Protein 9F7E (pdb70)

Nearest PDB structures (foldseek):
  4p72-assembly1_A  TM=6.730E-01  e=7.951E-08  Pseudomonas aeruginosa PAO1
  6p8t-assembly1_B  TM=6.399E-01  e=1.074E-07  Acinetobacter baumannii ATCC 19606 = CIP 70.34 = JCM 6841
  7k9m-assembly1_B  TM=6.327E-01  e=1.844E-07  Mycobacterium tuberculosis H37Rv
  6p8t-assembly2_E  TM=6.299E-01  e=8.802E-07  Acinetobacter baumannii ATCC 19606 = CIP 70.34 = JCM 6841
  3hj7-assembly1_A  TM=6.965E-01  e=2.230E-01  Geobacillus kaustophilus

Structure (mmCIF, N/CA/C/O backbone):
data_9F7E
#
_entry.id   9F7E
#
_cell.length_a   41.154
_cell.length_b   77.902
_cell.length_c   69.100
_cell.angle_alpha   90.000
_cell.angle_beta   92.510
_cell.angle_gamma   90.000
#
_symmetry.space_group_name_H-M   'P 1 21 1'
#
loop_
_entity.id
_entity.type
_entity.pdbx_description
1 polymer 'CtdA Canavanyl tRNA Deacylase'
2 non-polymer 'SULFATE ION'
3 water water
#
loop_
_atom_site.group_PDB
_atom_site.id
_atom_site.type_symbol
_atom_site.label_atom_id
_atom_site.label_alt_id
_atom_site.label_comp_id
_atom_site.label_asym_id
_atom_site.label_entity_id
_atom_site.label_seq_id
_atom_site.pdbx_PDB_ins_code
_atom_site.Cartn_x
_atom_site.Cartn_y
_atom_site.Cartn_z
_atom_site.occupancy
_atom_site.B_iso_or_equiv
_atom_site.auth_seq_id
_atom_site.auth_comp_id
_atom_site.auth_asym_id
_atom_site.auth_atom_id
_atom_site.pdbx_PDB_model_num
ATOM 1 N N . MET A 1 1 ? 12.51888 -19.65345 12.74949 1.000 106.91303 1 MET A N 1
ATOM 2 C CA . MET A 1 1 ? 13.65407 -20.59883 12.53071 1.000 107.08338 1 MET A CA 1
ATOM 3 C C . MET A 1 1 ? 14.44682 -20.18137 11.30806 1.000 105.91106 1 MET A C 1
ATOM 4 O O . MET A 1 1 ? 15.67747 -20.14581 11.33035 1.000 106.14558 1 MET A O 1
ATOM 20 N N . LEU A 1 2 ? 13.73318 -19.86624 10.22953 1.000 104.01121 2 LEU A N 1
ATOM 21 C CA . LEU A 1 2 ? 14.40301 -19.25732 9.09304 1.000 101.00939 2 LEU A CA 1
ATOM 22 C C . LEU A 1 2 ? 14.91048 -17.86520 9.42929 1.000 99.55904 2 LEU A C 1
ATOM 23 O O . LEU A 1 2 ? 15.76359 -17.34244 8.70038 1.000 99.69752 2 LEU A O 1
ATOM 39 N N . SER A 1 3 ? 14.44040 -17.28365 10.53609 1.000 96.09639 3 SER A N 1
ATOM 40 C CA . SER A 1 3 ? 14.95033 -16.00354 10.99925 1.000 91.44246 3 SER A CA 1
ATOM 41 C C . SER A 1 3 ? 14.26076 -15.49647 12.25633 1.000 87.05204 3 SER A C 1
ATOM 42 O O . SER A 1 3 ? 13.58344 -14.46316 12.21369 1.000 87.70581 3 SER A O 1
ATOM 50 N N . VAL A 1 4 ? 14.43513 -16.18363 13.38265 1.000 81.96379 4 VAL A N 1
ATOM 51 C CA . VAL A 1 4 ? 13.90930 -15.65024 14.63287 1.000 77.02326 4 VAL A CA 1
ATOM 52 C C . VAL A 1 4 ? 14.78279 -14.47171 15.04564 1.000 74.16479 4 VAL A C 1
ATOM 53 O O . VAL A 1 4 ? 16.00227 -14.60759 15.19495 1.000 73.95005 4 VAL A O 1
ATOM 66 N N . LEU A 1 5 ? 14.16627 -13.30170 15.20120 1.000 71.73192 5 LEU A N 1
ATOM 67 C CA . LEU A 1 5 ? 14.85469 -12.08975 15.64707 1.000 68.03644 5 LEU A CA 1
ATOM 68 C C . LEU A 1 5 ? 14.02026 -11.45081 16.75384 1.000 57.66124 5 LEU A C 1
ATOM 69 O O . LEU A 1 5 ? 12.98312 -10.82917 16.46833 1.000 58.09241 5 LEU A O 1
ATOM 85 N N . PRO A 1 6 ? 14.40507 -11.59291 18.01491 1.000 47.73296 6 PRO A N 1
ATOM 86 C CA . PRO A 1 6 ? 13.58706 -11.01945 19.09009 1.000 41.94631 6 PRO A CA 1
ATOM 87 C C . PRO A 1 6 ? 13.54792 -9.50077 19.03114 1.000 38.93938 6 PRO A C 1
ATOM 88 O O . PRO A 1 6 ? 14.46294 -8.86080 18.51449 1.000 39.83576 6 PRO A O 1
ATOM 99 N N . LEU A 1 7 ? 12.45339 -8.94070 19.54442 1.000 38.88198 7 LEU A N 1
ATOM 100 C CA . LEU A 1 7 ? 12.24699 -7.49912 19.62220 1.000 38.12848 7 LEU A CA 1
ATOM 101 C C . LEU A 1 7 ? 12.32755 -7.05429 21.07182 1.000 34.23001 7 LEU A C 1
ATOM 102 O O . LEU A 1 7 ? 11.59265 -7.56009 21.92183 1.000 36.50137 7 LEU A O 1
ATOM 118 N N . ILE A 1 8 ? 13.17818 -6.07634 21.33789 1.000 30.24842 8 ILE A N 1
ATOM 119 C CA . ILE A 1 8 ? 13.33214 -5.51029 22.66734 1.000 27.67540 8 ILE A CA 1
ATOM 120 C C . ILE A 1 8 ? 12.66408 -4.15828 22.65512 1.000 29.25746 8 ILE A C 1
ATOM 121 O O . ILE A 1 8 ? 13.11216 -3.24261 21.95072 1.000 31.30446 8 ILE A O 1
ATOM 137 N N . ASP A 1 9 ? 11.56320 -4.04247 23.39708 1.000 27.55091 9 ASP A N 1
ATOM 138 C CA . ASP A 1 9 ? 10.86096 -2.76919 23.48308 1.000 29.62097 9 ASP A CA 1
ATOM 139 C C . ASP A 1 9 ? 11.76416 -1.67360 24.04346 1.000 28.44646 9 ASP A C 1
ATOM 140 O O . ASP A 1 9 ? 12.59643 -1.90058 24.91835 1.000 27.35477 9 ASP A O 1
ATOM 149 N N . GLN A 1 10 ? 11.53740 -0.45129 23.57142 1.000 28.84996 10 GLN A N 1
ATOM 150 C CA . GLN A 1 10 ? 12.37138 0.66431 24.01274 1.000 28.70875 10 GLN A CA 1
ATOM 151 C C . GLN A 1 10 ? 12.31113 0.85875 25.52287 1.000 25.58429 10 GLN A C 1
ATOM 152 O O . GLN A 1 10 ? 13.31550 1.18459 26.14782 1.000 27.69803 10 GLN A O 1
ATOM 166 N N . ALA A 1 11 ? 11.15518 0.62190 26.14490 1.000 26.46023 11 ALA A N 1
ATOM 167 C CA . ALA A 1 11 ? 11.09029 0.81837 27.58764 1.000 25.80161 11 ALA A CA 1
ATOM 168 C C . ALA A 1 11 ? 11.96622 -0.15442 28.37294 1.000 25.91793 11 ALA A C 1
ATOM 169 O O . ALA A 1 11 ? 12.44792 0.18994 29.46310 1.000 26.01153 11 ALA A O 1
ATOM 176 N N . VAL A 1 12 ? 12.12887 -1.38191 27.89286 1.000 24.94296 12 VAL A N 1
ATOM 177 C CA . VAL A 1 12 ? 13.05023 -2.29255 28.56293 1.000 23.56121 12 VAL A CA 1
ATOM 178 C C . VAL A 1 12 ? 14.48922 -1.86686 28.32123 1.000 25.66647 12 VAL A C 1
ATOM 179 O O . VAL A 1 12 ? 15.30234 -1.87722 29.23969 1.000 23.91384 12 VAL A O 1
ATOM 192 N N . ALA A 1 13 ? 14.82155 -1.45806 27.09894 1.000 22.16125 13 ALA A N 1
ATOM 193 C CA . ALA A 1 13 ? 16.15759 -0.94635 26.82788 1.000 23.88103 13 ALA A CA 1
ATOM 194 C C . ALA A 1 13 ? 16.49135 0.26126 27.70731 1.000 24.52700 13 ALA A C 1
ATOM 195 O O . ALA A 1 13 ? 17.65664 0.46948 28.07201 1.000 25.76912 13 ALA A O 1
ATOM 202 N N . GLU A 1 14 ? 15.50626 1.11287 27.98320 1.000 26.73507 14 GLU A N 1
ATOM 203 C CA . GLU A 1 14 ? 15.76128 2.25372 28.86092 1.000 31.13258 14 GLU A CA 1
ATOM 204 C C . GLU A 1 14 ? 15.94738 1.81416 30.31393 1.000 29.71797 14 GLU A C 1
ATOM 205 O O . GLU A 1 14 ? 16.77003 2.37799 31.05004 1.000 27.79508 14 GLU A O 1
ATOM 217 N N . LEU A 1 15 ? 15.20180 0.79621 30.75023 1.000 24.66349 15 LEU A N 1
ATOM 218 C CA . LEU A 1 15 ? 15.34987 0.32093 32.12560 1.000 23.00516 15 LEU A CA 1
ATOM 219 C C . LEU A 1 15 ? 16.73389 -0.28710 32.33570 1.000 24.06328 15 LEU A C 1
ATOM 220 O O . LEU A 1 15 ? 17.33138 -0.14350 33.40243 1.000 25.78230 15 LEU A O 1
ATOM 236 N N . ALA A 1 16 ? 17.21935 -1.03391 31.35676 1.000 23.56944 16 ALA A N 1
ATOM 237 C CA . ALA A 1 16 ? 18.49332 -1.75731 31.43928 1.000 22.18205 16 ALA A CA 1
ATOM 238 C C . ALA A 1 16 ? 19.31763 -1.44750 30.20818 1.000 22.62247 16 ALA A C 1
ATOM 239 O O . ALA A 1 16 ? 19.46885 -2.27542 29.30962 1.000 23.04703 16 ALA A O 1
ATOM 246 N N . PRO A 1 17 ? 19.92455 -0.26512 30.15634 1.000 24.65847 17 PRO A N 1
ATOM 247 C CA . PRO A 1 17 ? 20.64337 0.13827 28.92913 1.000 25.31241 17 PRO A CA 1
ATOM 248 C C . PRO A 1 17 ? 21.91972 -0.65791 28.63495 1.000 23.79822 17 PRO A C 1
ATOM 249 O O . PRO A 1 17 ? 22.45801 -0.53511 27.52572 1.000 25.26267 17 PRO A O 1
ATOM 260 N N . GLY A 1 18 ? 22.41947 -1.44442 29.58616 1.000 23.86529 18 GLY A N 1
ATOM 261 C CA . GLY A 1 18 ? 23.55668 -2.30353 29.35613 1.000 23.76361 18 GLY A CA 1
ATOM 262 C C . GLY A 1 18 ? 23.21329 -3.73147 29.00802 1.000 24.21940 18 GLY A C 1
ATOM 263 O O . GLY A 1 18 ? 24.11281 -4.57265 28.90354 1.000 26.17772 18 GLY A O 1
ATOM 267 N N . PHE A 1 19 ? 21.93955 -4.03672 28.85423 1.000 24.39334 19 PHE A N 1
ATOM 268 C CA . PHE A 1 19 ? 21.52366 -5.38765 28.49604 1.000 22.10390 19 PHE A CA 1
ATOM 269 C C . PHE A 1 19 ? 22.01152 -5.78590 27.11347 1.000 21.16260 19 PHE A C 1
ATOM 270 O O . PHE A 1 19 ? 21.81277 -5.07205 26.12997 1.000 22.66826 19 PHE A O 1
ATOM 287 N N . ARG A 1 20 ? 22.60699 -6.98858 27.03585 1.000 21.82559 20 ARG A N 1
ATOM 288 C CA A ARG A 1 20 ? 23.15994 -7.54630 25.81202 0.500 25.51128 20 ARG A CA 1
ATOM 289 C CA B ARG A 1 20 ? 23.09891 -7.53631 25.79130 0.500 25.77205 20 ARG A CA 1
ATOM 290 C C . ARG A 1 20 ? 22.86110 -9.03346 25.86434 1.000 24.23560 20 ARG A C 1
ATOM 291 O O . ARG A 1 20 ? 23.09260 -9.65098 26.89136 1.000 21.64221 20 ARG A O 1
ATOM 332 N N . ALA A 1 21 ? 22.34510 -9.60866 24.79349 1.000 23.58679 21 ALA A N 1
ATOM 333 C CA . ALA A 1 21 ? 21.98478 -11.01425 24.84819 1.000 20.89718 21 ALA A CA 1
ATOM 334 C C . ALA A 1 21 ? 22.36225 -11.69705 23.55853 1.000 20.36417 21 ALA A C 1
ATOM 335 O O . ALA A 1 21 ? 22.27198 -11.11113 22.48928 1.000 25.36508 21 ALA A O 1
ATOM 342 N N . LEU A 1 22 ? 22.78275 -12.96225 23.66049 1.000 20.13794 22 LEU A N 1
ATOM 343 C CA A LEU A 1 22 ? 22.98991 -13.79722 22.48654 0.500 18.49081 22 LEU A CA 1
ATOM 344 C CA B LEU A 1 22 ? 22.98450 -13.79141 22.48500 0.500 22.12921 22 LEU A CA 1
ATOM 345 C C . LEU A 1 22 ? 21.70399 -14.58096 22.25004 1.000 20.40025 22 LEU A C 1
ATOM 346 O O . LEU A 1 22 ? 21.23531 -15.28072 23.15088 1.000 23.17152 22 LEU A O 1
ATOM 377 N N . SER A 1 23 ? 21.16413 -14.47633 21.03385 1.000 23.11916 23 SER A N 1
ATOM 378 C CA . SER A 1 23 ? 19.96669 -15.15483 20.58550 1.000 21.85212 23 SER A CA 1
ATOM 379 C C . SER A 1 23 ? 20.40932 -16.25421 19.63495 1.000 25.29427 23 SER A C 1
ATOM 380 O O . SER A 1 23 ? 21.03086 -15.97390 18.61063 1.000 26.76453 23 SER A O 1
ATOM 388 N N . ILE A 1 24 ? 20.19682 -17.49937 20.03675 1.000 23.17657 24 ILE A N 1
ATOM 389 C CA . ILE A 1 24 ? 20.68326 -18.66060 19.29563 1.000 21.44608 24 ILE A CA 1
ATOM 390 C C . ILE A 1 24 ? 19.47065 -19.49805 18.92199 1.000 23.79247 24 ILE A C 1
ATOM 391 O O . ILE A 1 24 ? 18.73957 -19.96410 19.79508 1.000 23.90932 24 ILE A O 1
ATOM 407 N N . VAL A 1 25 ? 19.27436 -19.70337 17.61919 1.000 24.36793 25 VAL A N 1
ATOM 408 C CA . VAL A 1 25 ? 18.16860 -20.46311 17.05857 1.000 24.62474 25 VAL A CA 1
ATOM 409 C C . VAL A 1 25 ? 18.74316 -21.73745 16.45026 1.000 26.45558 25 VAL A C 1
ATOM 410 O O . VAL A 1 25 ? 19.72129 -21.68040 15.69702 1.000 26.47748 25 VAL A O 1
ATOM 423 N N . VAL A 1 26 ? 18.14248 -22.87541 16.78283 1.000 27.10729 26 VAL A N 1
ATOM 424 C CA . VAL A 1 26 ? 18.69788 -24.19151 16.48113 1.000 26.36139 26 VAL A CA 1
ATOM 425 C C . VAL A 1 26 ? 17.64928 -25.05280 15.80140 1.000 27.09209 26 VAL A C 1
ATOM 426 O O . VAL A 1 26 ? 16.50047 -25.13685 16.26348 1.000 28.43772 26 VAL A O 1
ATOM 439 N N . GLN A 1 27 ? 18.03228 -25.66969 14.68580 1.000 26.38581 27 GLN A N 1
ATOM 440 C CA . GLN A 1 27 ? 17.23613 -26.71793 14.06496 1.000 29.55966 27 GLN A CA 1
ATOM 441 C C . GLN A 1 27 ? 17.87927 -28.02703 14.50743 1.000 31.41479 27 GLN A C 1
ATOM 442 O O . GLN A 1 27 ? 19.03427 -28.30164 14.16709 1.000 31.97697 27 GLN A O 1
ATOM 456 N N . ALA A 1 28 ? 17.17190 -28.77676 15.33746 1.000 30.76262 28 ALA A N 1
ATOM 457 C CA . ALA A 1 28 ? 17.77507 -29.94327 15.96516 1.000 32.64629 28 ALA A CA 1
ATOM 458 C C . ALA A 1 28 ? 18.07182 -31.04919 14.95449 1.000 32.76517 28 ALA A C 1
ATOM 459 O O . ALA A 1 28 ? 17.49099 -31.12682 13.86772 1.000 32.99964 28 ALA A O 1
ATOM 466 N N . ALA A 1 29 ? 18.96683 -31.93367 15.36113 1.000 32.57061 29 ALA A N 1
ATOM 467 C CA . ALA A 1 29 ? 19.29379 -33.16993 14.65528 1.000 33.43529 29 ALA A CA 1
ATOM 468 C C . ALA A 1 29 ? 19.21507 -34.27883 15.68507 1.000 32.75890 29 ALA A C 1
ATOM 469 O O . ALA A 1 29 ? 19.13191 -34.02979 16.89274 1.000 33.01547 29 ALA A O 1
ATOM 476 N N . PRO A 1 30 ? 19.27062 -35.51973 15.24968 1.000 34.57078 30 PRO A N 1
ATOM 477 C CA . PRO A 1 30 ? 19.15062 -36.62435 16.20488 1.000 32.13742 30 PRO A CA 1
ATOM 478 C C . PRO A 1 30 ? 20.20263 -36.53667 17.30366 1.000 33.33015 30 PRO A C 1
ATOM 479 O O . PRO A 1 30 ? 21.37998 -36.28575 17.04964 1.000 32.11096 30 PRO A O 1
ATOM 490 N N . LEU A 1 31 ? 19.75846 -36.76500 18.53809 1.000 34.15542 31 LEU A N 1
ATOM 491 C CA . LEU A 1 31 ? 20.57498 -36.55549 19.73313 1.000 33.37736 31 LEU A CA 1
ATOM 492 C C . LEU A 1 31 ? 21.28904 -37.84407 20.08943 1.000 36.62568 31 LEU A C 1
ATOM 493 O O . LEU A 1 31 ? 20.73483 -38.70833 20.76777 1.000 40.85399 31 LEU A O 1
ATOM 509 N N . THR A 1 32 ? 22.52043 -37.98048 19.61137 1.000 35.00517 32 THR A N 1
ATOM 510 C CA . THR A 1 32 ? 23.22393 -39.25511 19.68140 1.000 37.48429 32 THR A CA 1
ATOM 511 C C . THR A 1 32 ? 24.22831 -39.34735 20.81941 1.000 35.12344 32 THR A C 1
ATOM 512 O O . THR A 1 32 ? 24.67501 -40.45280 21.12816 1.000 34.32530 32 THR A O 1
ATOM 523 N N . GLN A 1 33 ? 24.60565 -38.22620 21.45329 1.000 31.53858 33 GLN A N 1
ATOM 524 C CA . GLN A 1 33 ? 25.58265 -38.25725 22.54298 1.000 31.80366 33 GLN A CA 1
ATOM 525 C C . GLN A 1 33 ? 25.10090 -37.44718 23.73973 1.000 28.66585 33 GLN A C 1
ATOM 526 O O . GLN A 1 33 ? 25.65199 -36.38162 24.06256 1.000 28.76237 33 GLN A O 1
ATOM 540 N N . PRO A 1 34 ? 24.07679 -37.93964 24.44587 1.000 27.41903 34 PRO A N 1
ATOM 541 C CA . PRO A 1 34 ? 23.58608 -37.21366 25.63147 1.000 28.26595 34 PRO A CA 1
ATOM 542 C C . PRO A 1 34 ? 24.60731 -37.12803 26.75923 1.000 27.91825 34 PRO A C 1
ATOM 543 O O . PRO A 1 34 ? 24.47155 -36.25977 27.63771 1.000 27.22107 34 PRO A O 1
ATOM 554 N N . GLU A 1 35 ? 25.63236 -37.99364 26.79291 1.000 28.11828 35 GLU A N 1
ATOM 555 C CA . GLU A 1 35 ? 26.60673 -37.88153 27.88053 1.000 28.40111 35 GLU A CA 1
ATOM 556 C C . GLU A 1 35 ? 27.34500 -36.54083 27.84720 1.000 27.56836 35 GLU A C 1
ATOM 557 O O . GLU A 1 35 ? 27.88375 -36.11314 28.87070 1.000 25.47737 35 GLU A O 1
ATOM 569 N N . VAL A 1 36 ? 27.37354 -35.87606 26.69048 1.000 26.57068 36 VAL A N 1
ATOM 570 C CA . VAL A 1 36 ? 27.98496 -34.54674 26.60097 1.000 25.93662 36 VAL A CA 1
ATOM 571 C C . VAL A 1 36 ? 27.39720 -33.60906 27.64157 1.000 25.23917 36 VAL A C 1
ATOM 572 O O . VAL A 1 36 ? 28.09846 -32.76990 28.22786 1.000 25.46944 36 VAL A O 1
ATOM 585 N N . ALA A 1 37 ? 26.08617 -33.69306 27.84490 1.000 23.26180 37 ALA A N 1
ATOM 586 C CA . ALA A 1 37 ? 25.42928 -32.75302 28.75157 1.000 24.38092 37 ALA A CA 1
ATOM 587 C C . ALA A 1 37 ? 25.75190 -33.05763 30.20798 1.000 23.28310 37 ALA A C 1
ATOM 588 O O . ALA A 1 37 ? 25.95277 -32.14930 31.01145 1.000 23.98479 37 ALA A O 1
ATOM 595 N N . ARG A 1 38 ? 25.80327 -34.33694 30.57284 1.000 24.24912 38 ARG A N 1
ATOM 596 C CA . ARG A 1 38 ? 26.13568 -34.69156 31.94096 1.000 22.29241 38 ARG A CA 1
ATOM 597 C C . ARG A 1 38 ? 27.56499 -34.27462 32.25958 1.000 23.75334 38 ARG A C 1
ATOM 598 O O . ARG A 1 38 ? 27.84098 -33.75681 33.34510 1.000 26.12906 38 ARG A O 1
ATOM 619 N N . THR A 1 39 ? 28.49273 -34.52599 31.33091 1.000 24.39844 39 THR A N 1
ATOM 620 C CA . THR A 1 39 ? 29.87617 -34.12331 31.50876 1.000 27.77787 39 THR A CA 1
ATOM 621 C C . THR A 1 39 ? 29.99195 -32.60882 31.65299 1.000 26.30763 39 THR A C 1
ATOM 622 O O . THR A 1 39 ? 30.69938 -32.10744 32.53797 1.000 27.72073 39 THR A O 1
ATOM 633 N N . ALA A 1 40 ? 29.26605 -31.86781 30.81840 1.000 25.39959 40 ALA A N 1
ATOM 634 C CA . ALA A 1 40 ? 29.28094 -30.40874 30.91742 1.000 25.59572 40 ALA A CA 1
ATOM 635 C C . ALA A 1 40 ? 28.73237 -29.94356 32.25753 1.000 22.56779 40 ALA A C 1
ATOM 636 O O . ALA A 1 40 ? 29.25459 -28.99174 32.85906 1.000 23.90841 40 ALA A O 1
ATOM 643 N N . LEU A 1 41 ? 27.65171 -30.57814 32.73040 1.000 22.45375 41 LEU A N 1
ATOM 644 C CA . LEU A 1 41 ? 27.07830 -30.17307 33.99499 1.000 23.73610 41 LEU A CA 1
ATOM 645 C C . LEU A 1 41 ? 28.01539 -30.49626 35.15011 1.000 22.90684 41 LEU A C 1
ATOM 646 O O . LEU A 1 41 ? 28.14368 -29.69726 36.09153 1.000 22.95145 41 LEU A O 1
ATOM 662 N N . ASP A 1 42 ? 28.70024 -31.64829 35.09980 1.000 24.84953 42 ASP A N 1
ATOM 663 C CA . ASP A 1 42 ? 29.65829 -31.97541 36.15143 1.000 26.73623 42 ASP A CA 1
ATOM 664 C C . ASP A 1 42 ? 30.75317 -30.90503 36.23414 1.000 26.90557 42 ASP A C 1
ATOM 665 O O . ASP A 1 42 ? 31.10625 -30.42456 37.32437 1.000 28.64151 42 ASP A O 1
ATOM 674 N N . ARG A 1 43 ? 31.31313 -30.54418 35.07348 1.000 26.08682 43 ARG A N 1
ATOM 675 C CA . ARG A 1 43 ? 32.38259 -29.55865 34.98949 1.000 27.83435 43 ARG A CA 1
ATOM 676 C C . ARG A 1 43 ? 31.92440 -28.21099 35.50085 1.000 26.46989 43 ARG A C 1
ATOM 677 O O . ARG A 1 43 ? 32.64807 -27.54095 36.24155 1.000 28.04389 43 ARG A O 1
ATOM 698 N N . ALA A 1 44 ? 30.72538 -27.79910 35.10965 1.000 24.03922 44 ALA A N 1
ATOM 699 C CA . ALA A 1 44 ? 30.20422 -26.50522 35.52145 1.000 20.70544 44 ALA A CA 1
ATOM 700 C C . ALA A 1 44 ? 30.06258 -26.41572 37.02287 1.000 23.45834 44 ALA A C 1
ATOM 701 O O . ALA A 1 44 ? 30.44894 -25.40466 37.63230 1.000 21.83918 44 ALA A O 1
ATOM 708 N N . CYS A 1 45 ? 29.48369 -27.45172 37.63726 1.000 21.89638 45 CYS A N 1
ATOM 709 C CA . CYS A 1 45 ? 29.28235 -27.41359 39.07705 1.000 22.16770 45 CYS A CA 1
ATOM 710 C C . CYS A 1 45 ? 30.60577 -27.39587 39.83291 1.000 25.49235 45 CYS A C 1
ATOM 711 O O . CYS A 1 45 ? 30.75634 -26.64336 40.79841 1.000 25.11993 45 CYS A O 1
ATOM 719 N N . GLN A 1 46 ? 31.58481 -28.19213 39.39578 1.000 31.30983 46 GLN A N 1
ATOM 720 C CA A GLN A 1 46 ? 32.87986 -28.17672 40.06451 0.500 35.30240 46 GLN A CA 1
ATOM 721 C CA B GLN A 1 46 ? 32.89025 -28.17921 40.04670 0.500 36.74557 46 GLN A CA 1
ATOM 722 C C . GLN A 1 46 ? 33.51789 -26.79334 39.97860 1.000 32.53297 46 GLN A C 1
ATOM 723 O O . GLN A 1 46 ? 34.12386 -26.32258 40.95116 1.000 30.97638 46 GLN A O 1
ATOM 750 N N . SER A 1 47 ? 33.37579 -26.12312 38.83248 1.000 27.39133 47 SER A N 1
ATOM 751 C CA . SER A 1 47 ? 33.96191 -24.78787 38.67177 1.000 25.74151 47 SER A CA 1
ATOM 752 C C . SER A 1 47 ? 33.34749 -23.74281 39.60448 1.000 25.32508 47 SER A C 1
ATOM 753 O O . SER A 1 47 ? 34.03435 -22.79519 40.00090 1.000 29.75132 47 SER A O 1
ATOM 761 N N . VAL A 1 48 ? 32.06720 -23.86043 39.92455 1.000 23.50787 48 VAL A N 1
ATOM 762 C CA . VAL A 1 48 ? 31.40839 -22.91099 40.80664 1.000 24.58105 48 VAL A CA 1
ATOM 763 C C . VAL A 1 48 ? 31.66387 -23.24592 42.26832 1.000 25.06665 48 VAL A C 1
ATOM 764 O O . VAL A 1 48 ? 31.79146 -22.34638 43.10925 1.000 26.74487 48 VAL A O 1
ATOM 777 N N . LEU A 1 49 ? 31.78691 -24.53115 42.60364 1.000 29.08927 49 LEU A N 1
ATOM 778 C CA . LEU A 1 49 ? 32.08998 -24.88483 43.98570 1.000 30.85664 49 LEU A CA 1
ATOM 779 C C . LEU A 1 49 ? 33.45780 -24.36110 44.36111 1.000 32.02600 49 LEU A C 1
ATOM 780 O O . LEU A 1 49 ? 33.72261 -24.08720 45.53952 1.000 32.75604 49 LEU A O 1
ATOM 796 N N . ALA A 1 50 ? 34.29892 -24.14761 43.36009 1.000 33.25991 50 ALA A N 1
ATOM 797 C CA . ALA A 1 50 ? 35.63153 -23.60396 43.54486 1.000 33.29566 50 ALA A CA 1
ATOM 798 C C . ALA A 1 50 ? 35.64121 -22.08840 43.65047 1.000 32.61556 50 ALA A C 1
ATOM 799 O O . ALA A 1 50 ? 36.71749 -21.52839 43.86488 1.000 35.91614 50 ALA A O 1
ATOM 806 N N . GLY A 1 51 ? 34.49554 -21.42816 43.46424 1.000 32.57616 51 GLY A N 1
ATOM 807 C CA . GLY A 1 51 ? 34.34003 -19.99595 43.67696 1.000 33.46043 51 GLY A CA 1
ATOM 808 C C . GLY A 1 51 ? 34.09980 -19.15939 42.43293 1.000 31.21682 51 GLY A C 1
ATOM 809 O O . GLY A 1 51 ? 33.80623 -17.96324 42.55487 1.000 36.59885 51 GLY A O 1
ATOM 813 N N . GLY A 1 52 ? 34.19884 -19.73514 41.24609 1.000 27.35121 52 GLY A N 1
ATOM 814 C CA . GLY A 1 52 ? 34.12682 -18.96780 40.01925 1.000 25.87644 52 GLY A CA 1
ATOM 815 C C . GLY A 1 52 ? 32.73143 -18.84586 39.46619 1.000 25.43429 52 GLY A C 1
ATOM 816 O O . GLY A 1 52 ? 31.74871 -19.31463 40.06355 1.000 25.60673 52 GLY A O 1
ATOM 820 N N . PRO A 1 53 ? 32.61094 -18.18296 38.30415 1.000 24.00593 53 PRO A N 1
ATOM 821 C CA . PRO A 1 53 ? 33.64506 -17.46762 37.56296 1.000 23.82367 53 PRO A CA 1
ATOM 822 C C . PRO A 1 53 ? 33.88952 -16.05994 38.15026 1.000 25.02892 53 PRO A C 1
ATOM 823 O O . PRO A 1 53 ? 33.14271 -15.59767 38.99665 1.000 24.40101 53 PRO A O 1
ATOM 834 N N . ALA A 1 54 ? 34.94216 -15.35497 37.70226 1.000 26.21807 54 ALA A N 1
ATOM 835 C CA . ALA A 1 54 ? 35.34566 -14.13617 38.38607 1.000 25.69305 54 ALA A CA 1
ATOM 836 C C . ALA A 1 54 ? 34.28163 -13.04944 38.33015 1.000 24.82954 54 ALA A C 1
ATOM 837 O O . ALA A 1 54 ? 34.23199 -12.20723 39.22478 1.000 26.25629 54 ALA A O 1
ATOM 844 N N . TRP A 1 55 ? 33.47073 -13.01307 37.27546 1.000 23.46319 55 TRP A N 1
ATOM 845 C CA . TRP A 1 55 ? 32.42744 -11.99735 37.11079 1.000 20.93242 55 TRP A CA 1
ATOM 846 C C . TRP A 1 55 ? 31.11726 -12.42331 37.74074 1.000 22.44359 55 TRP A C 1
ATOM 847 O O . TRP A 1 55 ? 30.16668 -11.63620 37.71854 1.000 24.12197 55 TRP A O 1
ATOM 868 N N . GLY A 1 56 ? 31.03959 -13.63254 38.31191 1.000 22.41919 56 GLY A N 1
ATOM 869 C CA . GLY A 1 56 ? 29.73658 -14.16812 38.68397 1.000 23.78799 56 GLY A CA 1
ATOM 870 C C . GLY A 1 56 ? 29.01458 -13.35440 39.74135 1.000 22.82831 56 GLY A C 1
ATOM 871 O O . GLY A 1 56 ? 27.80210 -13.07109 39.61453 1.000 22.65247 56 GLY A O 1
ATOM 875 N N . GLU A 1 57 ? 29.69838 -13.05828 40.84517 1.000 25.29293 57 GLU A N 1
ATOM 876 C CA A GLU A 1 57 ? 29.05614 -12.33348 41.94168 0.500 29.69123 57 GLU A CA 1
ATOM 877 C CA B GLU A 1 57 ? 29.02674 -12.35097 41.92907 0.500 28.37488 57 GLU A CA 1
ATOM 878 C C . GLU A 1 57 ? 28.53639 -10.98794 41.46080 1.000 27.00926 57 GLU A C 1
ATOM 879 O O . GLU A 1 57 ? 27.40068 -10.58880 41.76750 1.000 25.32712 57 GLU A O 1
ATOM 902 N N . ALA A 1 58 ? 29.37349 -10.25827 40.71185 1.000 24.20324 58 ALA A N 1
ATOM 903 C CA . ALA A 1 58 ? 28.97156 -8.92582 40.26223 1.000 23.86624 58 ALA A CA 1
ATOM 904 C C . ALA A 1 58 ? 27.83959 -9.01100 39.24351 1.000 23.21749 58 ALA A C 1
ATOM 905 O O . ALA A 1 58 ? 26.93968 -8.16421 39.21987 1.000 22.80920 58 ALA A O 1
ATOM 912 N N . HIS A 1 59 ? 27.86728 -10.02356 38.38431 1.000 23.07195 59 HIS A N 1
ATOM 913 C CA . HIS A 1 59 ? 26.84391 -10.15350 37.36144 1.000 21.76859 59 HIS A CA 1
ATOM 914 C C . HIS A 1 59 ? 25.49680 -10.50789 37.97115 1.000 21.24195 59 HIS A C 1
ATOM 915 O O . HIS A 1 59 ? 24.47587 -9.85396 37.67433 1.000 22.33928 59 HIS A O 1
ATOM 929 N N . LEU A 1 60 ? 25.47423 -11.49079 38.89929 1.000 20.82117 60 LEU A N 1
ATOM 930 C CA . LEU A 1 60 ? 24.22100 -11.81001 39.55146 1.000 21.53168 60 LEU A CA 1
ATOM 931 C C . LEU A 1 60 ? 23.72401 -10.66166 40.42348 1.000 20.93445 60 LEU A C 1
ATOM 932 O O . LEU A 1 60 ? 22.51461 -10.48169 40.56647 1.000 22.26390 60 LEU A O 1
ATOM 948 N N . GLN A 1 61 ? 24.63049 -9.86080 40.99682 1.000 21.93506 61 GLN A N 1
ATOM 949 C CA . GLN A 1 61 ? 24.20121 -8.65988 41.72287 1.000 25.49405 61 GLN A CA 1
ATOM 950 C C . GLN A 1 61 ? 23.50128 -7.67990 40.77744 1.000 23.50099 61 GLN A C 1
ATOM 951 O O . GLN A 1 61 ? 22.47463 -7.08756 41.13376 1.000 23.20528 61 GLN A O 1
ATOM 965 N N . GLN A 1 62 ? 24.01529 -7.52889 39.54835 1.000 20.92461 62 GLN A N 1
ATOM 966 C CA . GLN A 1 62 ? 23.34603 -6.63987 38.60706 1.000 21.45380 62 GLN A CA 1
ATOM 967 C C . GLN A 1 62 ? 21.95698 -7.14876 38.26595 1.000 19.21562 62 GLN A C 1
ATOM 968 O O . GLN A 1 62 ? 21.03790 -6.34204 38.06076 1.000 19.90600 62 GLN A O 1
ATOM 982 N N . TRP A 1 63 ? 21.80887 -8.48376 38.10395 1.000 19.55009 63 TRP A N 1
ATOM 983 C CA . TRP A 1 63 ? 20.49406 -9.04400 37.80412 1.000 19.29560 63 TRP A CA 1
ATOM 984 C C . TRP A 1 63 ? 19.55019 -8.83217 38.97457 1.000 20.77106 63 TRP A C 1
ATOM 985 O O . TRP A 1 63 ? 18.37179 -8.52235 38.77096 1.000 22.19296 63 TRP A O 1
ATOM 1006 N N . ALA A 1 64 ? 20.06052 -8.91079 40.20534 1.000 22.56106 64 ALA A N 1
ATOM 1007 C CA . ALA A 1 64 ? 19.21916 -8.64732 41.34817 1.000 22.90788 64 ALA A CA 1
ATOM 1008 C C . ALA A 1 64 ? 18.79815 -7.18294 41.38519 1.000 22.96116 64 ALA A C 1
ATOM 1009 O O . ALA A 1 64 ? 17.63002 -6.87395 41.65552 1.000 23.40596 64 ALA A O 1
ATOM 1016 N N . ASP A 1 65 ? 19.72734 -6.27081 41.07930 1.000 22.56711 65 ASP A N 1
ATOM 1017 C CA . ASP A 1 65 ? 19.39299 -4.84686 41.00685 1.000 24.61875 65 ASP A CA 1
ATOM 1018 C C . ASP A 1 65 ? 18.33604 -4.58222 39.95663 1.000 23.48872 65 ASP A C 1
ATOM 1019 O O . ASP A 1 65 ? 17.43720 -3.75713 40.16453 1.000 23.86079 65 ASP A O 1
ATOM 1028 N N . THR A 1 66 ? 18.46071 -5.23908 38.79965 1.000 21.72898 66 THR A N 1
ATOM 1029 C CA . THR A 1 66 ? 17.54216 -5.01241 37.69189 1.000 22.18324 66 THR A CA 1
ATOM 1030 C C . THR A 1 66 ? 16.15651 -5.51534 38.03991 1.000 23.01273 66 THR A C 1
ATOM 1031 O O . THR A 1 66 ? 15.15970 -4.86447 37.73623 1.000 22.21935 66 THR A O 1
ATOM 1042 N N . PHE A 1 67 ? 16.08606 -6.65399 38.71457 1.000 22.24899 67 PHE A N 1
ATOM 1043 C CA . PHE A 1 67 ? 14.80447 -7.16820 39.17925 1.000 21.84051 67 PHE A CA 1
ATOM 1044 C C . PHE A 1 67 ? 14.13232 -6.16918 40.12107 1.000 23.31519 67 PHE A C 1
ATOM 1045 O O . PHE A 1 67 ? 12.93271 -5.88827 40.00668 1.000 24.02599 67 PHE A O 1
ATOM 1062 N N . ARG A 1 68 ? 14.89040 -5.61945 41.06412 1.000 24.56115 68 ARG A N 1
ATOM 1063 C CA . ARG A 1 68 ? 14.31275 -4.62204 41.95537 1.000 27.53769 68 ARG A CA 1
ATOM 1064 C C . ARG A 1 68 ? 13.84289 -3.39458 41.18059 1.000 26.38420 68 ARG A C 1
ATOM 1065 O O . ARG A 1 68 ? 12.85324 -2.75108 41.56578 1.000 26.34963 68 ARG A O 1
ATOM 1086 N N . GLN A 1 69 ? 14.53894 -3.02473 40.10261 1.000 26.94477 69 GLN A N 1
ATOM 1087 C CA . GLN A 1 69 ? 14.13028 -1.84214 39.34013 1.000 26.64902 69 GLN A CA 1
ATOM 1088 C C . GLN A 1 69 ? 12.73706 -2.01358 38.74430 1.000 26.66477 69 GLN A C 1
ATOM 1089 O O . GLN A 1 69 ? 12.00573 -1.02400 38.56138 1.000 28.30698 69 GLN A O 1
ATOM 1103 N N . PHE A 1 70 ? 12.37982 -3.24822 38.31747 1.000 26.29500 70 PHE A N 1
ATOM 1104 C CA . PHE A 1 70 ? 11.04238 -3.46467 37.76979 1.000 28.61101 70 PHE A CA 1
ATOM 1105 C C . PHE A 1 70 ? 10.05202 -3.97365 38.82193 1.000 29.48592 70 PHE A C 1
ATOM 1106 O O . PHE A 1 70 ? 8.93751 -4.37717 38.47276 1.000 30.57920 70 PHE A O 1
ATOM 1123 N N . GLY A 1 71 ? 10.41531 -3.88639 40.09980 1.000 29.24274 71 GLY A N 1
ATOM 1124 C CA . GLY A 1 71 ? 9.50148 -4.11275 41.18906 1.000 30.86628 71 GLY A CA 1
ATOM 1125 C C . GLY A 1 71 ? 9.53157 -5.48935 41.79719 1.000 32.26394 71 GLY A C 1
ATOM 1126 O O . GLY A 1 71 ? 8.67347 -5.79315 42.63215 1.000 35.62752 71 GLY A O 1
ATOM 1130 N N . ALA A 1 72 ? 10.46490 -6.33842 41.39758 1.000 30.83890 72 ALA A N 1
ATOM 1131 C CA . ALA A 1 72 ? 10.48178 -7.69977 41.91053 1.000 30.15091 72 ALA A CA 1
ATOM 1132 C C . ALA A 1 72 ? 11.35093 -7.77594 43.15563 1.000 31.19824 72 ALA A C 1
ATOM 1133 O O . ALA A 1 72 ? 12.13552 -6.86372 43.43995 1.000 32.58574 72 ALA A O 1
ATOM 1140 N N . LYS A 1 73 ? 11.19430 -8.87622 43.90292 1.000 32.85414 73 LYS A N 1
ATOM 1141 C CA . LYS A 1 73 ? 12.03779 -9.14503 45.05756 1.000 35.55460 73 LYS A CA 1
ATOM 1142 C C . LYS A 1 73 ? 12.91462 -10.33310 44.70764 1.000 33.29633 73 LYS A C 1
ATOM 1143 O O . LYS A 1 73 ? 12.47163 -11.47497 44.84863 1.000 32.69878 73 LYS A O 1
ATOM 1162 N N . PRO A 1 74 ? 14.16447 -10.13313 44.29913 1.000 32.59851 74 PRO A N 1
ATOM 1163 C CA A PRO A 1 74 ? 14.96217 -11.27528 43.82485 0.500 30.70791 74 PRO A CA 1
ATOM 1164 C CA B PRO A 1 74 ? 14.96580 -11.27424 43.82669 0.500 30.67935 74 PRO A CA 1
ATOM 1165 C C . PRO A 1 74 ? 15.27149 -12.27973 44.91333 1.000 32.65767 74 PRO A C 1
ATOM 1166 O O . PRO A 1 74 ? 15.61775 -13.42933 44.59498 1.000 33.54280 74 PRO A O 1
ATOM 1187 N N . GLN A 1 75 ? 15.18117 -11.88591 46.18007 1.000 35.20135 75 GLN A N 1
ATOM 1188 C CA . GLN A 1 75 ? 15.37341 -12.84389 47.26369 1.000 39.53155 75 GLN A CA 1
ATOM 1189 C C . GLN A 1 75 ? 14.29670 -13.92665 47.25456 1.000 40.31705 75 GLN A C 1
ATOM 1190 O O . GLN A 1 75 ? 14.53819 -15.04884 47.72952 1.000 42.19653 75 GLN A O 1
ATOM 1204 N N . ARG A 1 76 ? 13.10753 -13.61784 46.73760 1.000 40.86203 76 ARG A N 1
ATOM 1205 C CA . ARG A 1 76 ? 12.02844 -14.59560 46.60719 1.000 42.24459 76 ARG A CA 1
ATOM 1206 C C . ARG A 1 76 ? 11.91543 -15.17903 45.20708 1.000 36.32125 76 ARG A C 1
ATOM 1207 O O . ARG A 1 76 ? 11.62537 -16.37169 45.05509 1.000 38.31217 76 ARG A O 1
ATOM 1228 N N . THR A 1 77 ? 12.09327 -14.35226 44.17775 1.000 32.57450 77 THR A N 1
ATOM 1229 C CA . THR A 1 77 ? 11.92563 -14.75254 42.78573 1.000 30.77121 77 THR A CA 1
ATOM 1230 C C . THR A 1 77 ? 13.16868 -14.31301 42.03576 1.000 26.88553 77 THR A C 1
ATOM 1231 O O . THR A 1 77 ? 13.17821 -13.24537 41.41547 1.000 27.74042 77 THR A O 1
ATOM 1242 N N . PRO A 1 78 ? 14.23506 -15.12061 42.06007 1.000 27.33962 78 PRO A N 1
ATOM 1243 C CA . PRO A 1 78 ? 15.51461 -14.72309 41.46301 1.000 27.36603 78 PRO A CA 1
ATOM 1244 C C . PRO A 1 78 ? 15.58912 -15.04300 39.97256 1.000 24.24676 78 PRO A C 1
ATOM 1245 O O . PRO A 1 78 ? 14.80071 -15.83126 39.44039 1.000 25.89043 78 PRO A O 1
ATOM 1256 N N . CYS A 1 79 ? 16.59220 -14.43997 39.32012 1.000 22.33140 79 CYS A N 1
ATOM 1257 C CA . CYS A 1 79 ? 16.88699 -14.79654 37.94959 1.000 21.84639 79 CYS A CA 1
ATOM 1258 C C . CYS A 1 79 ? 17.28391 -16.28469 37.90290 1.000 20.65738 79 CYS A C 1
ATOM 1259 O O . CYS A 1 79 ? 17.67590 -16.88479 38.90487 1.000 22.33868 79 CYS A O 1
ATOM 1267 N N . SER A 1 80 ? 17.16099 -16.88261 36.72369 1.000 20.21959 80 SER A N 1
ATOM 1268 C CA . SER A 1 80 ? 17.35865 -18.32958 36.59965 1.000 19.88770 80 SER A CA 1
ATOM 1269 C C . SER A 1 80 ? 18.78093 -18.73968 36.94587 1.000 20.43369 80 SER A C 1
ATOM 1270 O O . SER A 1 80 ? 19.00040 -19.83757 37.47520 1.000 22.28642 80 SER A O 1
ATOM 1278 N N . ALA A 1 81 ? 19.75675 -17.87248 36.66956 1.000 21.43518 81 ALA A N 1
ATOM 1279 C CA . ALA A 1 81 ? 21.14758 -18.19795 36.95918 1.000 19.10429 81 ALA A CA 1
ATOM 1280 C C . ALA A 1 81 ? 21.38546 -18.26795 38.45827 1.000 18.85950 81 ALA A C 1
ATOM 1281 O O . ALA A 1 81 ? 22.15684 -19.11305 38.93500 1.000 20.38208 81 ALA A O 1
ATOM 1288 N N . GLU A 1 82 ? 20.76985 -17.35234 39.20789 1.000 20.73740 82 GLU A N 1
ATOM 1289 C CA . GLU A 1 82 ? 20.91312 -17.34925 40.65382 1.000 21.25668 82 GLU A CA 1
ATOM 1290 C C . GLU A 1 82 ? 20.23554 -18.55135 41.27081 1.000 20.83650 82 GLU A C 1
ATOM 1291 O O . GLU A 1 82 ? 20.79320 -19.17303 42.16620 1.000 22.10360 82 GLU A O 1
ATOM 1303 N N . ALA A 1 83 ? 19.06342 -18.90782 40.77481 1.000 22.28079 83 ALA A N 1
ATOM 1304 C CA . ALA A 1 83 ? 18.37631 -20.07861 41.28825 1.000 22.42039 83 ALA A CA 1
ATOM 1305 C C . ALA A 1 83 ? 19.23330 -21.33644 41.10915 1.000 22.11598 83 ALA A C 1
ATOM 1306 O O . ALA A 1 83 ? 19.30160 -22.18162 42.00648 1.000 24.78805 83 ALA A O 1
ATOM 1313 N N . LEU A 1 84 ? 19.87069 -21.48362 39.96592 1.000 21.06100 84 LEU A N 1
ATOM 1314 C CA . LEU A 1 84 ? 20.73804 -22.63911 39.75906 1.000 21.79973 84 LEU A CA 1
ATOM 1315 C C . LEU A 1 84 ? 21.96614 -22.58192 40.65571 1.000 22.09051 84 LEU A C 1
ATOM 1316 O O . LEU A 1 84 ? 22.35224 -23.60054 41.25317 1.000 23.63031 84 LEU A O 1
ATOM 1332 N N . ARG A 1 85 ? 22.62604 -21.42526 40.73720 1.000 24.37591 85 ARG A N 1
ATOM 1333 C CA A ARG A 1 85 ? 23.84015 -21.33417 41.53894 0.500 25.83464 85 ARG A CA 1
ATOM 1334 C CA B ARG A 1 85 ? 23.84107 -21.33702 41.53793 0.500 24.85855 85 ARG A CA 1
ATOM 1335 C C . ARG A 1 85 ? 23.54985 -21.64238 43.00091 1.000 25.01904 85 ARG A C 1
ATOM 1336 O O . ARG A 1 85 ? 24.33997 -22.32491 43.66636 1.000 25.61322 85 ARG A O 1
ATOM 1377 N N . LYS A 1 86 ? 22.41880 -21.15220 43.52001 1.000 24.23219 86 LYS A N 1
ATOM 1378 C CA . LYS A 1 86 ? 22.08050 -21.44211 44.91417 1.000 28.83654 86 LYS A CA 1
ATOM 1379 C C . LYS A 1 86 ? 21.97250 -22.94256 45.13867 1.000 26.55021 86 LYS A C 1
ATOM 1380 O O . LYS A 1 86 ? 22.44042 -23.45818 46.15760 1.000 28.55349 86 LYS A O 1
ATOM 1399 N N . ARG A 1 87 ? 21.29785 -23.64423 44.21990 1.000 28.15774 87 ARG A N 1
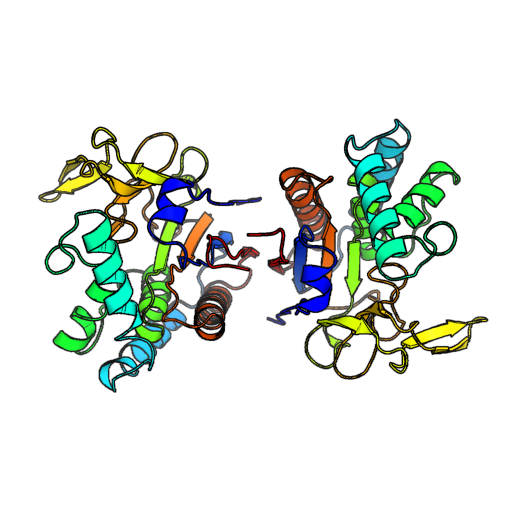ATOM 1400 C CA . ARG A 1 87 ? 21.13166 -25.08825 44.36563 1.000 29.07262 87 ARG A CA 1
ATOM 1401 C C . ARG A 1 87 ? 22.47322 -25.80107 44.31649 1.000 27.17319 87 ARG A C 1
ATOM 1402 O O . ARG A 1 87 ? 22.71759 -26.74673 45.08767 1.000 29.40253 87 ARG A O 1
ATOM 1423 N N . VAL A 1 88 ? 23.33408 -25.41301 43.37137 1.000 24.51111 88 VAL A N 1
ATOM 1424 C CA . VAL A 1 88 ? 24.62714 -26.07989 43.24604 1.000 24.43146 88 VAL A CA 1
ATOM 1425 C C . VAL A 1 88 ? 25.43531 -25.91331 44.52102 1.000 26.46590 88 VAL A C 1
ATOM 1426 O O . VAL A 1 88 ? 26.03822 -26.87153 45.02066 1.000 26.25443 88 VAL A O 1
ATOM 1439 N N . LEU A 1 89 ? 25.48601 -24.68812 45.05530 1.000 26.87385 89 LEU A N 1
ATOM 1440 C CA . LEU A 1 89 ? 26.30061 -24.42389 46.23991 1.000 29.70850 89 LEU A CA 1
ATOM 1441 C C . LEU A 1 89 ? 25.74106 -25.14208 47.45866 1.000 31.57324 89 LEU A C 1
ATOM 1442 O O . LEU A 1 89 ? 26.50880 -25.62728 48.30638 1.000 34.79168 89 LEU A O 1
ATOM 1458 N N . ARG A 1 90 ? 24.41593 -25.27099 47.53009 1.000 31.30890 90 ARG A N 1
ATOM 1459 C CA . ARG A 1 90 ? 23.79047 -25.92963 48.67371 1.000 32.70029 90 ARG A CA 1
ATOM 1460 C C . ARG A 1 90 ? 24.02629 -27.42607 48.63374 1.000 32.82943 90 ARG A C 1
ATOM 1461 O O . ARG A 1 90 ? 24.38215 -28.03122 49.65401 1.000 35.28928 90 ARG A O 1
ATOM 1482 N N . ASP A 1 91 ? 23.78314 -28.03486 47.47780 1.000 31.14690 91 ASP A N 1
ATOM 1483 C CA . ASP A 1 91 ? 23.79153 -29.48368 47.34589 1.000 30.53218 91 ASP A CA 1
ATOM 1484 C C . ASP A 1 91 ? 25.10622 -30.07969 46.87926 1.000 31.42365 91 ASP A C 1
ATOM 1485 O O . ASP A 1 91 ? 25.34036 -31.28029 47.11572 1.000 33.49384 91 ASP A O 1
ATOM 1494 N N . GLY A 1 92 ? 25.93365 -29.32047 46.17148 1.000 29.65086 92 GLY A N 1
ATOM 1495 C CA . GLY A 1 92 ? 27.17823 -29.84835 45.66957 1.000 29.46750 92 GLY A CA 1
ATOM 1496 C C . GLY A 1 92 ? 27.09782 -30.39401 44.26131 1.000 30.43125 92 GLY A C 1
ATOM 1497 O O . GLY A 1 92 ? 28.04927 -31.04815 43.79818 1.000 31.69420 92 GLY A O 1
ATOM 1501 N N . GLY A 1 93 ? 25.99465 -30.14291 43.57243 1.000 28.51929 93 GLY A N 1
ATOM 1502 C CA . GLY A 1 93 ? 25.80848 -30.59725 42.21044 1.000 26.77724 93 GLY A CA 1
ATOM 1503 C C . GLY A 1 93 ? 24.38570 -30.30633 41.77940 1.000 26.29945 93 GLY A C 1
ATOM 1504 O O . GLY A 1 93 ? 23.62613 -29.65415 42.49991 1.000 28.32303 93 GLY A O 1
ATOM 1508 N N . LEU A 1 94 ? 24.05689 -30.77050 40.57305 1.000 24.37714 94 LEU A N 1
ATOM 1509 C CA . LEU A 1 94 ? 22.74403 -30.56215 39.99071 1.000 22.42695 94 LEU A CA 1
ATOM 1510 C C . LEU A 1 94 ? 22.25549 -31.85668 39.37506 1.000 22.05712 94 LEU A C 1
ATOM 1511 O O . LEU A 1 94 ? 22.99466 -32.48328 38.59608 1.000 24.31365 94 LEU A O 1
ATOM 1527 N N . PRO A 1 95 ? 21.02984 -32.26967 39.65836 1.000 21.51954 95 PRO A N 1
ATOM 1528 C CA . PRO A 1 95 ? 20.47648 -33.43650 38.97385 1.000 23.03035 95 PRO A CA 1
ATOM 1529 C C . PRO A 1 95 ? 20.19927 -33.21282 37.48769 1.000 24.30915 95 PRO A C 1
ATOM 1530 O O . PRO A 1 95 ? 19.95317 -32.10274 37.00544 1.000 25.75307 95 PRO A O 1
ATOM 1541 N N . SER A 1 96 ? 20.20932 -34.33751 36.76696 1.000 25.31405 96 SER A N 1
ATOM 1542 C CA . SER A 1 96 ? 19.85159 -34.35905 35.35319 1.000 24.90943 96 SER A CA 1
ATOM 1543 C C . SER A 1 96 ? 18.34488 -34.27552 35.21082 1.000 28.20893 96 SER A C 1
ATOM 1544 O O . SER A 1 96 ? 17.60031 -34.83179 36.02363 1.000 31.18472 96 SER A O 1
ATOM 1552 N N . LEU A 1 97 ? 17.89074 -33.56249 34.18639 1.000 32.27678 97 LEU A N 1
ATOM 1553 C CA A LEU A 1 97 ? 16.47016 -33.47857 33.85979 0.500 35.67509 97 LEU A CA 1
ATOM 1554 C CA B LEU A 1 97 ? 16.47030 -33.47734 33.85890 0.500 38.45903 97 LEU A CA 1
ATOM 1555 C C . LEU A 1 97 ? 16.16421 -33.96548 32.45646 1.000 34.33021 97 LEU A C 1
ATOM 1556 O O . LEU A 1 97 ? 15.31160 -34.86576 32.27078 1.000 37.13462 97 LEU A O 1
ATOM 1587 N N . ASP A 1 98 ? 16.86918 -33.44642 31.45754 1.000 27.62219 98 ASP A N 1
ATOM 1588 C CA . ASP A 1 98 ? 16.77125 -33.75485 30.04305 1.000 28.75306 98 ASP A CA 1
ATOM 1589 C C . ASP A 1 98 ? 18.08499 -33.29298 29.41180 1.000 25.93092 98 ASP A C 1
ATOM 1590 O O . ASP A 1 98 ? 18.67492 -32.31861 29.88673 1.000 28.12714 98 ASP A O 1
ATOM 1599 N N . PRO A 1 99 ? 18.55959 -33.92839 28.34646 1.000 25.29995 99 PRO A N 1
ATOM 1600 C CA . PRO A 1 99 ? 19.91435 -33.58705 27.89764 1.000 24.48864 99 PRO A CA 1
ATOM 1601 C C . PRO A 1 99 ? 20.07309 -32.15653 27.42954 1.000 23.45314 99 PRO A C 1
ATOM 1602 O O . PRO A 1 99 ? 21.10722 -31.54306 27.72436 1.000 24.80707 99 PRO A O 1
ATOM 1613 N N . VAL A 1 100 ? 19.10370 -31.60590 26.70424 1.000 24.16529 100 VAL A N 1
ATOM 1614 C CA . VAL A 1 100 ? 19.28294 -30.23185 26.23312 1.000 25.25429 100 VAL A CA 1
ATOM 1615 C C . VAL A 1 100 ? 19.23321 -29.25839 27.39699 1.000 25.59950 100 VAL A C 1
ATOM 1616 O O . VAL A 1 100 ? 20.04646 -28.34816 27.46977 1.000 25.71625 100 VAL A O 1
ATOM 1629 N N . VAL A 1 101 ? 18.31016 -29.45919 28.33752 1.000 25.16480 101 VAL A N 1
ATOM 1630 C CA . VAL A 1 101 ? 18.20589 -28.58015 29.50035 1.000 26.37295 101 VAL A CA 1
ATOM 1631 C C . VAL A 1 101 ? 19.44897 -28.69275 30.36162 1.000 23.60609 101 VAL A C 1
ATOM 1632 O O . VAL A 1 101 ? 19.94764 -27.69759 30.88761 1.000 23.91885 101 VAL A O 1
ATOM 1645 N N . ASP A 1 102 ? 19.94452 -29.91209 30.56612 1.000 23.50488 102 ASP A N 1
ATOM 1646 C CA . ASP A 1 102 ? 21.14142 -30.07746 31.36203 1.000 24.25743 102 ASP A CA 1
ATOM 1647 C C . ASP A 1 102 ? 22.29840 -29.29974 30.75910 1.000 22.24424 102 ASP A C 1
ATOM 1648 O O . ASP A 1 102 ? 23.10177 -28.70787 31.48821 1.000 22.47874 102 ASP A O 1
ATOM 1657 N N . LEU A 1 103 ? 22.40050 -29.29600 29.42407 1.000 21.19820 103 LEU A N 1
ATOM 1658 C CA . LEU A 1 103 ? 23.48738 -28.57842 28.76241 1.000 21.23212 103 LEU A CA 1
ATOM 1659 C C . LEU A 1 103 ? 23.36027 -27.07007 28.94490 1.000 20.34449 103 LEU A C 1
ATOM 1660 O O . LEU A 1 103 ? 24.33571 -26.40686 29.29551 1.000 21.65182 103 LEU A O 1
ATOM 1676 N N . TYR A 1 104 ? 22.17565 -26.49971 28.71103 1.000 21.74059 104 TYR A N 1
ATOM 1677 C CA . TYR A 1 104 ? 22.12394 -25.05045 28.84491 1.000 22.41408 104 TYR A CA 1
ATOM 1678 C C . TYR A 1 104 ? 22.12967 -24.62417 30.30303 1.000 19.10301 104 TYR A C 1
ATOM 1679 O O . TYR A 1 104 ? 22.62357 -23.52000 30.59577 1.000 20.35809 104 TYR A O 1
ATOM 1697 N N . ASN A 1 105 ? 21.64611 -25.46702 31.22937 1.000 20.68580 105 ASN A N 1
ATOM 1698 C CA . ASN A 1 105 ? 21.87917 -25.19471 32.64337 1.000 20.50147 105 ASN A CA 1
ATOM 1699 C C . ASN A 1 105 ? 23.36846 -25.19310 32.98060 1.000 20.61958 105 ASN A C 1
ATOM 1700 O O . ASN A 1 105 ? 23.82778 -24.38647 33.80629 1.000 19.28600 105 ASN A O 1
ATOM 1711 N N . ALA A 1 106 ? 24.12382 -26.12890 32.41020 1.000 21.42133 106 ALA A N 1
ATOM 1712 C CA . ALA A 1 106 ? 25.56223 -26.17077 32.64552 1.000 21.35121 106 ALA A CA 1
ATOM 1713 C C . ALA A 1 106 ? 26.20277 -24.86070 32.24384 1.000 19.95846 106 ALA A C 1
ATOM 1714 O O . ALA A 1 106 ? 27.05324 -24.32943 32.95829 1.000 20.69572 106 ALA A O 1
ATOM 1721 N N . ILE A 1 107 ? 25.83160 -24.35519 31.06746 1.000 19.79145 107 ILE A N 1
ATOM 1722 C CA . ILE A 1 107 ? 26.37756 -23.07631 30.61508 1.000 19.98270 107 ILE A CA 1
ATOM 1723 C C . ILE A 1 107 ? 25.98885 -21.97422 31.59281 1.000 18.50783 107 ILE A C 1
ATOM 1724 O O . ILE A 1 107 ? 26.80455 -21.10225 31.93085 1.000 19.52612 107 ILE A O 1
ATOM 1740 N N . SER A 1 108 ? 24.71565 -21.94283 32.01539 1.000 19.13575 108 SER A N 1
ATOM 1741 C CA . SER A 1 108 ? 24.29000 -20.90089 32.95538 1.000 18.38006 108 SER A CA 1
ATOM 1742 C C . SER A 1 108 ? 25.10017 -20.94780 34.24857 1.000 18.62816 108 SER A C 1
ATOM 1743 O O . SER A 1 108 ? 25.43492 -19.90261 34.82726 1.000 20.96909 108 SER A O 1
ATOM 1751 N N . ILE A 1 109 ? 25.42157 -22.16893 34.71629 1.000 18.59123 109 ILE A N 1
ATOM 1752 C CA . ILE A 1 109 ? 26.16212 -22.30583 35.95398 1.000 18.69365 109 ILE A CA 1
ATOM 1753 C C . ILE A 1 109 ? 27.61374 -21.89542 35.73907 1.000 18.89537 109 ILE A C 1
ATOM 1754 O O . ILE A 1 109 ? 28.16500 -21.09201 36.48283 1.000 20.41838 109 ILE A O 1
ATOM 1770 N N . GLU A 1 110 ? 28.26615 -22.48611 34.74406 1.000 19.63622 110 GLU A N 1
ATOM 1771 C CA . GLU A 1 110 ? 29.68647 -22.23232 34.58047 1.000 20.16958 110 GLU A CA 1
ATOM 1772 C C . GLU A 1 110 ? 29.93983 -20.76395 34.28275 1.000 20.35537 110 GLU A C 1
ATOM 1773 O O . GLU A 1 110 ? 30.95371 -20.21098 34.71968 1.000 21.42358 110 GLU A O 1
ATOM 1785 N N . TYR A 1 111 ? 29.08092 -20.13747 33.48970 1.000 20.08709 111 TYR A N 1
ATOM 1786 C CA . TYR A 1 111 ? 29.33801 -18.76141 33.04302 1.000 18.50034 111 TYR A CA 1
ATOM 1787 C C . TYR A 1 111 ? 28.46088 -17.73520 33.78604 1.000 19.44016 111 TYR A C 1
ATOM 1788 O O . TYR A 1 111 ? 28.48765 -16.54333 33.45021 1.000 19.77335 111 TYR A O 1
ATOM 1806 N N . ALA A 1 112 ? 27.79908 -18.14618 34.86164 1.000 20.09732 112 ALA A N 1
ATOM 1807 C CA . ALA A 1 112 ? 27.04433 -17.25233 35.75081 1.000 20.23107 112 ALA A CA 1
ATOM 1808 C C . ALA A 1 112 ? 26.19018 -16.28383 34.94673 1.000 22.37403 112 ALA A C 1
ATOM 1809 O O . ALA A 1 112 ? 26.28231 -15.06333 35.08338 1.000 21.11997 112 ALA A O 1
ATOM 1816 N N . ILE A 1 113 ? 25.34611 -16.86393 34.11077 1.000 18.57652 113 ILE A N 1
ATOM 1817 C CA . ILE A 1 113 ? 24.54416 -16.09796 33.15998 1.000 18.88055 113 ILE A CA 1
ATOM 1818 C C . ILE A 1 113 ? 23.16699 -16.71990 33.00758 1.000 18.05085 113 ILE A C 1
ATOM 1819 O O . ILE A 1 113 ? 23.06156 -17.95272 32.79895 1.000 18.02264 113 ILE A O 1
ATOM 1835 N N . PRO A 1 114 ? 22.09069 -15.92964 33.01639 1.000 18.40593 114 PRO A N 1
ATOM 1836 C CA . PRO A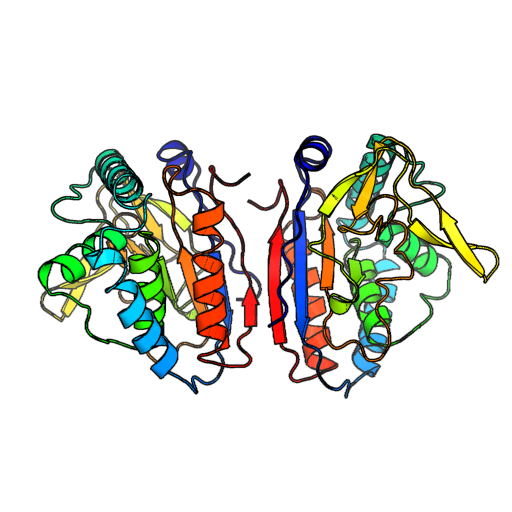 1 114 ? 20.77015 -16.50716 32.70856 1.000 18.03827 114 PRO A CA 1
ATOM 1837 C C . PRO A 1 114 ? 20.73122 -17.07393 31.29603 1.000 17.75925 114 PRO A C 1
ATOM 1838 O O . PRO A 1 114 ? 21.09580 -16.38219 30.34472 1.000 19.66655 114 PRO A O 1
ATOM 1849 N N . VAL A 1 115 ? 20.26574 -18.32692 31.16036 1.000 19.10051 115 VAL A N 1
ATOM 1850 C CA . VAL A 1 115 ? 20.09724 -18.97953 29.85851 1.000 17.95579 115 VAL A CA 1
ATOM 1851 C C . VAL A 1 115 ? 18.71296 -19.60611 29.79733 1.000 21.00093 115 VAL A C 1
ATOM 1852 O O . VAL A 1 115 ? 18.36776 -20.45317 30.63624 1.000 21.89775 115 VAL A O 1
ATOM 1865 N N . GLY A 1 116 ? 17.91601 -19.15966 28.83734 1.000 21.84242 116 GLY A N 1
ATOM 1866 C CA . GLY A 1 116 ? 16.56739 -19.66001 28.64641 1.000 23.44575 116 GLY A CA 1
ATOM 1867 C C . GLY A 1 116 ? 16.49383 -20.50253 27.38705 1.000 23.70697 116 GLY A C 1
ATOM 1868 O O . GLY A 1 116 ? 17.13286 -20.17874 26.38444 1.000 27.14683 116 GLY A O 1
ATOM 1872 N N . GLY A 1 117 ? 15.71170 -21.58643 27.45738 1.000 23.57373 117 GLY A N 1
ATOM 1873 C CA . GLY A 1 117 ? 15.51365 -22.45290 26.29361 1.000 23.75978 117 GLY A CA 1
ATOM 1874 C C . GLY A 1 117 ? 14.03675 -22.58774 26.02089 1.000 25.55211 117 GLY A C 1
ATOM 1875 O O . GLY A 1 117 ? 13.28876 -22.91516 26.95178 1.000 27.90751 117 GLY A O 1
ATOM 1879 N N . GLU A 1 118 ? 13.59441 -22.37870 24.76613 1.000 24.94903 118 GLU A N 1
ATOM 1880 C CA . GLU A 1 118 ? 12.17439 -22.39616 24.45008 1.000 28.37316 118 GLU A CA 1
ATOM 1881 C C . GLU A 1 118 ? 11.95042 -23.09266 23.11971 1.000 27.69448 118 GLU A C 1
ATOM 1882 O O . GLU A 1 118 ? 12.82366 -23.11156 22.25535 1.000 27.10198 118 GLU A O 1
ATOM 1894 N N . ASN A 1 119 ? 10.75187 -23.65280 22.96814 1.000 27.47401 119 ASN A N 1
ATOM 1895 C CA . ASN A 1 119 ? 10.30859 -24.25704 21.71886 1.000 30.13287 119 ASN A CA 1
ATOM 1896 C C . ASN A 1 119 ? 9.75342 -23.17333 20.80304 1.000 32.62897 119 ASN A C 1
ATOM 1897 O O . ASN A 1 119 ? 8.67955 -22.63431 21.05430 1.000 33.20471 119 ASN A O 1
ATOM 1908 N N . ILE A 1 120 ? 10.47527 -22.87267 19.72832 1.000 34.66226 120 ILE A N 1
ATOM 1909 C CA . ILE A 1 120 ? 10.06690 -21.80338 18.82050 1.000 39.36256 120 ILE A CA 1
ATOM 1910 C C . ILE A 1 120 ? 8.70331 -22.09218 18.21479 1.000 43.70338 120 ILE A C 1
ATOM 1911 O O . ILE A 1 120 ? 7.92575 -21.17045 17.92776 1.000 44.02902 120 ILE A O 1
ATOM 1927 N N . GLU A 1 121 ? 8.43629 -23.36274 17.90474 1.000 47.53643 121 GLU A N 1
ATOM 1928 C CA . GLU A 1 121 ? 7.17708 -23.71313 17.25662 1.000 51.75883 121 GLU A CA 1
ATOM 1929 C C . GLU A 1 121 ? 5.97727 -23.34843 18.11939 1.000 50.38516 121 GLU A C 1
ATOM 1930 O O . GLU A 1 121 ? 4.88154 -23.12242 17.58889 1.000 51.74858 121 GLU A O 1
ATOM 1942 N N . ALA A 1 122 ? 6.13975 -23.30723 19.44380 1.000 47.64324 122 ALA A N 1
ATOM 1943 C CA . ALA A 1 122 ? 5.00653 -22.96328 20.29816 1.000 46.90118 122 ALA A CA 1
ATOM 1944 C C . ALA A 1 122 ? 4.71492 -21.46900 20.30770 1.000 46.72061 122 ALA A C 1
ATOM 1945 O O . ALA A 1 122 ? 3.60152 -21.06836 20.66683 1.000 46.59701 122 ALA A O 1
ATOM 1952 N N . TYR A 1 123 ? 5.67252 -20.64209 19.89725 1.000 44.59351 123 TYR A N 1
ATOM 1953 C CA . TYR A 1 123 ? 5.45273 -19.20408 19.86529 1.000 46.37662 123 TYR A CA 1
ATOM 1954 C 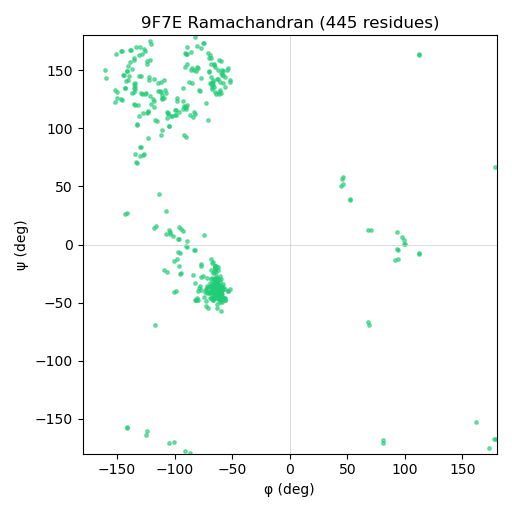C . TYR A 1 123 ? 4.40095 -18.86528 18.81477 1.000 50.59945 123 TYR A C 1
ATOM 1955 O O . TYR A 1 123 ? 4.31671 -19.50561 17.76070 1.000 50.67156 123 TYR A O 1
ATOM 1973 N N . VAL A 1 124 ? 3.54868 -17.90415 19.14443 1.000 52.89514 124 VAL A N 1
ATOM 1974 C CA . VAL A 1 124 ? 2.61173 -17.30038 18.20387 1.000 55.74031 124 VAL A CA 1
ATOM 1975 C C . VAL A 1 124 ? 3.17209 -15.92377 17.87371 1.000 55.35491 124 VAL A C 1
ATOM 1976 O O . VAL A 1 124 ? 3.02834 -14.98257 18.66070 1.000 56.59337 124 VAL A O 1
ATOM 1989 N N . GLY A 1 125 ? 3.80077 -15.79041 16.71516 1.000 54.78528 125 GLY A N 1
ATOM 1990 C CA . GLY A 1 125 ? 4.48245 -14.56224 16.37407 1.000 55.37452 125 GLY A CA 1
ATOM 1991 C C . GLY A 1 125 ? 5.85488 -14.50194 17.01769 1.000 54.86038 125 GLY A C 1
ATOM 1992 O O . GLY A 1 125 ? 6.34061 -15.46696 17.61358 1.000 54.90988 125 GLY A O 1
ATOM 1996 N N . SER A 1 126 ? 6.48004 -13.31325 16.92085 1.000 52.41164 126 SER A N 1
ATOM 1997 C CA . SER A 1 126 ? 7.87006 -13.19903 17.35052 1.000 50.59154 126 SER A CA 1
ATOM 1998 C C . SER A 1 126 ? 7.97596 -12.92185 18.84388 1.000 44.10365 126 SER A C 1
ATOM 1999 O O . SER A 1 126 ? 7.09472 -12.29036 19.42810 1.000 44.80869 126 SER A O 1
ATOM 2007 N N . PRO A 1 127 ? 9.05237 -13.37025 19.48370 1.000 37.66250 127 PRO A N 1
ATOM 2008 C CA . PRO A 1 127 ? 9.25286 -13.02609 20.89633 1.000 34.23816 127 PRO A CA 1
ATOM 2009 C C . PRO A 1 127 ? 9.51914 -11.54447 21.05889 1.000 34.19219 127 PRO A C 1
ATOM 2010 O O . PRO A 1 127 ? 10.25948 -10.95115 20.27827 1.000 34.89128 127 PRO A O 1
ATOM 2021 N N . ARG A 1 128 ? 8.92124 -10.95272 22.08981 1.000 33.50320 128 ARG A N 1
ATOM 2022 C CA . ARG A 1 128 ? 9.10345 -9.53176 22.36875 1.000 35.47194 128 ARG A CA 1
ATOM 2023 C C . ARG A 1 128 ? 9.34289 -9.36376 23.86048 1.000 31.53836 128 ARG A C 1
ATOM 2024 O O . ARG A 1 128 ? 8.66085 -9.99290 24.67514 1.000 30.04989 128 ARG A O 1
ATOM 2045 N N . LEU A 1 129 ? 10.33711 -8.54963 24.20920 1.000 28.95613 129 LEU A N 1
ATOM 2046 C CA . LEU A 1 129 ? 10.69391 -8.25418 25.59425 1.000 26.16288 129 LEU A CA 1
ATOM 2047 C C . LEU A 1 129 ? 10.09211 -6.90023 25.96095 1.000 27.76251 129 LEU A C 1
ATOM 2048 O O . LEU A 1 129 ? 10.44942 -5.88837 25.35384 1.000 27.10615 129 LEU A O 1
ATOM 2064 N N . VAL A 1 130 ? 9.15865 -6.88943 26.91474 1.000 27.54425 130 VAL A N 1
ATOM 2065 C CA . VAL A 1 130 ? 8.33692 -5.70726 27.14465 1.000 26.85717 130 VAL A CA 1
ATOM 2066 C C . VAL A 1 130 ? 8.13365 -5.41563 28.62307 1.000 28.07458 130 VAL A C 1
ATOM 2067 O O . VAL A 1 130 ? 8.44624 -6.22630 29.49702 1.000 27.81988 130 VAL A O 1
ATOM 2080 N N . ILE A 1 131 ? 7.60871 -4.20737 28.88933 1.000 27.39835 131 ILE A N 1
ATOM 2081 C CA . ILE A 1 131 ? 7.11983 -3.85385 30.21197 1.000 28.59546 131 ILE A CA 1
ATOM 2082 C C . ILE A 1 131 ? 5.63031 -4.21487 30.28561 1.000 28.23198 131 ILE A C 1
ATOM 2083 O O . ILE A 1 131 ? 4.80285 -3.66192 29.54333 1.000 30.88636 131 ILE A O 1
ATOM 2099 N N . ALA A 1 132 ? 5.27784 -5.12843 31.20341 1.000 27.77154 132 ALA A N 1
ATOM 2100 C CA . ALA A 1 132 ? 3.89210 -5.55666 31.37171 1.000 27.95033 132 ALA A CA 1
ATOM 2101 C C . ALA A 1 132 ? 3.02214 -4.45702 31.96876 1.000 32.54585 132 ALA A C 1
ATOM 2102 O O . ALA A 1 132 ? 3.47333 -3.63891 32.77862 1.000 32.36469 132 ALA A O 1
ATOM 2109 N N . ASP A 1 133 ? 1.75662 -4.46506 31.57606 1.000 32.84195 133 ASP A N 1
ATOM 2110 C CA . ASP A 1 133 ? 0.76736 -3.60403 32.19827 1.000 35.37205 133 ASP A CA 1
ATOM 2111 C C . ASP A 1 133 ? -0.03362 -4.32202 33.26957 1.000 34.51806 133 ASP A C 1
ATOM 2112 O O . ASP A 1 133 ? -0.79640 -3.66930 33.98359 1.000 36.88958 133 ASP A O 1
ATOM 2121 N N . GLY A 1 134 ? 0.14147 -5.64358 33.42488 1.000 32.36644 134 GLY A N 1
ATOM 2122 C CA . GLY A 1 134 ? -0.50807 -6.33022 34.51231 1.000 34.66216 134 GLY A CA 1
ATOM 2123 C C . GLY A 1 134 ? -1.76188 -7.07343 34.11895 1.000 35.66662 134 GLY A C 1
ATOM 2124 O O . GLY A 1 134 ? -2.39255 -7.69749 34.98835 1.000 38.67055 13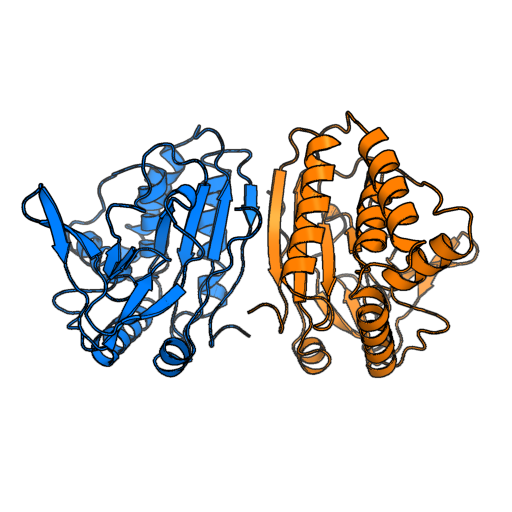4 GLY A O 1
ATOM 2128 N N . SER A 1 135 ? -2.14378 -7.03384 32.83711 1.000 34.98307 135 SER A N 1
ATOM 2129 C CA . SER A 1 135 ? -3.34818 -7.71652 32.36723 1.000 34.93548 135 SER A CA 1
ATOM 2130 C C . SER A 1 135 ? -3.03533 -8.79831 31.34733 1.000 35.59139 135 SER A C 1
ATOM 2131 O O . SER A 1 135 ? -3.95865 -9.30561 30.69934 1.000 35.64288 135 SER A O 1
ATOM 2139 N N . GLU A 1 136 ? -1.77596 -9.20353 31.21251 1.000 32.13555 136 GLU A N 1
ATOM 2140 C CA . GLU A 1 136 ? -1.40935 -10.21872 30.23585 1.000 32.11978 136 GLU A CA 1
ATOM 2141 C C . GLU A 1 136 ? -1.46770 -11.60158 30.87480 1.000 32.80200 136 GLU A C 1
ATOM 2142 O O . GLU A 1 136 ? -0.73291 -11.85552 31.83776 1.000 34.30645 136 GLU A O 1
ATOM 2154 N N . PRO A 1 137 ? -2.30158 -12.52195 30.37975 1.000 31.68057 137 PRO A N 1
ATOM 2155 C CA . PRO A 1 137 ? -2.32120 -13.87708 30.95140 1.000 33.70865 137 PRO A CA 1
ATOM 2156 C C . PRO A 1 137 ? -1.00222 -14.61449 30.79272 1.000 32.51213 137 PRO A C 1
ATOM 2157 O O . PRO A 1 137 ? -0.32142 -14.52149 29.76834 1.000 33.12602 137 PRO A O 1
ATOM 2168 N N . PHE A 1 138 ? -0.66040 -15.36794 31.82416 1.000 30.13293 138 PHE A N 1
ATOM 2169 C CA . PHE A 1 138 ? 0.55217 -16.16845 31.87138 1.000 30.72836 138 PHE A CA 1
ATOM 2170 C C . PHE A 1 138 ? 0.09288 -17.58419 32.15828 1.000 33.74297 138 PHE A C 1
ATOM 2171 O O . PHE A 1 138 ? -0.41175 -17.84970 33.24777 1.000 34.21508 138 PHE A O 1
ATOM 2188 N N . ASP A 1 139 ? 0.27558 -18.47211 31.18376 1.000 40.82423 139 ASP A N 1
ATOM 2189 C CA . ASP A 1 139 ? -0.10311 -19.87687 31.32040 1.000 45.37549 139 ASP A CA 1
ATOM 2190 C C . ASP A 1 139 ? 1.00832 -20.60013 32.06792 1.000 40.88185 139 ASP A C 1
ATOM 2191 O O . ASP A 1 139 ? 2.11637 -20.75481 31.53984 1.000 41.11521 139 ASP A O 1
ATOM 2200 N N . THR A 1 140 ? 0.72791 -21.03891 33.29088 1.000 37.83410 140 THR A N 1
ATOM 2201 C CA . THR A 1 140 ? 1.75897 -21.60980 34.15563 1.000 37.72194 140 THR A CA 1
ATOM 2202 C C . THR A 1 140 ? 1.14110 -22.78204 34.91008 1.000 39.62170 140 THR A C 1
ATOM 2203 O O . THR A 1 140 ? 0.15076 -23.36890 34.46559 1.000 41.31273 140 THR A O 1
ATOM 2214 N N . MET A 1 141 ? 1.74381 -23.14334 36.03652 1.000 42.23133 141 MET A N 1
ATOM 2215 C CA . MET A 1 141 ? 1.30165 -24.25510 36.86306 1.000 45.65049 141 MET A CA 1
ATOM 2216 C C . MET A 1 141 ? 1.21114 -23.78184 38.30092 1.000 46.43932 141 MET A C 1
ATOM 2217 O O . MET A 1 141 ? 1.99831 -22.94013 38.74455 1.000 46.99357 141 MET A O 1
ATOM 2231 N N . LYS A 1 142 ? 0.23155 -24.31846 39.02202 1.000 47.19109 142 LYS A N 1
ATOM 2232 C CA . LYS A 1 142 ? 0.16725 -24.13605 40.46340 1.000 48.93939 142 LYS A CA 1
ATOM 2233 C C . LYS A 1 142 ? -0.50558 -25.36970 41.03120 1.000 49.57263 142 LYS A C 1
ATOM 2234 O O . LYS A 1 142 ? -1.56389 -25.75785 40.53238 1.000 49.16464 142 LYS A O 1
ATOM 2253 N N . GLU A 1 143 ? 0.10224 -25.95950 42.06366 1.000 54.68052 143 GLU A N 1
ATOM 2254 C CA . GLU A 1 143 ? -0.38348 -27.18691 42.70450 1.000 61.25707 143 GLU A CA 1
ATOM 2255 C C . GLU A 1 143 ? -0.61702 -28.29385 41.67990 1.000 61.84885 143 GLU A C 1
ATOM 2256 O O . GLU A 1 143 ? -1.53257 -29.11019 41.79957 1.000 62.61529 143 GLU A O 1
ATOM 2268 N N . GLY A 1 144 ? 0.27054 -28.35657 40.69203 1.000 60.65074 144 GLY A N 1
ATOM 2269 C CA . GLY A 1 144 ? 0.23655 -29.40332 39.69365 1.000 57.36256 144 GLY A CA 1
ATOM 2270 C C . GLY A 1 144 ? -0.90998 -29.34386 38.71404 1.000 56.08223 144 GLY A C 1
ATOM 2271 O O . GLY A 1 144 ? -1.11136 -30.30613 37.96773 1.000 60.53534 144 GLY A O 1
ATOM 2275 N N . ALA A 1 145 ? -1.64594 -28.24303 38.66353 1.000 51.53865 145 ALA A N 1
ATOM 2276 C CA . ALA A 1 145 ? -2.70186 -28.04726 37.68729 1.000 50.34141 145 ALA A CA 1
ATOM 2277 C C . ALA A 1 145 ? -2.40881 -26.79697 36.87128 1.000 48.10423 145 ALA A C 1
ATOM 2278 O O . ALA A 1 145 ? -1.68313 -25.91443 37.32961 1.000 46.36151 145 ALA A O 1
ATOM 2285 N N . PRO A 1 146 ? -2.98717 -26.67171 35.67625 1.000 49.55666 146 PRO A N 1
ATOM 2286 C CA . PRO A 1 146 ? -2.83840 -25.42669 34.92049 1.000 46.97700 146 PRO A CA 1
ATOM 2287 C C . PRO A 1 146 ? -3.27841 -24.23850 35.75601 1.000 40.82552 146 PRO A C 1
ATOM 2288 O O . PRO A 1 146 ? -4.13007 -24.34466 36.63036 1.000 40.85292 146 PRO A O 1
ATOM 2299 N N . ALA A 1 147 ? -2.66220 -23.09902 35.48022 1.000 35.29874 147 ALA A N 1
ATOM 2300 C CA . ALA A 1 147 ? -2.94158 -21.85152 36.15885 1.000 35.01376 147 ALA A CA 1
ATOM 2301 C C . ALA A 1 147 ? -2.83324 -20.72203 35.14674 1.000 31.33632 147 ALA A C 1
ATOM 2302 O O . ALA A 1 147 ? -2.03573 -20.76241 34.21312 1.000 32.64860 147 ALA A O 1
ATOM 2309 N N . HIS A 1 148 ? -3.67313 -19.72223 35.33546 1.000 29.17661 148 HIS A N 1
ATOM 2310 C CA . HIS A 1 148 ? -3.68666 -18.50211 34.53732 1.000 27.64859 148 HIS A CA 1
ATOM 2311 C C . HIS A 1 148 ? -3.36358 -17.36387 35.49435 1.000 28.24323 148 HIS A C 1
ATOM 2312 O O . HIS A 1 148 ? -4.17269 -17.01245 36.35326 1.000 30.18613 148 HIS A O 1
ATOM 2326 N N . GLU A 1 149 ? -2.16224 -16.81605 35.38609 1.000 27.60218 149 GLU A N 1
ATOM 2327 C CA . GLU A 1 149 ? -1.70613 -15.80005 36.32518 1.000 29.61091 149 GLU A CA 1
ATOM 2328 C C . GLU A 1 149 ? -1.37880 -14.51969 35.56741 1.000 28.26396 149 GLU A C 1
ATOM 2329 O O . GLU A 1 149 ? -1.46273 -14.46466 34.33707 1.000 29.21556 149 GLU A O 1
ATOM 2341 N N . PHE A 1 150 ? -1.09987 -13.45137 36.33615 1.000 29.41351 150 PHE A N 1
ATOM 2342 C CA . PHE A 1 150 ? -0.74735 -12.16269 35.77774 1.000 29.75126 150 PHE A CA 1
ATOM 2343 C C . PHE A 1 150 ? 0.66062 -11.75048 36.19878 1.000 28.31913 150 PHE A C 1
ATOM 2344 O O . PHE A 1 150 ? 1.05080 -11.94375 37.36231 1.000 29.76277 150 PHE A O 1
ATOM 2361 N N . PRO A 1 151 ? 1.42273 -11.10918 35.31671 1.000 27.85971 151 PRO A N 1
ATOM 2362 C CA . PRO A 1 151 ? 2.57774 -10.33964 35.78961 1.000 28.54279 151 PRO A CA 1
ATOM 2363 C C . PRO A 1 151 ? 2.12568 -9.10592 36.54978 1.000 31.55177 151 PRO A C 1
ATOM 2364 O O . PRO A 1 151 ? 0.98212 -8.65537 36.45442 1.000 32.14825 151 PRO A O 1
ATOM 2375 N N . ASP A 1 152 ? 3.05942 -8.54080 37.30247 1.000 32.75499 152 ASP A N 1
ATOM 2376 C CA . ASP A 1 152 ? 2.75979 -7.28703 37.97170 1.000 32.23419 152 ASP A CA 1
ATOM 2377 C C . ASP A 1 152 ? 2.89216 -6.13365 36.98647 1.000 31.48551 152 ASP A C 1
ATOM 2378 O O . ASP A 1 152 ? 3.63783 -6.20763 36.01733 1.000 29.15009 152 ASP A O 1
ATOM 2387 N N . ALA A 1 153 ? 2.14278 -5.06856 37.22263 1.000 31.84899 153 ALA A N 1
ATOM 2388 C CA . ALA A 1 153 ? 2.34829 -3.88697 36.40601 1.000 32.84524 153 ALA A CA 1
ATOM 2389 C C . ALA A 1 153 ? 3.78588 -3.40044 36.56006 1.000 33.85436 153 ALA A C 1
ATOM 2390 O O . ALA A 1 153 ? 4.27349 -3.24917 37.68388 1.000 39.52521 153 ALA A O 1
ATOM 2397 N N . GLY A 1 154 ? 4.46060 -3.16085 35.43000 1.000 30.28752 154 GLY A N 1
ATOM 2398 C CA . GLY A 1 154 ? 5.83944 -2.70752 35.43820 1.000 28.62702 154 GLY A CA 1
ATOM 2399 C C . GLY A 1 154 ? 6.86320 -3.81197 35.32246 1.000 25.70267 154 GLY A C 1
ATOM 2400 O O . GLY A 1 154 ? 8.03040 -3.52715 35.10251 1.000 29.35496 154 GLY A O 1
ATOM 2404 N N . GLU A 1 155 ? 6.44700 -5.05622 35.48494 1.000 28.98815 155 GLU A N 1
ATOM 2405 C CA . GLU A 1 155 ? 7.36662 -6.19172 35.39207 1.000 26.96825 155 GLU A CA 1
ATOM 2406 C C . GLU A 1 155 ? 7.90776 -6.37071 33.97108 1.000 27.37789 155 GLU A C 1
ATOM 2407 O O . GLU A 1 155 ? 7.17098 -6.25043 32.99140 1.000 27.40025 155 GLU A O 1
ATOM 2419 N N . VAL A 1 156 ? 9.19677 -6.69153 33.84261 1.000 26.09576 156 VAL A N 1
ATOM 2420 C CA . VAL A 1 156 ? 9.74034 -7.02713 32.53206 1.000 25.53310 156 VAL A CA 1
ATOM 2421 C C . VAL A 1 156 ? 9.33665 -8.46670 32.21623 1.000 26.24221 156 VAL A C 1
ATOM 2422 O O . VAL A 1 156 ? 9.45585 -9.32917 33.08708 1.000 25.34036 156 VAL A O 1
ATOM 2435 N N . VAL A 1 157 ? 8.82444 -8.71584 31.00066 1.000 24.04364 157 VAL A N 1
ATOM 2436 C CA . VAL A 1 157 ? 8.38625 -10.03866 30.58258 1.000 24.54704 157 VAL A CA 1
ATOM 2437 C C . VAL A 1 157 ? 8.74692 -10.28290 29.12321 1.000 25.98458 157 VAL A C 1
ATOM 2438 O O . VAL A 1 157 ? 8.74176 -9.37407 28.29403 1.000 25.66637 157 VAL A O 1
ATOM 2451 N N . TRP A 1 158 ? 8.99705 -11.55265 28.79412 1.000 25.46690 158 TRP A N 1
ATOM 2452 C CA . TRP A 1 158 ? 8.93691 -11.97377 27.40390 1.000 26.35991 158 TRP A CA 1
ATOM 2453 C C . TRP A 1 158 ? 7.51450 -12.37882 27.04719 1.000 28.09420 158 TRP A C 1
ATOM 2454 O O . TRP A 1 158 ? 6.82433 -12.99277 27.85848 1.000 28.78088 158 TRP A O 1
ATOM 2475 N N . ARG A 1 159 ? 7.06900 -12.01207 25.84257 1.000 28.94296 159 ARG A N 1
ATOM 2476 C CA . ARG A 1 159 ? 5.72911 -12.36806 25.41328 1.000 31.74556 159 ARG A CA 1
ATOM 2477 C C . ARG A 1 159 ? 5.69898 -12.63165 23.91488 1.000 34.69000 159 ARG A C 1
ATOM 2478 O O . ARG A 1 159 ? 6.64966 -12.34690 23.18236 1.000 34.76445 159 ARG A O 1
ATOM 2499 N N . ASP A 1 160 ? 4.59489 -13.23566 23.48056 1.000 38.90175 160 ASP A N 1
ATOM 2500 C CA . ASP A 1 160 ? 4.28986 -13.36525 22.06628 1.000 40.75569 160 ASP A CA 1
ATOM 2501 C C . ASP A 1 160 ? 2.91697 -12.75291 21.81886 1.000 43.41659 160 ASP A C 1
ATOM 2502 O O . ASP A 1 160 ? 2.47363 -11.90785 22.60731 1.000 43.48406 160 ASP A O 1
ATOM 2511 N N . ASP A 1 161 ? 2.28118 -13.11530 20.71017 1.000 48.56536 161 ASP A N 1
ATOM 2512 C CA . ASP A 1 161 ? 0.96818 -12.55254 20.40502 1.000 53.40149 161 ASP A CA 1
ATOM 2513 C C . ASP A 1 161 ? -0.09118 -12.95182 21.43324 1.000 56.21601 161 ASP A C 1
ATOM 2514 O O . ASP A 1 161 ? -1.02129 -12.17738 21.70184 1.000 57.58620 161 ASP A O 1
ATOM 2523 N N . GLN A 1 162 ? 0.03270 -14.14637 22.02241 1.000 56.66846 162 GLN A N 1
ATOM 2524 C CA . GLN A 1 162 ? -0.99643 -14.63633 22.93283 1.000 56.39050 162 GLN A CA 1
ATOM 2525 C C . GLN A 1 162 ? -0.85590 -14.06917 24.34109 1.000 54.75576 162 GLN A C 1
ATOM 2526 O O . GLN A 1 162 ? -1.84467 -13.64919 24.94546 1.000 59.48549 162 GLN A O 1
ATOM 2540 N N . GLY A 1 163 ? 0.34963 -14.08837 24.90055 1.000 50.39804 163 GLY A N 1
ATOM 2541 C CA . GLY A 1 163 ? 0.49827 -13.69898 26.28978 1.000 45.47830 163 GLY A CA 1
ATOM 2542 C C . GLY A 1 163 ? 1.93291 -13.81301 26.74439 1.000 40.65234 163 GLY A C 1
ATOM 2543 O O . GLY A 1 163 ? 2.83956 -13.92428 25.93202 1.000 41.78859 163 GLY A O 1
ATOM 2547 N N . VAL A 1 164 ? 2.12850 -13.73946 28.06417 1.000 38.42705 164 VAL A N 1
ATOM 2548 C CA . VAL A 1 164 ? 3.46461 -13.83265 28.62611 1.000 37.38896 164 VAL A CA 1
ATOM 2549 C C . VAL A 1 164 ? 4.00809 -15.23902 28.40260 1.000 32.16009 164 VAL A C 1
ATOM 2550 O O . VAL A 1 164 ? 3.30986 -16.25460 28.64276 1.000 35.76533 164 VAL A O 1
ATOM 2563 N N . THR A 1 165 ? 5.27592 -15.30558 27.96611 1.000 31.12230 165 THR A N 1
ATOM 2564 C CA . THR A 1 165 ? 5.98939 -16.56151 27.85663 1.000 29.95081 165 THR A CA 1
ATOM 2565 C C . THR A 1 165 ? 7.04363 -16.74093 28.92857 1.000 29.42058 165 THR A C 1
ATOM 2566 O O . THR A 1 165 ? 7.40066 -17.88565 29.23774 1.000 28.21746 165 THR A O 1
ATOM 2577 N N . CYS A 1 166 ? 7.55367 -15.64836 29.50688 1.000 28.33239 166 CYS A N 1
ATOM 2578 C CA . CYS A 1 166 ? 8.48130 -15.76074 30.61413 1.000 28.24168 166 CYS A CA 1
ATOM 2579 C C . CYS A 1 166 ? 8.26545 -14.58531 31.55036 1.000 26.08237 166 CYS A C 1
ATOM 2580 O O . CYS A 1 166 ? 8.38382 -13.42189 31.13335 1.000 27.56880 166 CYS A O 1
ATOM 2588 N N . ARG A 1 167 ? 8.01519 -14.88849 32.81307 1.000 25.43773 167 ARG A N 1
ATOM 2589 C CA . ARG A 1 167 ? 7.75675 -13.85957 33.80154 1.000 25.85366 167 ARG A CA 1
ATOM 2590 C C . ARG A 1 167 ? 9.03975 -13.40033 34.49026 1.000 24.76986 167 ARG A C 1
ATOM 2591 O O . ARG A 1 167 ? 10.04477 -14.11638 34.55629 1.000 23.53239 167 ARG A O 1
ATOM 2612 N N . ARG A 1 168 ? 8.99821 -12.13605 34.94653 1.000 25.34231 168 ARG A N 1
ATOM 2613 C CA . ARG A 1 168 ? 10.12066 -11.46627 35.60606 1.000 25.00679 168 ARG A CA 1
ATOM 2614 C C . ARG A 1 168 ? 11.43215 -11.68293 34.85543 1.000 22.84234 168 ARG A C 1
ATOM 2615 O O . ARG A 1 168 ? 12.44084 -12.09249 35.42254 1.000 22.07527 168 ARG A O 1
ATOM 2636 N N . TRP A 1 169 ? 11.38055 -11.38971 33.55667 1.000 23.10115 169 TRP A N 1
ATOM 2637 C CA . TRP A 1 169 ? 12.50073 -11.42011 32.61878 1.000 21.83822 169 TRP A CA 1
ATOM 2638 C C . TRP A 1 169 ? 13.02126 -12.82953 32.35828 1.000 23.61642 169 TRP A C 1
ATOM 2639 O O . TRP A 1 169 ? 12.88120 -13.33691 31.24295 1.000 25.35268 169 TRP A O 1
ATOM 2660 N N . ASN A 1 170 ? 13.59704 -13.44543 33.37316 1.000 21.78324 170 ASN A N 1
ATOM 2661 C CA . ASN A 1 170 ? 14.13880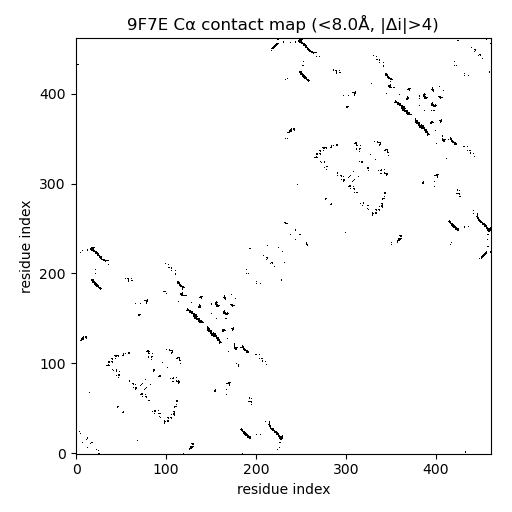 -14.80858 33.21489 1.000 19.95726 170 ASN A CA 1
ATOM 2662 C C . ASN A 1 170 ? 13.91208 -15.62998 34.48429 1.000 24.62784 170 ASN A C 1
ATOM 2663 O O . ASN A 1 170 ? 14.63015 -16.59046 34.73906 1.000 28.13453 170 ASN A O 1
ATOM 2674 N N . TRP A 1 171 ? 12.87848 -15.29116 35.26581 1.000 23.14200 171 TRP A N 1
ATOM 2675 C CA . TRP A 1 171 ? 12.61629 -16.03704 36.48539 1.000 25.37384 171 TRP A CA 1
ATOM 2676 C C . TRP A 1 171 ? 11.87363 -17.34499 36.21321 1.000 25.74935 171 TRP A C 1
ATOM 2677 O O . TRP A 1 171 ? 12.22034 -18.39031 36.78993 1.000 26.23609 171 TRP A O 1
ATOM 2698 N N . ARG A 1 172 ? 10.82566 -17.30031 35.39590 1.000 25.41877 172 ARG A N 1
ATOM 2699 C CA . ARG A 1 172 ? 10.01905 -18.50374 35.17122 1.000 27.24460 172 ARG A CA 1
ATOM 2700 C C . ARG A 1 172 ? 9.35659 -18.50879 33.80451 1.000 26.79618 172 ARG A C 1
ATOM 2701 O O . ARG A 1 172 ? 8.53893 -17.63061 33.47873 1.000 28.17875 172 ARG A O 1
ATOM 2722 N N . GLN A 1 173 ? 9.65098 -19.56627 33.04591 1.000 30.05328 173 GLN A N 1
ATOM 2723 C CA . GLN A 1 173 ? 9.09452 -19.75070 31.72239 1.000 31.63451 173 GLN A CA 1
ATOM 2724 C C . GLN A 1 173 ? 7.69831 -20.32676 31.86398 1.000 29.34559 173 GLN A C 1
ATOM 2725 O O . GLN A 1 173 ? 7.42317 -21.10161 32.78850 1.000 30.28033 173 GLN A O 1
ATOM 2739 N N . GLY A 1 174 ? 6.84667 -19.99118 30.91807 1.000 28.90643 174 GLY A N 1
ATOM 2740 C CA . GLY A 1 174 ? 5.50884 -20.53733 30.85814 1.000 29.71687 174 GLY A CA 1
ATOM 2741 C C . GLY A 1 174 ? 5.49677 -21.96103 30.38592 1.000 32.40215 174 GLY A C 1
ATOM 2742 O O . GLY A 1 174 ? 6.48632 -22.47690 29.96341 1.000 32.44547 174 GLY A O 1
ATOM 2746 N N . VAL A 1 175 ? 4.32554 -22.57777 30.43631 1.000 35.85123 175 VAL A N 1
ATOM 2747 C CA . VAL A 1 175 ? 4.20281 -23.98325 30.03991 1.000 38.36012 175 VAL A CA 1
ATOM 2748 C C . VAL A 1 175 ? 4.13891 -24.13551 28.52467 1.000 41.44511 175 VAL A C 1
ATOM 2749 O O . VAL A 1 175 ? 4.72954 -25.06720 27.95895 1.000 40.59874 175 VAL A O 1
ATOM 2762 N N . ARG A 1 176 ? 3.41907 -23.22729 27.85997 1.000 46.10929 176 ARG A N 1
ATOM 2763 C CA A ARG A 1 176 ? 3.21014 -23.31195 26.41726 0.500 50.17097 176 ARG A CA 1
ATOM 2764 C CA B ARG A 1 176 ? 3.21460 -23.29603 26.41658 0.500 50.34511 176 ARG A CA 1
ATOM 2765 C C . ARG A 1 176 ? 4.51923 -23.52122 25.65827 1.000 45.87786 176 ARG A C 1
ATOM 2766 O O . ARG A 1 176 ? 4.58910 -24.34450 24.74414 1.000 42.87887 176 ARG A O 1
ATOM 2807 N N . THR A 1 177 ? 5.55880 -22.75293 25.99407 1.000 39.65560 177 THR A N 1
ATOM 2808 C CA . THR A 1 177 ? 6.75948 -22.69822 25.16972 1.000 38.77316 177 THR A CA 1
ATOM 2809 C C . THR A 1 177 ? 7.92760 -23.52408 25.71054 1.000 35.92674 177 THR A C 1
ATOM 2810 O O . THR A 1 177 ? 9.03435 -23.44539 25.16279 1.000 35.09289 177 THR A O 1
ATOM 2821 N N . ARG A 1 178 ? 7.70968 -24.30781 26.75812 1.000 37.31856 178 ARG A N 1
ATOM 2822 C CA . ARG A 1 178 ? 8.76936 -25.12505 27.33530 1.000 39.92276 178 ARG A CA 1
ATOM 2823 C C . ARG A 1 178 ? 9.34423 -26.09719 26.30768 1.000 40.49279 178 ARG A C 1
ATOM 2824 O O . ARG A 1 178 ? 8.65639 -26.57157 25.40262 1.000 39.36604 178 ARG A O 1
ATOM 2845 N N . LEU A 1 179 ? 10.62216 -26.40414 26.48696 1.000 44.08557 179 LEU A N 1
ATOM 2846 C CA . LEU A 1 179 ? 11.37904 -27.31034 25.63156 1.000 50.70056 179 LEU A CA 1
ATOM 2847 C C . LEU A 1 179 ? 11.23460 -28.72519 26.17552 1.000 60.35230 179 LEU A C 1
ATOM 2848 O O . LEU A 1 179 ? 11.57558 -28.98280 27.33500 1.000 62.39579 179 LEU A O 1
ATOM 2864 N N . ASP A 1 180 ? 10.69445 -29.62936 25.35405 1.000 67.87296 180 ASP A N 1
ATOM 2865 C CA . ASP A 1 180 ? 10.50053 -31.01849 25.73576 1.000 75.48166 180 ASP A CA 1
ATOM 2866 C C . ASP A 1 180 ? 11.62871 -31.86011 25.13551 1.000 77.76628 180 ASP A C 1
ATOM 2867 O O . ASP A 1 180 ? 12.60755 -31.33267 24.59542 1.000 78.15805 180 ASP A O 1
ATOM 2876 N N . ALA A 1 181 ? 11.48889 -33.18500 25.21320 1.000 80.04876 181 ALA A N 1
ATOM 2877 C CA . ALA A 1 181 ? 12.60844 -34.07504 24.90667 1.000 82.01693 181 ALA A CA 1
ATOM 2878 C C . ALA A 1 181 ? 13.11735 -33.88265 23.47879 1.000 83.16910 181 ALA A C 1
ATOM 2879 O O . ALA A 1 181 ? 14.29915 -33.58619 23.26371 1.000 85.79988 181 ALA A O 1
ATOM 2886 N N . ASP A 1 182 ? 12.24537 -34.04824 22.48752 1.000 80.28633 182 ASP A N 1
ATOM 2887 C CA . ASP A 1 182 ? 12.64308 -34.00814 21.08360 1.000 80.13382 182 ASP A CA 1
ATOM 2888 C C . ASP A 1 182 ? 12.05681 -32.81308 20.33166 1.000 73.07483 182 ASP A C 1
ATOM 2889 O O . ASP A 1 182 ? 11.55247 -32.95366 19.21678 1.000 72.85269 182 ASP A O 1
ATOM 2898 N N . ALA A 1 183 ? 12.07270 -31.63067 20.94813 1.000 65.45976 183 ALA A N 1
ATOM 2899 C CA . ALA A 1 183 ? 11.67759 -30.42170 20.23476 1.000 56.10631 183 ALA A CA 1
ATOM 2900 C C . ALA A 1 183 ? 12.61249 -30.22245 19.05332 1.000 50.58765 183 ALA A C 1
ATOM 2901 O O . ALA A 1 183 ? 13.81637 -30.45664 19.15241 1.000 51.31162 183 ALA A O 1
ATOM 2908 N N . ARG A 1 184 ? 12.06176 -29.80096 17.92932 1.000 44.50068 184 ARG A N 1
ATOM 2909 C CA . ARG A 1 184 ? 12.84019 -29.69411 16.70699 1.000 44.91108 184 ARG A CA 1
ATOM 2910 C C . ARG A 1 184 ? 13.37923 -28.30531 16.46509 1.000 37.09349 184 ARG A C 1
ATOM 2911 O O . ARG A 1 184 ? 14.43983 -28.16189 15.87157 1.000 38.40270 184 ARG A O 1
ATOM 2932 N N . HIS A 1 185 ? 12.73751 -27.28136 16.99421 1.000 35.79170 185 HIS A N 1
ATOM 2933 C CA . HIS A 1 185 ? 13.10832 -25.89925 16.69867 1.000 36.16268 185 HIS A CA 1
ATOM 2934 C C . HIS A 1 185 ? 13.22226 -25.16566 18.02386 1.000 30.94185 185 HIS A C 1
ATOM 2935 O O . HIS A 1 185 ? 12.21421 -24.91945 18.69034 1.000 33.57457 185 HIS A O 1
ATOM 2949 N N . MET A 1 186 ? 14.44558 -24.80336 18.38845 1.000 26.81282 186 MET A N 1
ATOM 2950 C CA . MET A 1 186 ? 14.77497 -24.36858 19.73537 1.000 25.94829 186 MET A CA 1
ATOM 2951 C C . MET A 1 186 ? 15.38027 -22.97557 19.68139 1.000 26.27799 186 MET A C 1
ATOM 2952 O O . MET A 1 186 ? 16.18519 -22.67654 18.78921 1.000 28.83336 186 MET A O 1
ATOM 2966 N N . TRP A 1 187 ? 15.01483 -22.16352 20.66186 1.000 24.82152 187 TRP A N 1
ATOM 2967 C CA . TRP A 1 187 ? 15.54279 -20.80581 20.84233 1.000 24.50970 187 TRP A CA 1
ATOM 2968 C C . TRP A 1 187 ? 16.25150 -20.73329 22.18435 1.000 23.87337 187 TRP A C 1
ATOM 2969 O O . TRP A 1 187 ? 15.65776 -21.03756 23.21069 1.000 24.36772 187 TRP A O 1
ATOM 2990 N N . PHE A 1 188 ? 17.51311 -20.32129 22.18887 1.000 23.06829 188 PHE A N 1
ATOM 2991 C CA . PHE A 1 188 ? 18.23318 -20.11054 23.44049 1.000 21.39907 188 PHE A CA 1
ATOM 2992 C C . PHE A 1 188 ? 18.54674 -18.63688 23.55197 1.000 21.66653 188 PHE A C 1
ATOM 2993 O O . PHE A 1 188 ? 19.01118 -18.03645 22.58624 1.000 23.78967 188 PHE A O 1
ATOM 3010 N N . ILE A 1 189 ? 18.27187 -18.05756 24.71033 1.000 22.22482 189 ILE A N 1
ATOM 3011 C CA . ILE A 1 189 ? 18.54669 -16.64501 24.93740 1.000 20.56675 189 ILE A CA 1
ATOM 3012 C C . ILE A 1 189 ? 19.46413 -16.52155 26.14536 1.000 19.33115 189 ILE A C 1
ATOM 3013 O O . ILE A 1 189 ? 19.10287 -16.92168 27.25141 1.000 20.79858 189 ILE A O 1
ATOM 3029 N N . LEU A 1 190 ? 20.68924 -16.02651 25.90360 1.000 20.99472 190 LEU A N 1
ATOM 3030 C CA . LEU A 1 190 ? 21.72399 -15.89251 26.91302 1.000 19.00522 190 LEU A CA 1
ATOM 3031 C C . LEU A 1 190 ? 21.77167 -14.41624 27.29399 1.000 19.39641 190 LEU A C 1
ATOM 3032 O O . LEU A 1 190 ? 22.20087 -13.58365 26.48797 1.000 20.35644 190 LEU A O 1
ATOM 3048 N N . GLU A 1 191 ? 21.34412 -14.07696 28.50129 1.000 19.41040 191 GLU A N 1
ATOM 3049 C CA . GLU A 1 191 ? 21.02333 -12.68907 28.83479 1.000 19.51746 191 GLU A CA 1
ATOM 3050 C C . GLU A 1 191 ? 22.03521 -12.12122 29.81745 1.000 19.38400 191 GLU A C 1
ATOM 3051 O O . GLU A 1 191 ? 22.21190 -12.66070 30.91595 1.000 19.49925 191 GLU A O 1
ATOM 3063 N N . SER A 1 192 ? 22.65979 -10.98745 29.45713 1.000 20.81408 192 SER A N 1
ATOM 3064 C CA . SER A 1 192 ? 23.75528 -10.47676 30.25678 1.000 19.50405 192 SER A CA 1
ATOM 3065 C C . SER A 1 192 ? 23.63955 -8.98121 30.48959 1.000 19.20235 192 SER A C 1
ATOM 3066 O O . SER A 1 192 ? 22.90019 -8.26567 29.79965 1.000 20.90505 192 SER A O 1
ATOM 3074 N N . LEU A 1 193 ? 24.35870 -8.53830 31.52252 1.000 19.48824 193 LEU A N 1
ATOM 3075 C CA . LEU A 1 193 ? 24.49097 -7.16941 31.93599 1.000 19.28904 193 LEU A CA 1
ATOM 3076 C C . LEU A 1 193 ? 25.97781 -6.84401 32.01361 1.000 21.13852 193 LEU A C 1
ATOM 3077 O O . LEU A 1 193 ? 26.80581 -7.75764 31.93046 1.000 23.19734 193 LEU A O 1
ATOM 3093 N N . PRO A 1 194 ? 26.36494 -5.57300 32.15118 1.000 20.84748 194 PRO A N 1
ATOM 3094 C CA . PRO A 1 194 ? 27.74805 -5.17936 31.84001 1.000 22.59705 194 PRO A CA 1
ATOM 3095 C C . PRO A 1 194 ? 28.82161 -5.76367 32.72155 1.000 21.30255 194 PRO A C 1
ATOM 3096 O O . PRO A 1 194 ? 29.96968 -5.79280 32.28176 1.000 23.61452 194 PRO A O 1
ATOM 3107 N N . ALA A 1 195 ? 28.51398 -6.23226 33.92295 1.000 23.41314 195 ALA A N 1
ATOM 3108 C CA . ALA A 1 195 ? 29.52971 -6.88372 34.72720 1.000 24.61105 195 ALA A CA 1
ATOM 3109 C C . ALA A 1 195 ? 30.03491 -8.17955 34.09494 1.000 24.96255 195 ALA A C 1
ATOM 3110 O O . ALA A 1 195 ? 31.14109 -8.64447 34.43316 1.000 25.67674 195 ALA A O 1
ATOM 3117 N N . MET A 1 196 ? 29.29100 -8.75360 33.15050 1.000 23.15287 196 MET A N 1
ATOM 3118 C CA . MET A 1 196 ? 29.83245 -9.88282 32.39697 1.000 22.87853 196 MET A CA 1
ATOM 3119 C C . MET A 1 196 ? 30.42018 -9.35242 31.10380 1.000 21.09299 196 MET A C 1
ATOM 3120 O O . MET A 1 196 ? 29.66498 -8.79098 30.27961 1.000 22.97783 196 MET A O 1
ATOM 3134 N N . PRO A 1 197 ? 31.73479 -9.43510 30.89590 1.000 22.34055 197 PRO A N 1
ATOM 3135 C CA . PRO A 1 197 ? 32.31158 -8.86790 29.67717 1.000 23.24129 197 PRO A CA 1
ATOM 3136 C C . PRO A 1 197 ? 31.83541 -9.62276 28.44528 1.000 22.65259 197 PRO A C 1
ATOM 3137 O O . PRO A 1 197 ? 31.48952 -10.81908 28.49310 1.000 24.03483 197 PRO A O 1
ATOM 3148 N N . LEU A 1 198 ? 31.85390 -8.89515 27.32498 1.000 24.33210 198 LEU A N 1
ATOM 3149 C CA . LEU A 1 198 ? 31.44638 -9.45574 26.04656 1.000 25.46642 198 LEU A CA 1
ATOM 3150 C C . LEU A 1 198 ? 32.20561 -10.73177 25.72494 1.000 25.29420 198 LEU A C 1
ATOM 3151 O O . LEU A 1 198 ? 31.63077 -11.68021 25.19314 1.000 26.48546 198 LEU A O 1
ATOM 3167 N N . GLU A 1 199 ? 33.50833 -10.77342 26.01512 1.000 26.95232 199 GLU A N 1
ATOM 3168 C CA . GLU A 1 199 ? 34.24472 -11.99371 25.68895 1.000 29.41761 199 GLU A CA 1
ATOM 3169 C C . GLU A 1 199 ? 33.72425 -13.20074 26.46907 1.000 26.48701 199 GLU A C 1
ATOM 3170 O O . GLU A 1 199 ? 33.73298 -14.32220 25.94670 1.000 28.16106 199 GLU A O 1
ATOM 3182 N N . ALA A 1 200 ? 33.24571 -12.99277 27.70637 1.000 25.51143 200 ALA A N 1
ATOM 3183 C CA . ALA A 1 200 ? 32.68338 -14.09454 28.47135 1.000 23.42092 200 ALA A CA 1
ATOM 3184 C C . ALA A 1 200 ? 31.33115 -14.50822 27.90935 1.000 22.90621 200 ALA A C 1
ATOM 3185 O O . ALA A 1 200 ? 31.03118 -15.70399 27.82288 1.000 21.24382 200 ALA A O 1
ATOM 3192 N N . LEU A 1 201 ? 30.52749 -13.53950 27.46104 1.000 22.58034 201 LEU A N 1
ATOM 3193 C CA . LEU A 1 201 ? 29.26791 -13.87640 26.80683 1.000 23.46846 201 LEU A CA 1
ATOM 3194 C C . LEU A 1 201 ? 29.52946 -14.68833 25.54455 1.000 23.37908 201 LEU A C 1
ATOM 3195 O O . LEU A 1 201 ? 28.86818 -15.71064 25.28918 1.000 21.68363 201 LEU A O 1
ATOM 3211 N N . THR A 1 202 ? 30.49130 -14.23663 24.74147 1.000 23.53250 202 THR A N 1
ATOM 3212 C CA . THR A 1 202 ? 30.84420 -14.95122 23.53555 1.000 22.38461 202 THR A CA 1
ATOM 3213 C C . THR A 1 202 ? 31.29127 -16.36589 23.84851 1.000 23.38466 202 THR A C 1
ATOM 3214 O O . THR A 1 202 ? 30.88898 -17.30884 23.14901 1.000 23.83258 202 THR A O 1
ATOM 3225 N N . GLU A 1 203 ? 32.09629 -16.55418 24.90149 1.000 22.26051 203 GLU A N 1
ATOM 3226 C CA A GLU A 1 203 ? 32.55398 -17.90306 25.21363 0.500 25.92958 203 GLU A CA 1
ATOM 3227 C CA B GLU A 1 203 ? 32.55484 -17.90033 25.23112 0.500 25.60700 203 GLU A CA 1
ATOM 3228 C C . GLU A 1 203 ? 31.40259 -18.78142 25.69429 1.000 23.32362 203 GLU A C 1
ATOM 3229 O O . GLU A 1 203 ? 31.37204 -19.98076 25.39011 1.000 24.44451 203 GLU A O 1
ATOM 3252 N N . ALA A 1 204 ? 30.45967 -18.21646 26.45204 1.000 21.28643 204 ALA A N 1
ATOM 3253 C CA . ALA A 1 204 ? 29.29090 -18.98817 26.86395 1.000 21.88305 204 ALA A CA 1
ATOM 3254 C C . ALA A 1 204 ? 28.52408 -19.49598 25.64892 1.000 21.40930 204 ALA A C 1
ATOM 3255 O O . ALA A 1 204 ? 28.10491 -20.66733 25.59773 1.000 21.89909 204 ALA A O 1
ATOM 3262 N N . GLY A 1 205 ? 28.28555 -18.60750 24.68961 1.000 21.98220 205 GLY A N 1
ATOM 3263 C CA . GLY A 1 205 ? 27.57114 -18.97830 23.49234 1.000 24.78530 205 GLY A CA 1
ATOM 3264 C C . GLY A 1 205 ? 28.30932 -20.02443 22.69303 1.000 23.49454 205 GLY A C 1
ATOM 3265 O O . GLY A 1 205 ? 27.70396 -20.98597 22.22940 1.000 23.12660 205 GLY A O 1
ATOM 3269 N N . ASP A 1 206 ? 29.63452 -19.87253 22.57189 1.000 23.88269 206 ASP A N 1
ATOM 3270 C CA . ASP A 1 206 ? 30.42762 -20.83959 21.83177 1.000 25.70575 206 ASP A CA 1
ATOM 3271 C C . ASP A 1 206 ? 30.40002 -22.20396 22.50325 1.000 24.04621 206 ASP A C 1
ATOM 3272 O O . ASP A 1 206 ? 30.33091 -23.22465 21.81901 1.000 25.05096 206 ASP A O 1
ATOM 3281 N N . ARG A 1 207 ? 30.46139 -22.24052 23.83802 1.000 23.70992 207 ARG A N 1
ATOM 3282 C CA . ARG A 1 207 ? 30.43488 -23.50981 24.57456 1.000 24.60191 207 ARG A CA 1
ATOM 3283 C C . ARG A 1 207 ? 29.07303 -24.18423 24.43811 1.000 21.99010 207 ARG A C 1
ATOM 3284 O O . ARG A 1 207 ? 28.99975 -25.40227 24.26834 1.000 24.77618 207 ARG A O 1
ATOM 3305 N N . LEU A 1 208 ? 27.98981 -23.40201 24.40045 1.000 21.82423 208 LEU A N 1
ATOM 3306 C CA . LEU A 1 208 ? 26.67415 -23.98755 24.17253 1.000 23.48180 208 LEU A CA 1
ATOM 3307 C C . LEU A 1 208 ? 26.58352 -24.57151 22.76780 1.000 23.80223 208 LEU A C 1
ATOM 3308 O O . LEU A 1 208 ? 26.13368 -25.70950 22.57063 1.000 24.20578 208 LEU A O 1
ATOM 3324 N N . ILE A 1 209 ? 27.02836 -23.79775 21.77672 1.000 24.09697 209 ILE A N 1
ATOM 3325 C CA . ILE A 1 209 ? 26.98340 -24.27060 20.39890 1.000 24.84294 209 ILE A CA 1
ATOM 3326 C C . ILE A 1 209 ? 27.86110 -25.50674 20.22323 1.000 24.59866 209 ILE A C 1
ATOM 3327 O O . ILE A 1 209 ? 27.45048 -26.48714 19.58121 1.000 26.37305 209 ILE A O 1
ATOM 3343 N N . GLU A 1 210 ? 29.06940 -25.49907 20.80158 1.000 23.83199 210 GLU A N 1
ATOM 3344 C CA . GLU A 1 210 ? 29.93670 -26.66468 20.69221 1.000 29.70444 210 GLU A CA 1
ATOM 3345 C C . GLU A 1 210 ? 29.30739 -27.89604 21.33849 1.000 26.28157 210 GLU A C 1
ATOM 3346 O O . GLU A 1 210 ? 29.40411 -29.01513 20.79468 1.000 27.20362 210 GLU A O 1
ATOM 3358 N N . GLY A 1 211 ? 28.61675 -27.70227 22.46059 1.000 24.70053 211 GLY A N 1
ATOM 3359 C CA . GLY A 1 211 ? 27.93545 -28.81172 23.10807 1.000 24.41800 211 GLY A CA 1
ATOM 3360 C C . GLY A 1 211 ? 26.80832 -29.37126 22.26496 1.000 24.25637 211 GLY A C 1
ATOM 3361 O O . GLY A 1 211 ? 26.67889 -30.59828 22.10507 1.000 24.11062 211 GLY A O 1
ATOM 3365 N N . LEU A 1 212 ? 26.04349 -28.48488 21.63013 1.000 23.01052 212 LEU A N 1
ATOM 3366 C CA . LEU A 1 212 ? 24.94393 -28.94846 20.78608 1.000 24.58433 212 LEU A CA 1
ATOM 3367 C C . LEU A 1 212 ? 25.47534 -29.69972 19.57456 1.000 25.37160 212 LEU A C 1
ATOM 3368 O O . LEU A 1 212 ? 24.92017 -30.72962 19.17181 1.000 27.91649 212 LEU A O 1
ATOM 3384 N N . GLN A 1 213 ? 26.56644 -29.21679 18.98944 1.000 25.98227 213 GLN A N 1
ATOM 3385 C CA . GLN A 1 213 ? 27.12657 -29.86062 17.80836 1.000 26.83235 213 GLN A CA 1
ATOM 3386 C C . GLN A 1 213 ? 27.69647 -31.23279 18.13987 1.000 28.11237 213 GLN A C 1
ATOM 3387 O O . GLN A 1 213 ? 27.69579 -32.11648 17.28228 1.000 32.37351 213 GLN A O 1
ATOM 3401 N N . ALA A 1 214 ? 28.16075 -31.43263 19.37664 1.000 28.39704 214 ALA A N 1
ATOM 3402 C CA . ALA A 1 214 ? 28.63032 -32.74595 19.80451 1.000 29.26584 214 ALA A CA 1
ATOM 3403 C C . ALA A 1 214 ? 27.46631 -33.67709 20.14931 1.000 29.18904 214 ALA A C 1
ATOM 3404 O O . ALA A 1 214 ? 27.52668 -34.88110 19.88343 1.000 30.03563 214 ALA A O 1
ATOM 3411 N N . MET A 1 215 ? 26.40715 -33.12055 20.75176 1.000 32.35994 215 MET A N 1
ATOM 3412 C CA A MET A 1 215 ? 25.25721 -33.91641 21.17351 0.500 35.21387 215 MET A CA 1
ATOM 3413 C CA B MET A 1 215 ? 25.27734 -33.94192 21.17015 0.500 36.30098 215 MET A CA 1
ATOM 3414 C C . MET A 1 215 ? 24.43376 -34.40043 19.99328 1.000 32.73522 215 MET A C 1
ATOM 3415 O O . MET A 1 215 ? 23.90322 -35.52040 20.01367 1.000 29.26796 215 MET A O 1
ATOM 3442 N N . MET A 1 216 ? 24.23312 -33.53337 19.00807 1.000 30.66862 216 MET A N 1
ATOM 3443 C CA . MET A 1 216 ? 23.35627 -33.78925 17.86882 1.000 32.59056 216 MET A CA 1
ATOM 3444 C C . MET A 1 216 ? 24.10504 -33.35203 16.61636 1.000 31.66394 216 MET A C 1
ATOM 3445 O O . MET A 1 216 ? 23.84041 -32.28366 16.04139 1.000 33.07036 216 MET A O 1
ATOM 3459 N N . PRO A 1 217 ? 25.04008 -34.17704 16.14760 1.000 33.22986 217 PRO A N 1
ATOM 3460 C CA . PRO A 1 217 ? 25.75563 -33.84681 14.91150 1.000 37.39975 217 PRO A CA 1
ATOM 3461 C C . PRO A 1 217 ? 24.78642 -33.53460 13.77925 1.000 38.47774 217 PRO A C 1
ATOM 3462 O O . PRO A 1 217 ? 23.75711 -34.18735 13.62294 1.000 39.70123 217 PRO A O 1
ATOM 3473 N N . GLY A 1 218 ? 25.13096 -32.52377 12.98534 1.000 38.36602 218 GLY A N 1
ATOM 3474 C CA . GLY A 1 218 ? 24.29646 -32.04331 11.90061 1.000 37.59227 218 GLY A CA 1
ATOM 3475 C C . GLY A 1 218 ? 23.37571 -30.90345 12.26614 1.000 37.58447 218 GLY A C 1
ATOM 3476 O O . GLY A 1 218 ? 22.67650 -30.37757 11.39405 1.000 43.41685 218 GLY A O 1
ATOM 3480 N N . VAL A 1 219 ? 23.35319 -30.50491 13.52764 1.000 32.81100 219 VAL A N 1
ATOM 3481 C CA . VAL A 1 219 ? 22.50548 -29.39826 13.94555 1.000 32.12128 219 VAL A CA 1
ATOM 3482 C C . VAL A 1 219 ? 22.81563 -28.14424 13.13233 1.000 30.38873 219 VAL A C 1
ATOM 3483 O O . VAL A 1 219 ? 23.96642 -27.86423 12.79031 1.000 30.79260 219 VAL A O 1
ATOM 3496 N N . GLN A 1 220 ? 21.77482 -27.35618 12.84454 1.000 27.97916 220 GLN A N 1
ATOM 3497 C CA . GLN A 1 220 ? 21.90649 -26.08588 12.13445 1.000 28.56333 220 GLN A CA 1
ATOM 3498 C C . GLN A 1 220 ? 21.66866 -24.94758 13.11491 1.000 26.98469 220 GLN A C 1
ATOM 3499 O O . GLN A 1 220 ? 20.70756 -24.99305 13.88408 1.000 28.99967 220 GLN A O 1
ATOM 3513 N N . ILE A 1 221 ? 22.54348 -23.92548 13.09950 1.000 26.75826 221 ILE A N 1
ATOM 3514 C CA . ILE A 1 221 ? 22.55521 -22.89924 14.14206 1.000 28.24717 221 ILE A CA 1
ATOM 3515 C C . ILE A 1 221 ? 22.65811 -21.51386 13.52836 1.000 28.97596 221 ILE A C 1
ATOM 3516 O O . ILE A 1 221 ? 23.41411 -21.29937 12.58262 1.000 28.11947 221 ILE A O 1
ATOM 3532 N N . GLU A 1 222 ? 21.90759 -20.56991 14.07967 1.000 27.75719 222 GLU A N 1
ATOM 3533 C CA . GLU A 1 222 ? 22.03903 -19.16340 13.71543 1.000 29.08825 222 GLU A CA 1
ATOM 3534 C C . GLU A 1 222 ? 22.03462 -18.33237 14.99076 1.000 27.96689 222 GLU A C 1
ATOM 3535 O O . GLU A 1 222 ? 21.27883 -18.60718 15.92893 1.000 30.78021 222 GLU A O 1
ATOM 3547 N N . SER A 1 223 ? 22.91252 -17.33476 15.03402 1.000 26.42519 223 SER A N 1
ATOM 3548 C CA A SER A 1 223 ? 23.11048 -16.53446 16.22959 0.500 28.57633 223 SER A CA 1
ATOM 3549 C CA B SER A 1 223 ? 23.10698 -16.53587 16.23206 0.500 27.56668 223 SER A CA 1
ATOM 3550 C C . SER A 1 223 ? 23.05914 -15.05457 15.89517 1.000 26.88752 223 SER A C 1
ATOM 3551 O O . SER A 1 223 ? 23.30824 -14.65088 14.76411 1.000 29.29629 223 SER A O 1
ATOM 3566 N N . ALA A 1 224 ? 22.74540 -14.26187 16.91807 1.000 25.66739 224 ALA A N 1
ATOM 3567 C CA . ALA A 1 224 ? 22.71432 -12.81214 16.81133 1.000 24.06232 224 ALA A CA 1
ATOM 3568 C C . ALA A 1 224 ? 22.83551 -12.23912 18.20902 1.000 23.38008 224 ALA A C 1
ATOM 3569 O O . ALA A 1 224 ? 22.34367 -12.81081 19.15876 1.000 24.72569 224 ALA A O 1
ATOM 3576 N N . LEU A 1 225 ? 23.53849 -11.12203 18.31538 1.000 25.87367 225 LEU A N 1
ATOM 3577 C CA . LEU A 1 225 ? 23.66684 -10.35581 19.54386 1.000 25.15344 225 LEU A CA 1
ATOM 3578 C C . LEU A 1 225 ? 22.68137 -9.20297 19.51736 1.000 25.82050 225 LEU A C 1
ATOM 3579 O O . LEU A 1 225 ? 22.67695 -8.42054 18.57087 1.000 28.72726 225 LEU A O 1
ATOM 3595 N N . VAL A 1 226 ? 21.85689 -9.10011 20.54769 1.000 25.33127 226 VAL A N 1
ATOM 3596 C CA . VAL A 1 226 ? 20.80871 -8.09295 20.59790 1.000 26.58995 226 VAL A CA 1
ATOM 3597 C C . VAL A 1 226 ? 20.88012 -7.30775 21.90460 1.000 25.37876 226 VAL A C 1
ATOM 3598 O O . VAL A 1 226 ? 21.48768 -7.72782 22.89321 1.000 27.20508 226 VAL A O 1
ATOM 3611 N N . GLY A 1 227 ? 20.20129 -6.16202 21.90900 1.000 27.17144 227 GLY A N 1
ATOM 3612 C CA . GLY A 1 227 ? 20.06358 -5.36966 23.10928 1.000 26.37609 227 GLY A CA 1
ATOM 3613 C C . GLY A 1 227 ? 20.80547 -4.04952 23.02448 1.000 27.06863 227 GLY A C 1
ATOM 3614 O O . GLY A 1 227 ? 21.69533 -3.84893 22.20154 1.000 29.15686 227 GLY A O 1
ATOM 3618 N N . PRO A 1 228 ? 20.45247 -3.13072 23.91639 1.000 25.65943 228 PRO A N 1
ATOM 3619 C CA . PRO A 1 228 ? 21.09173 -1.79899 23.89854 1.000 26.50894 228 PRO A CA 1
ATOM 3620 C C . PRO A 1 228 ? 22.54521 -1.83310 24.28608 1.000 25.34471 228 PRO A C 1
ATOM 3621 O O . PRO A 1 228 ? 23.27216 -0.87290 23.98709 1.000 30.08832 228 PRO A O 1
ATOM 3632 N N . GLY A 1 229 ? 22.99295 -2.86792 24.99587 1.000 25.10344 229 GLY A N 1
ATOM 3633 C CA . GLY A 1 229 ? 24.38156 -2.94436 25.33580 1.000 26.93782 229 GLY A CA 1
ATOM 3634 C C . GLY A 1 229 ? 25.22246 -3.64955 24.32015 1.000 31.78247 229 GLY A C 1
ATOM 3635 O O . GLY A 1 229 ? 26.42385 -3.80152 24.55698 1.000 33.11289 229 GLY A O 1
ATOM 3639 N N . GLY A 1 230 ? 24.64724 -4.07746 23.20108 1.000 36.57195 230 GLY A N 1
ATOM 3640 C CA . GLY A 1 230 ? 25.44145 -4.61991 22.10610 1.000 43.86985 230 GLY A CA 1
ATOM 3641 C C . GLY A 1 230 ? 25.77760 -3.51088 21.11898 1.000 54.37768 230 GLY A C 1
ATOM 3642 O O . GLY A 1 230 ? 24.92033 -2.69935 20.76311 1.000 55.64867 230 GLY A O 1
ATOM 3646 N N . HIS A 1 231 ? 27.04393 -3.47351 20.70090 1.000 60.37123 231 HIS A N 1
ATOM 3647 C CA . HIS A 1 231 ? 27.53709 -2.43732 19.78521 1.000 68.53952 231 HIS A CA 1
ATOM 3648 C C . HIS A 1 231 ? 28.56733 -3.02042 18.81036 1.000 68.17539 231 HIS A C 1
ATOM 3649 O O . HIS A 1 231 ? 28.23745 -3.46262 17.71003 1.000 68.20183 231 HIS A O 1
ATOM 3663 N N . MET B 1 1 ? 33.65713 -28.23487 14.75666 1.000 95.09627 1 MET B N 1
ATOM 3664 C CA . MET B 1 1 ? 33.38713 -27.49397 13.48813 1.000 95.44675 1 MET B CA 1
ATOM 3665 C C . MET B 1 1 ? 34.33856 -26.30547 13.36249 1.000 91.50311 1 MET B C 1
ATOM 3666 O O . MET B 1 1 ? 34.73214 -25.70257 14.36567 1.000 91.60005 1 MET B O 1
ATOM 3682 N N . LEU B 1 2 ? 34.71955 -25.98546 12.12726 1.000 87.37704 2 LEU B N 1
ATOM 3683 C CA . LEU B 1 2 ? 35.50008 -24.78390 11.85429 1.000 83.57652 2 LEU B CA 1
ATOM 3684 C C . LEU B 1 2 ? 34.62433 -23.55136 12.03655 1.000 81.92496 2 LEU B C 1
ATOM 3685 O O . LEU B 1 2 ? 33.76265 -23.26903 11.19956 1.000 82.08779 2 LEU B O 1
ATOM 3701 N N . SER B 1 3 ? 34.84632 -22.80345 13.10740 1.000 80.53838 3 SER B N 1
ATOM 3702 C CA . SER B 1 3 ? 34.11933 -21.55992 13.30491 1.000 79.18842 3 SER B CA 1
ATOM 3703 C C . SER B 1 3 ? 34.87464 -20.40283 12.65309 1.000 75.11906 3 SER B C 1
ATOM 3704 O O . SER B 1 3 ? 36.05084 -20.50998 12.29343 1.000 75.82235 3 SER B O 1
ATOM 3712 N N . VAL B 1 4 ? 34.16207 -19.29798 12.47444 1.000 68.40907 4 VAL B N 1
ATOM 3713 C CA . VAL B 1 4 ? 34.72871 -18.04017 12.00428 1.000 62.68095 4 VAL B CA 1
ATOM 3714 C C . VAL B 1 4 ? 34.11860 -16.93942 12.84903 1.000 59.46897 4 VAL B C 1
ATOM 3715 O O . VAL B 1 4 ? 32.89571 -16.88113 13.00481 1.000 57.80710 4 VAL B O 1
ATOM 3728 N N . LEU B 1 5 ? 34.96027 -16.06451 13.39392 1.000 59.70454 5 LEU B N 1
ATOM 3729 C CA . LEU B 1 5 ? 34.50096 -14.90098 14.15008 1.000 57.40591 5 LEU B CA 1
ATOM 3730 C C . LEU B 1 5 ? 35.09060 -13.66462 13.48983 1.000 52.41603 5 LEU B C 1
ATOM 3731 O O . LEU B 1 5 ? 36.20455 -13.23359 13.82344 1.000 52.52862 5 LEU B O 1
ATOM 3747 N N . PRO B 1 6 ? 34.37686 -13.05792 12.54142 1.000 47.36372 6 PRO B N 1
ATOM 3748 C CA . PRO B 1 6 ? 34.91428 -11.85194 11.91756 1.000 45.22762 6 PRO B CA 1
ATOM 3749 C C . PRO B 1 6 ? 34.93479 -10.72336 12.92767 1.000 46.75780 6 PRO B C 1
ATOM 3750 O O . PRO B 1 6 ? 34.04825 -10.59572 13.77316 1.000 44.91977 6 PRO B O 1
ATOM 3761 N N . LEU B 1 7 ? 35.95961 -9.89810 12.82066 1.000 49.40315 7 LEU B N 1
ATOM 3762 C CA . LEU B 1 7 ? 36.13043 -8.72975 13.66286 1.000 51.96079 7 LEU B CA 1
ATOM 3763 C C . LEU B 1 7 ? 35.92147 -7.51574 12.77585 1.000 48.02443 7 LEU B C 1
ATOM 3764 O O . LEU B 1 7 ? 36.46963 -7.44729 11.66879 1.000 45.35559 7 LEU B O 1
ATOM 3780 N N . ILE B 1 8 ? 35.06411 -6.61141 13.21740 1.000 47.31409 8 ILE B N 1
ATOM 3781 C CA . ILE B 1 8 ? 34.81722 -5.35392 12.52632 1.000 47.47884 8 ILE B CA 1
ATOM 3782 C C . ILE B 1 8 ? 35.48099 -4.27845 13.36696 1.000 47.49825 8 ILE B C 1
ATOM 3783 O O . ILE B 1 8 ? 35.00657 -3.95413 14.45911 1.000 49.33873 8 ILE B O 1
ATOM 3799 N N . ASP B 1 9 ? 36.57787 -3.72766 12.85957 1.000 47.14660 9 ASP B N 1
ATOM 3800 C CA . ASP B 1 9 ? 37.32800 -2.71438 13.59111 1.000 49.68889 9 ASP B CA 1
ATOM 3801 C C . ASP B 1 9 ? 36.41957 -1.53124 13.90809 1.000 48.22172 9 ASP B C 1
ATOM 3802 O O . ASP B 1 9 ? 35.52722 -1.18319 13.13258 1.000 47.69843 9 ASP B O 1
ATOM 3811 N N . GLN B 1 10 ? 36.64632 -0.91200 15.07249 1.000 48.49632 10 GLN B N 1
ATOM 3812 C CA . GLN B 1 10 ? 35.79616 0.20212 15.47802 1.000 51.08971 10 GLN B CA 1
ATOM 3813 C C . GLN B 1 10 ? 35.81992 1.31711 14.44177 1.000 48.80938 10 GLN B C 1
ATOM 3814 O O . GLN B 1 10 ? 34.81382 2.00537 14.24033 1.000 45.94222 10 GLN B O 1
ATOM 3828 N N . ALA B 1 11 ? 36.96172 1.52508 13.78935 1.000 48.92598 11 ALA B N 1
ATOM 3829 C CA . ALA B 1 11 ? 37.06889 2.58571 12.79268 1.000 48.23001 11 ALA B CA 1
ATOM 3830 C C . ALA B 1 11 ? 36.18015 2.32393 11.58230 1.000 44.80291 11 ALA B C 1
ATOM 3831 O O . ALA B 1 11 ? 35.70853 3.27062 10.94202 1.000 45.22505 11 ALA B O 1
ATOM 3838 N N . VAL B 1 12 ? 35.98651 1.06051 11.21495 1.000 42.23388 12 VAL B N 1
ATOM 3839 C CA . VAL B 1 12 ? 35.06493 0.76491 10.13026 1.000 38.99051 12 VAL B CA 1
ATOM 3840 C C . VAL B 1 12 ? 33.63298 0.94528 10.59990 1.000 40.77839 12 VAL B C 1
ATOM 3841 O O . VAL B 1 12 ? 32.78467 1.46189 9.86558 1.000 41.09473 12 VAL B O 1
ATOM 3854 N N . ALA B 1 13 ? 33.33880 0.49868 11.82047 1.000 42.66219 13 ALA B N 1
ATOM 3855 C CA . ALA B 1 13 ? 31.99814 0.67971 12.37058 1.000 44.72662 13 ALA B CA 1
ATOM 3856 C C . ALA B 1 13 ? 31.62942 2.15045 12.46165 1.000 47.67360 13 ALA B C 1
ATOM 3857 O O . ALA B 1 13 ? 30.47624 2.52360 12.21936 1.000 48.44771 13 ALA B O 1
ATOM 3864 N N . GLU B 1 14 ? 32.59029 3.00369 12.81410 1.000 47.50847 14 GLU B N 1
ATOM 3865 C CA . GLU B 1 14 ? 32.30235 4.43108 12.86545 1.000 50.63625 14 GLU B CA 1
ATOM 3866 C C . GLU B 1 14 ? 32.09319 4.98646 11.46692 1.000 47.05342 14 GLU B C 1
ATOM 3867 O O . GLU B 1 14 ? 31.30422 5.91327 11.26755 1.000 49.46815 14 GLU B O 1
ATOM 3879 N N . LEU B 1 15 ? 32.79713 4.44379 10.48959 1.000 45.48947 15 LEU B N 1
ATOM 3880 C CA . LEU B 1 15 ? 32.62673 4.89013 9.11476 1.000 45.36187 15 LEU B CA 1
ATOM 3881 C C . LEU B 1 15 ? 31.27852 4.46368 8.53633 1.000 43.41013 15 LEU B C 1
ATOM 3882 O O . LEU B 1 15 ? 30.64584 5.22707 7.79659 1.000 42.93687 15 LEU B O 1
ATOM 3898 N N . ALA B 1 16 ? 30.83529 3.23697 8.82263 1.000 40.19792 16 ALA B N 1
ATOM 3899 C CA . ALA B 1 16 ? 29.58581 2.70594 8.27756 1.000 38.43037 16 ALA B CA 1
ATOM 3900 C C . ALA B 1 16 ? 28.71677 2.18509 9.41124 1.000 35.74697 16 ALA B C 1
ATOM 3901 O O . ALA B 1 16 ? 28.58274 0.97234 9.60557 1.000 34.94209 16 ALA B O 1
ATOM 3908 N N . PRO B 1 17 ? 28.06547 3.07534 10.14906 1.000 36.19360 17 PRO B N 1
ATOM 3909 C CA . PRO B 1 17 ? 27.35947 2.64134 11.36522 1.000 36.12819 17 PRO B CA 1
ATOM 3910 C C . PRO B 1 17 ? 26.16927 1.75924 11.11550 1.000 34.39714 17 PRO B C 1
ATOM 3911 O O . PRO B 1 17 ? 25.70141 1.11497 12.05807 1.000 36.07604 17 PRO B O 1
ATOM 3922 N N . GLY B 1 18 ? 25.65880 1.70378 9.89465 1.000 33.07612 18 GLY B N 1
ATOM 3923 C CA . GLY B 1 18 ? 24.53956 0.86595 9.57158 1.000 32.37103 18 GLY B CA 1
ATOM 3924 C C . GLY B 1 18 ? 24.91244 -0.46446 8.97007 1.000 28.70670 18 GLY B C 1
ATOM 3925 O O . GLY B 1 18 ? 24.01954 -1.20158 8.55035 1.000 33.67786 18 GLY B O 1
ATOM 3929 N N . PHE B 1 19 ? 26.19519 -0.77979 8.89075 1.000 28.32555 19 PHE B N 1
ATOM 3930 C CA . PHE B 1 19 ? 26.63260 -2.02504 8.27175 1.000 25.15711 19 PHE B CA 1
ATOM 3931 C C . PHE B 1 19 ? 26.12380 -3.21998 9.06258 1.000 24.59780 19 PHE B C 1
ATOM 3932 O O . PHE B 1 19 ? 26.29892 -3.30451 10.27775 1.000 26.70969 19 PHE B O 1
ATOM 3949 N N . ARG B 1 20 ? 25.50704 -4.15440 8.36694 1.000 24.98344 20 ARG B N 1
ATOM 3950 C CA . ARG B 1 20 ? 25.14173 -5.41598 8.98408 1.000 28.61814 20 ARG B CA 1
ATOM 3951 C C . ARG B 1 20 ? 25.35353 -6.52489 7.96986 1.000 22.25129 20 ARG B C 1
ATOM 3952 O O . ARG B 1 20 ? 25.07734 -6.33072 6.77886 1.000 24.71687 20 ARG B O 1
ATOM 3973 N N . ALA B 1 21 ? 25.86274 -7.66481 8.43349 1.000 23.27208 21 ALA B N 1
ATOM 3974 C CA . ALA B 1 21 ? 26.19971 -8.74800 7.53275 1.000 22.11284 21 ALA B CA 1
ATOM 3975 C C . ALA B 1 21 ? 25.74211 -10.08022 8.09669 1.000 21.89671 21 ALA B C 1
ATOM 3976 O O . ALA B 1 21 ? 25.69007 -10.27989 9.30456 1.000 26.75824 21 ALA B O 1
ATOM 3983 N N . LEU B 1 22 ? 25.44491 -10.99420 7.20430 1.000 22.46062 22 LEU B N 1
ATOM 3984 C CA . LEU B 1 22 ? 25.28504 -12.39729 7.58924 1.000 21.27633 22 LEU B CA 1
ATOM 3985 C C . LEU B 1 22 ? 26.59079 -13.11806 7.28312 1.000 22.74415 22 LEU B C 1
ATOM 3986 O O . LEU B 1 22 ? 27.02779 -13.15351 6.12804 1.000 23.47470 22 LEU B O 1
ATOM 4002 N N . SER B 1 23 ? 27.15455 -13.74145 8.29940 1.000 23.04267 23 SER B N 1
ATOM 4003 C CA . SER B 1 23 ? 28.35972 -14.54493 8.21677 1.000 22.78748 23 SER B CA 1
ATOM 4004 C C . SER B 1 23 ? 27.91466 -16.00013 8.31035 1.000 26.07088 23 SER B C 1
ATOM 4005 O O . SER B 1 23 ? 27.42869 -16.42323 9.35845 1.000 27.50821 23 SER B O 1
ATOM 4013 N N . ILE B 1 24 ? 28.07427 -16.76053 7.22560 1.000 26.64600 24 ILE B N 1
ATOM 4014 C CA . ILE B 1 24 ? 27.57710 -18.12636 7.10057 1.000 28.67693 24 ILE B CA 1
ATOM 4015 C C . ILE B 1 24 ? 28.78923 -19.01591 6.90322 1.000 30.40036 24 ILE B C 1
ATOM 4016 O O . ILE B 1 24 ? 29.52115 -18.86565 5.91479 1.000 27.72518 24 ILE B O 1
ATOM 4032 N N . VAL B 1 25 ? 28.99243 -19.93795 7.84232 1.000 28.67689 25 VAL B N 1
ATOM 4033 C CA . VAL B 1 25 ? 30.10205 -20.87733 7.81605 1.000 31.98380 25 VAL B CA 1
ATOM 4034 C C . VAL B 1 25 ? 29.54172 -22.25465 7.47109 1.000 31.19411 25 VAL B C 1
ATOM 4035 O O . VAL B 1 25 ? 28.53587 -22.69948 8.04213 1.000 32.49949 25 VAL B O 1
ATOM 4048 N N . VAL B 1 26 ? 30.16588 -22.89877 6.50382 1.000 32.68343 26 VAL B N 1
ATOM 4049 C CA . VAL B 1 26 ? 29.60843 -24.07953 5.86924 1.000 32.75242 26 VAL B CA 1
ATOM 4050 C C . VAL B 1 26 ? 30.65213 -25.17677 5.89417 1.000 34.03184 26 VAL B C 1
ATOM 4051 O O . VAL B 1 26 ? 31.80838 -24.96589 5.49851 1.000 36.07534 26 VAL B O 1
ATOM 4064 N N . GLN B 1 27 ? 30.23252 -26.33700 6.36538 1.000 35.60903 27 GLN B N 1
ATOM 4065 C CA . GLN B 1 27 ? 30.99173 -27.58664 6.24234 1.000 37.66557 27 GLN B CA 1
ATOM 4066 C C . GLN B 1 27 ? 30.36299 -28.30424 5.05559 1.000 37.71182 27 GLN B C 1
ATOM 4067 O O . GLN B 1 27 ? 29.19529 -28.71006 5.12078 1.000 38.12109 27 GLN B O 1
ATOM 4081 N N . ALA B 1 28 ? 31.11144 -28.40957 3.96557 1.000 37.39013 28 ALA B N 1
ATOM 4082 C CA . ALA B 1 28 ? 30.59215 -28.86165 2.68943 1.000 39.41860 28 ALA B CA 1
ATOM 4083 C C . ALA B 1 28 ? 30.26175 -30.34663 2.72935 1.000 42.53616 28 ALA B C 1
ATOM 4084 O O . ALA B 1 28 ? 30.74265 -31.10331 3.57633 1.000 44.52857 28 ALA B O 1
ATOM 4091 N N . ALA B 1 29 ? 29.42755 -30.74945 1.78816 1.000 42.69657 29 ALA B N 1
ATOM 4092 C CA . ALA B 1 29 ? 29.07333 -32.14263 1.53170 1.000 43.47161 29 ALA B CA 1
ATOM 4093 C C . ALA B 1 29 ? 29.16467 -32.38999 0.03929 1.000 42.13182 29 ALA B C 1
ATOM 4094 O O . ALA B 1 29 ? 29.29932 -31.45594 -0.75680 1.000 41.30687 29 ALA B O 1
ATOM 4101 N N . PRO B 1 30 ? 29.08525 -33.64714 -0.38188 1.000 41.53520 30 PRO B N 1
ATOM 4102 C CA . PRO B 1 30 ? 29.20954 -33.94189 -1.81487 1.000 43.07707 30 PRO B CA 1
ATOM 4103 C C . PRO B 1 30 ? 28.15790 -33.21610 -2.62656 1.000 44.06617 30 PRO B C 1
ATOM 4104 O O . PRO B 1 30 ? 26.99508 -33.14089 -2.22980 1.000 45.68183 30 PRO B O 1
ATOM 4115 N N . LEU B 1 31 ? 28.57478 -32.69267 -3.77866 1.000 46.96938 31 LEU B N 1
ATOM 4116 C CA . LEU B 1 31 ? 27.73748 -31.81953 -4.59894 1.000 49.69873 31 LEU B CA 1
ATOM 4117 C C . LEU B 1 31 ? 26.95783 -32.67759 -5.59018 1.000 49.66869 31 LEU B C 1
ATOM 4118 O O . LEU B 1 31 ? 27.39828 -32.94419 -6.70083 1.000 52.29786 31 LEU B O 1
ATOM 4134 N N . THR B 1 32 ? 25.75107 -33.08151 -5.20781 1.000 51.12152 32 THR B N 1
ATOM 4135 C CA . THR B 1 32 ? 25.02247 -34.05838 -6.00424 1.000 52.84190 32 THR B CA 1
ATOM 4136 C C . THR B 1 32 ? 23.99503 -33.44160 -6.94158 1.000 52.12984 32 THR B C 1
ATOM 4137 O O . THR B 1 32 ? 23.48644 -34.14343 -7.81417 1.000 54.83853 32 THR B O 1
ATOM 4148 N N . GLN B 1 33 ? 23.66783 -32.15913 -6.79107 1.000 53.14365 33 GLN B N 1
ATOM 4149 C CA . GLN B 1 33 ? 22.66010 -31.51250 -7.62493 1.000 54.75802 33 GLN B CA 1
ATOM 4150 C C . GLN B 1 33 ? 23.20115 -30.16665 -8.10609 1.000 53.05866 33 GLN B C 1
ATOM 4151 O O . GLN B 1 33 ? 22.73687 -29.11015 -7.66107 1.000 53.30888 33 GLN B O 1
ATOM 4165 N N . PRO B 1 34 ? 24.17973 -30.16347 -9.02001 1.000 50.90182 34 PRO B N 1
ATOM 4166 C CA . PRO B 1 34 ? 24.74876 -28.87474 -9.47125 1.000 50.45836 34 PRO B CA 1
ATOM 4167 C C . PRO B 1 34 ? 23.78337 -27.99847 -10.25672 1.000 51.87661 34 PRO B C 1
ATOM 4168 O O . PRO B 1 34 ? 23.92179 -26.76148 -10.21869 1.000 51.89268 34 PRO B O 1
ATOM 4179 N N . GLU B 1 35 ? 22.76925 -28.57645 -10.89627 1.000 55.19154 35 GLU B N 1
ATOM 4180 C CA . GLU B 1 35 ? 21.82424 -27.79088 -11.68233 1.000 59.74982 35 GLU B CA 1
ATOM 4181 C C . GLU B 1 35 ? 21.05180 -26.77743 -10.84022 1.000 56.93244 35 GLU B C 1
ATOM 4182 O O . GLU B 1 35 ? 20.47850 -25.83213 -11.39596 1.000 56.66109 35 GLU B O 1
ATOM 4194 N N . VAL B 1 36 ? 21.00255 -26.97212 -9.52181 1.000 51.99444 36 VAL B N 1
ATOM 4195 C CA . VAL B 1 36 ? 20.37464 -25.99612 -8.64052 1.000 48.51144 36 VAL B CA 1
ATOM 4196 C C . VAL B 1 36 ? 20.93904 -24.61023 -8.90910 1.000 45.28061 36 VAL B C 1
ATOM 4197 O O . VAL B 1 36 ? 20.22276 -23.59852 -8.86396 1.000 42.29065 36 VAL B O 1
ATOM 4210 N N . ALA B 1 37 ? 22.24225 -24.53544 -9.16696 1.000 43.31485 37 ALA B N 1
ATOM 4211 C CA . ALA B 1 37 ? 22.86607 -23.23082 -9.33780 1.000 41.85358 37 ALA B CA 1
ATOM 4212 C C . ALA B 1 37 ? 22.43691 -22.61675 -10.65631 1.000 42.39153 37 ALA B C 1
ATOM 4213 O O . ALA B 1 37 ? 22.25844 -21.40093 -10.74535 1.000 42.10932 37 ALA B O 1
ATOM 4220 N N . ARG B 1 38 ? 22.26368 -23.45066 -11.68905 1.000 44.99452 38 ARG B N 1
ATOM 4221 C CA . ARG B 1 38 ? 21.79229 -22.96225 -12.97992 1.000 46.36272 38 ARG B CA 1
ATOM 4222 C C . ARG B 1 38 ? 20.38589 -22.39726 -12.85761 1.000 45.61047 38 ARG B C 1
ATOM 4223 O O . ARG B 1 38 ? 20.08486 -21.30783 -13.36219 1.000 46.54640 38 ARG B O 1
ATOM 4244 N N . THR B 1 39 ? 19.50779 -23.12959 -12.18454 1.000 43.02959 39 THR B N 1
ATOM 4245 C CA . THR B 1 39 ? 18.16423 -22.62238 -11.96751 1.000 43.16401 39 THR B CA 1
ATOM 4246 C C . THR B 1 39 ? 18.20510 -21.32251 -11.18432 1.000 40.50274 39 THR B C 1
ATOM 4247 O O . THR B 1 39 ? 17.54344 -20.34416 -11.55715 1.000 38.53595 39 THR B O 1
ATOM 4258 N N . ALA B 1 40 ? 18.99839 -21.28063 -10.10900 1.000 39.13955 40 ALA B N 1
ATOM 4259 C CA . ALA B 1 40 ? 19.07613 -20.07237 -9.28955 1.000 38.97012 40 ALA B CA 1
ATOM 4260 C C . ALA B 1 40 ? 19.60997 -18.87876 -10.06967 1.000 37.04944 40 ALA B C 1
ATOM 4261 O O . ALA B 1 40 ? 19.12341 -17.74822 -9.91152 1.000 32.36026 40 ALA B O 1
ATOM 4268 N N . LEU B 1 41 ? 20.62663 -19.10222 -10.89227 1.000 34.26616 41 LEU B N 1
ATOM 4269 C CA . LEU B 1 41 ? 21.20473 -18.00346 -11.65247 1.000 35.78809 41 LEU B CA 1
ATOM 4270 C C . LEU B 1 41 ? 20.23438 -17.49416 -12.70870 1.000 37.93690 41 LEU B C 1
ATOM 4271 O O . LEU B 1 41 ? 20.07865 -16.28065 -12.87493 1.000 37.66792 41 LEU B O 1
ATOM 4287 N N . ASP B 1 42 ? 19.52945 -18.40326 -13.39895 1.000 41.95991 42 ASP B N 1
ATOM 4288 C CA . ASP B 1 42 ? 18.53257 -17.96095 -14.36920 1.000 45.97743 42 ASP B CA 1
ATOM 4289 C C . ASP B 1 42 ? 17.45539 -17.12125 -13.69283 1.000 42.28269 42 ASP B C 1
ATOM 4290 O O . ASP B 1 42 ? 17.11314 -16.02958 -14.16087 1.000 43.05274 42 ASP B O 1
ATOM 4299 N N . ARG B 1 43 ? 16.92509 -17.61298 -12.57009 1.000 39.35524 43 ARG B N 1
ATOM 4300 C CA . ARG B 1 43 ? 15.88215 -16.88251 -11.85921 1.000 38.77753 43 ARG B CA 1
ATOM 4301 C C . ARG B 1 43 ? 16.37002 -15.50641 -11.43551 1.000 34.68637 43 ARG B C 1
ATOM 4302 O O . ARG B 1 43 ? 15.63796 -14.51569 -11.54920 1.000 33.57052 43 ARG B O 1
ATOM 4323 N N . ALA B 1 44 ? 17.59782 -15.43099 -10.93091 1.000 31.05692 44 ALA B N 1
ATOM 4324 C CA . ALA B 1 44 ? 18.14626 -14.15140 -10.48683 1.000 29.47356 44 ALA B CA 1
ATOM 4325 C C . ALA B 1 44 ? 18.24117 -13.17087 -11.64570 1.000 31.77789 44 ALA B C 1
ATOM 4326 O O . ALA B 1 44 ? 17.84966 -12.00441 -11.52587 1.000 30.79420 44 ALA B O 1
ATOM 4333 N N . CYS B 1 45 ? 18.77920 -13.62826 -12.77637 1.000 32.39008 45 CYS B N 1
ATOM 4334 C CA . CYS B 1 45 ? 18.93598 -12.76076 -13.93970 1.000 36.68447 45 CYS B CA 1
ATOM 4335 C C . CYS B 1 45 ? 17.58641 -12.30927 -14.49149 1.000 36.37124 45 CYS B C 1
ATOM 4336 O O . CYS B 1 45 ? 17.39735 -11.12518 -14.80077 1.000 35.34473 45 CYS B O 1
ATOM 4344 N N . GLN B 1 46 ? 16.62862 -13.24035 -14.61534 1.000 39.95238 46 GLN B N 1
ATOM 4345 C CA . GLN B 1 46 ? 15.29685 -12.86395 -15.09092 1.000 41.46191 46 GLN B CA 1
ATOM 4346 C C . GLN B 1 46 ? 14.66331 -11.82716 -14.17196 1.000 37.96523 46 GLN B C 1
ATOM 4347 O O . GLN B 1 46 ? 13.95508 -10.92298 -14.62882 1.000 36.95685 46 GLN B O 1
ATOM 4361 N N . SER B 1 47 ? 14.90101 -11.95707 -12.86458 1.000 34.73522 47 SER B N 1
ATOM 4362 C CA . SER B 1 47 ? 14.23566 -11.10373 -11.88678 1.000 33.44992 47 SER B CA 1
ATOM 4363 C C . SER B 1 47 ? 14.75613 -9.67035 -11.91850 1.000 34.58525 47 SER B C 1
ATOM 4364 O O . SER B 1 47 ? 14.02834 -8.74297 -11.53615 1.000 36.34431 47 SER B O 1
ATOM 4372 N N . VAL B 1 48 ? 16.02007 -9.47839 -12.30443 1.000 35.59468 48 VAL B N 1
ATOM 4373 C CA . VAL B 1 48 ? 16.63614 -8.14957 -12.34798 1.000 36.28633 48 VAL B CA 1
ATOM 4374 C C . VAL B 1 48 ? 16.32652 -7.42612 -13.64946 1.000 36.28545 48 VAL B C 1
ATOM 4375 O O . VAL B 1 48 ? 16.36185 -6.19218 -13.70077 1.000 34.14820 48 VAL B O 1
ATOM 4388 N N . LEU B 1 49 ? 16.06475 -8.16299 -14.72460 1.000 40.13686 49 LEU B N 1
ATOM 4389 C CA . LEU B 1 49 ? 15.79033 -7.51801 -16.00269 1.000 43.84783 49 LEU B CA 1
ATOM 4390 C C . LEU B 1 49 ? 14.51306 -6.70453 -15.98741 1.000 41.86491 49 LEU B C 1
ATOM 4391 O O . LEU B 1 49 ? 14.34221 -5.82949 -16.83957 1.000 40.52492 49 LEU B O 1
ATOM 4407 N N . ALA B 1 50 ? 13.60059 -7.00045 -15.07012 1.000 40.84953 50 ALA B N 1
ATOM 4408 C CA . ALA B 1 50 ? 12.38930 -6.21674 -14.90663 1.000 41.81107 50 ALA B CA 1
ATOM 4409 C C . ALA B 1 50 ? 12.60785 -4.97894 -14.04943 1.000 39.64335 50 ALA B C 1
ATOM 4410 O O . ALA B 1 50 ? 11.68992 -4.16257 -13.91868 1.000 41.90521 50 ALA B O 1
ATOM 4417 N N . GLY B 1 51 ? 13.79899 -4.80871 -13.47891 1.000 37.71249 51 GLY B N 1
ATOM 4418 C CA . GLY B 1 51 ? 14.12804 -3.62689 -12.70965 1.000 35.63532 51 GLY B CA 1
ATOM 4419 C C . GLY B 1 51 ? 14.33170 -3.87666 -11.23133 1.000 35.63878 51 GLY B C 1
ATOM 4420 O O . GLY B 1 51 ? 14.79867 -2.96793 -10.53265 1.000 40.28914 51 GLY B O 1
ATOM 4424 N N . GLY B 1 52 ? 14.04552 -5.08757 -10.73024 1.000 32.62887 52 GLY B N 1
ATOM 4425 C CA . GLY B 1 52 ? 14.09454 -5.33140 -9.30016 1.000 29.40689 52 GLY B CA 1
ATOM 4426 C C . GLY B 1 52 ? 15.49249 -5.70505 -8.83512 1.000 27.76511 52 GLY B C 1
ATOM 4427 O O . GLY B 1 52 ? 16.43604 -5.72938 -9.62818 1.000 28.52104 52 GLY B O 1
ATOM 4431 N N . PRO B 1 53 ? 15.66167 -5.96547 -7.53158 1.000 25.11863 53 PRO B N 1
ATOM 4432 C CA . PRO B 1 53 ? 14.64050 -5.88620 -6.48009 1.000 25.86557 53 PRO B CA 1
ATOM 4433 C C . PRO B 1 53 ? 14.36277 -4.45254 -6.07595 1.000 26.49320 53 PRO B C 1
ATOM 4434 O O . PRO B 1 53 ? 15.09770 -3.53548 -6.45766 1.000 27.21769 53 PRO B O 1
ATOM 4445 N N . ALA B 1 54 ? 13.31663 -4.21282 -5.29165 1.000 26.60425 54 ALA B N 1
ATOM 4446 C CA . ALA B 1 54 ? 12.86768 -2.84188 -5.04613 1.000 28.59505 54 ALA B CA 1
ATOM 4447 C C . ALA B 1 54 ? 13.90878 -2.02331 -4.30419 1.000 28.93364 54 ALA B C 1
ATOM 4448 O O . ALA B 1 54 ? 13.94373 -0.79199 -4.47132 1.000 31.80543 54 ALA B O 1
ATOM 4455 N N . TRP B 1 55 ? 14.74972 -2.65302 -3.48225 1.000 26.55839 55 TRP B N 1
ATOM 4456 C CA . TRP B 1 55 ? 15.78682 -1.93545 -2.73788 1.000 26.28682 55 TRP B CA 1
ATOM 4457 C C . TRP B 1 55 ? 17.11480 -1.84178 -3.49350 1.000 27.21208 55 TRP B C 1
ATOM 4458 O O . TRP B 1 55 ? 18.07474 -1.29303 -2.96106 1.000 28.23767 55 TRP B O 1
ATOM 4479 N N . GLY B 1 56 ? 17.20794 -2.40867 -4.69222 1.000 25.74521 56 GLY B N 1
ATOM 4480 C CA . GLY B 1 56 ? 18.47666 -2.59156 -5.37075 1.000 27.89391 56 GLY B CA 1
ATOM 4481 C C . GLY B 1 56 ? 19.20024 -1.29945 -5.71027 1.000 30.85273 56 GLY B C 1
ATOM 4482 O O . GLY B 1 56 ? 20.38996 -1.16276 -5.40476 1.000 30.11277 56 GLY B O 1
ATOM 4486 N N . GLU B 1 57 ? 18.52371 -0.38966 -6.41730 1.000 32.78730 57 GLU B N 1
ATOM 4487 C CA . GLU B 1 57 ? 19.15907 0.86910 -6.78760 1.000 34.41675 57 GLU B CA 1
ATOM 4488 C C . GLU B 1 57 ? 19.65678 1.59204 -5.54529 1.000 33.49222 57 GLU B C 1
ATOM 4489 O O . GLU B 1 57 ? 20.80665 2.06136 -5.49688 1.000 34.27081 57 GLU B O 1
ATOM 4501 N N . ALA B 1 58 ? 18.79567 1.69488 -4.52229 1.000 31.67376 58 ALA B N 1
ATOM 4502 C CA . ALA B 1 58 ? 19.17963 2.43084 -3.31611 1.000 30.67332 58 ALA B CA 1
ATOM 4503 C C . ALA B 1 58 ? 20.33420 1.73857 -2.58446 1.000 29.20392 58 ALA B C 1
ATOM 4504 O O . ALA B 1 58 ? 21.23927 2.40114 -2.07757 1.000 30.23060 58 ALA B O 1
ATOM 4511 N N . HIS B 1 59 ? 20.33886 0.40251 -2.54574 1.000 28.14435 59 HIS B N 1
ATOM 4512 C CA . HIS B 1 59 ? 21.39179 -0.29730 -1.81966 1.000 26.03155 59 HIS B CA 1
ATOM 4513 C C . HIS B 1 59 ? 22.74078 -0.14009 -2.50813 1.000 27.16188 59 HIS B C 1
ATOM 4514 O O . HIS B 1 59 ? 23.76515 0.08741 -1.84977 1.000 27.59180 59 HIS B O 1
ATOM 4528 N N . LEU B 1 60 ? 22.77765 -0.32230 -3.82763 1.000 28.89156 60 LEU B N 1
ATOM 4529 C CA . LEU B 1 60 ? 24.01933 -0.13513 -4.55864 1.000 29.24116 60 LEU B CA 1
ATOM 4530 C C . LEU B 1 60 ? 24.46930 1.32294 -4.51600 1.000 31.94138 60 LEU B C 1
ATOM 4531 O O . LEU B 1 60 ? 25.66874 1.60325 -4.56086 1.000 32.88243 60 LEU B O 1
ATOM 4547 N N . GLN B 1 61 ? 23.53348 2.25367 -4.42283 1.000 32.07947 61 GLN B N 1
ATOM 4548 C CA . GLN B 1 61 ? 23.95370 3.64358 -4.23655 1.000 34.90716 61 GLN B CA 1
ATOM 4549 C C . GLN B 1 61 ? 24.64777 3.82987 -2.89250 1.000 33.27637 61 GLN B C 1
ATOM 4550 O O . GLN B 1 61 ? 25.66506 4.53890 -2.80552 1.000 36.01652 61 GLN B O 1
ATOM 4564 N N . GLN B 1 62 ? 24.11256 3.21376 -1.82635 1.000 31.35592 62 GLN B N 1
ATOM 4565 C CA . GLN B 1 62 ? 24.76598 3.32284 -0.52989 1.000 30.70877 62 GLN B CA 1
ATOM 4566 C C . GLN B 1 62 ? 26.17275 2.73484 -0.58114 1.000 29.63140 62 GLN B C 1
ATOM 4567 O O . GLN B 1 62 ? 27.10993 3.27253 0.02570 1.000 32.32705 62 GLN B O 1
ATOM 4581 N N . TRP B 1 63 ? 26.33261 1.59551 -1.27064 1.000 27.81173 63 TRP B N 1
ATOM 4582 C CA . TRP B 1 63 ? 27.66323 1.00938 -1.38565 1.000 26.55191 63 TRP B CA 1
ATOM 4583 C C . TRP B 1 63 ? 28.58516 1.89944 -2.19117 1.000 28.81078 63 TRP B C 1
ATOM 4584 O O . TRP B 1 63 ? 29.77603 1.98007 -1.87931 1.000 30.52892 63 TRP B O 1
ATOM 4605 N N . ALA B 1 64 ? 28.06832 2.58652 -3.21054 1.000 31.54157 64 ALA B N 1
ATOM 4606 C CA . ALA B 1 64 ? 28.92564 3.50883 -3.94652 1.000 32.64103 64 ALA B CA 1
ATOM 4607 C C . ALA B 1 64 ? 29.30799 4.69626 -3.07615 1.000 31.97796 64 ALA B C 1
ATOM 4608 O O . ALA B 1 64 ? 30.46809 5.13643 -3.10165 1.000 35.33832 64 ALA B O 1
ATOM 4615 N N . ASP B 1 65 ? 28.35058 5.22573 -2.29463 1.000 32.17802 65 ASP B N 1
ATOM 4616 C CA . ASP B 1 65 ? 28.66513 6.31188 -1.36295 1.000 33.91708 65 ASP B CA 1
ATOM 4617 C C . ASP B 1 65 ? 29.70804 5.86943 -0.34204 1.000 34.69318 65 ASP B C 1
ATOM 4618 O O . ASP B 1 65 ? 30.62863 6.62546 -0.00210 1.000 36.24931 65 ASP B O 1
ATOM 4627 N N . THR B 1 66 ? 29.58001 4.62796 0.16457 1.000 34.36170 66 THR B N 1
ATOM 4628 C CA . THR B 1 66 ? 30.50371 4.14996 1.17507 1.000 33.92301 66 THR B CA 1
ATOM 4629 C C . THR B 1 66 ? 31.90025 3.99275 0.57579 1.000 32.53705 66 THR B C 1
ATOM 4630 O O . THR B 1 66 ? 32.90450 4.27675 1.23619 1.000 34.67951 66 THR B O 1
ATOM 4641 N N . PHE B 1 67 ? 31.98204 3.52461 -0.67846 1.000 30.65416 67 PHE B N 1
ATOM 4642 C CA . PHE B 1 67 ? 33.27472 3.43261 -1.35327 1.000 29.15908 67 PHE B CA 1
ATOM 4643 C C . PHE B 1 67 ? 33.92218 4.80605 -1.42791 1.000 30.50419 67 PHE B C 1
ATOM 4644 O O . PHE B 1 67 ? 35.12420 4.95222 -1.16462 1.000 33.15081 67 PHE B O 1
ATOM 4661 N N . ARG B 1 68 ? 33.14772 5.82993 -1.79803 1.000 33.75482 68 ARG B N 1
ATOM 4662 C CA . ARG B 1 68 ? 33.74450 7.17026 -1.85736 1.000 35.44678 68 ARG B CA 1
ATOM 4663 C C . ARG B 1 68 ? 34.24162 7.61976 -0.48918 1.000 37.07040 68 ARG B C 1
ATOM 4664 O O . ARG B 1 68 ? 35.26314 8.36040 -0.38974 1.000 39.07588 68 ARG B O 1
ATOM 4685 N N . GLN B 1 69 ? 33.53486 7.21851 0.56624 1.000 38.91141 69 GLN B N 1
ATOM 4686 C CA . GLN B 1 69 ? 33.92274 7.60381 1.91151 1.000 42.18515 69 GLN B CA 1
ATOM 4687 C C . GLN B 1 69 ? 35.32014 7.10322 2.24660 1.000 41.29971 69 GLN B C 1
ATOM 4688 O O . GLN B 1 69 ? 36.08777 7.81626 2.90476 1.000 43.48001 69 GLN B O 1
ATOM 4702 N N . PHE B 1 70 ? 35.68581 5.88175 1.80574 1.000 38.66472 70 PHE B N 1
ATOM 4703 C CA . PHE B 1 70 ? 37.03184 5.38620 2.09796 1.000 37.19478 70 PHE B CA 1
ATOM 4704 C C . PHE B 1 70 ? 38.02117 5.62310 0.94839 1.000 38.14567 70 PHE B C 1
ATOM 4705 O O . PHE B 1 70 ? 39.13412 5.06607 0.95907 1.000 39.09763 70 PHE B O 1
ATOM 4722 N N . GLY B 1 71 ? 37.66065 6.48273 -0.00610 1.000 40.39384 71 GLY B N 1
ATOM 4723 C CA . GLY B 1 71 ? 38.57933 6.96502 -1.01181 1.000 42.13417 71 GLY B CA 1
ATOM 4724 C C . GLY B 1 71 ? 38.52191 6.29320 -2.36402 1.000 43.23973 71 GLY B C 1
ATOM 4725 O O . GLY B 1 71 ? 39.31632 6.66115 -3.24167 1.000 44.94838 71 GLY B O 1
ATOM 4729 N N . ALA B 1 72 ? 37.59791 5.35715 -2.58171 1.000 42.42667 72 ALA B N 1
ATOM 4730 C CA . ALA B 1 72 ? 37.55033 4.66386 -3.85570 1.000 41.49461 72 ALA B CA 1
ATOM 4731 C C . ALA B 1 72 ? 36.64919 5.39778 -4.84431 1.000 44.92357 72 ALA B C 1
ATOM 4732 O O . ALA B 1 72 ? 35.83448 6.24847 -4.47878 1.000 46.16902 72 ALA B O 1
ATOM 4739 N N . LYS B 1 73 ? 36.79587 5.03944 -6.11527 1.000 43.04685 73 LYS B N 1
ATOM 4740 C CA . LYS B 1 73 ? 35.95173 5.53956 -7.19487 1.000 44.30986 73 LYS B CA 1
ATOM 4741 C C . LYS B 1 73 ? 35.09240 4.40133 -7.71625 1.000 41.69640 73 LYS B C 1
ATOM 4742 O O . LYS B 1 73 ? 35.54480 3.61495 -8.57055 1.000 41.66937 73 LYS B O 1
ATOM 4761 N N . PRO B 1 74 ? 33.85878 4.25369 -7.21599 1.000 40.28862 74 PRO B N 1
ATOM 4762 C CA . PRO B 1 74 ? 33.06378 3.06418 -7.57320 1.000 40.63274 74 PRO B CA 1
ATOM 4763 C C . PRO B 1 74 ? 32.71071 3.01091 -9.03568 1.000 43.97807 74 PRO B C 1
ATOM 4764 O O . PRO B 1 74 ? 32.32519 1.94064 -9.53288 1.000 45.88219 74 PRO B O 1
ATOM 4775 N N . GLN B 1 75 ? 32.79912 4.13803 -9.74234 1.000 45.95856 75 GLN B N 1
ATOM 4776 C CA . GLN B 1 75 ? 32.59011 4.09255 -11.17980 1.000 51.31442 75 GLN B CA 1
ATOM 4777 C C . GLN B 1 75 ? 33.62486 3.20102 -11.85053 1.000 51.35036 75 GLN B C 1
ATOM 4778 O O . GLN B 1 75 ? 33.33976 2.58326 -12.88258 1.000 52.87127 75 GLN B O 1
ATOM 4792 N N . ARG B 1 76 ? 34.81876 3.09818 -11.27385 1.000 50.11685 76 ARG B N 1
ATOM 4793 C CA . ARG B 1 76 ? 35.84030 2.24181 -11.84903 1.000 50.87527 76 ARG B CA 1
ATOM 4794 C C . ARG B 1 76 ? 35.93349 0.90937 -11.12606 1.000 46.32948 76 ARG B C 1
ATOM 4795 O O . ARG B 1 76 ? 36.09799 -0.13353 -11.76442 1.000 46.82022 76 ARG B O 1
ATOM 4816 N N . THR B 1 77 ? 35.83674 0.93754 -9.79989 1.000 41.24849 77 THR B N 1
ATOM 4817 C CA . THR B 1 77 ? 36.00997 -0.25394 -8.96068 1.000 37.15893 77 THR B CA 1
ATOM 4818 C C . THR B 1 77 ? 34.84400 -0.37873 -7.99280 1.000 35.58521 77 THR B C 1
ATOM 4819 O O . THR B 1 77 ? 34.94709 0.01214 -6.82395 1.000 35.51236 77 THR B O 1
ATOM 4830 N N . PRO B 1 78 ? 33.73207 -0.95897 -8.43580 1.000 36.11676 78 PRO B N 1
ATOM 4831 C CA . PRO B 1 78 ? 32.51576 -0.99960 -7.62388 1.000 36.18581 78 PRO B CA 1
ATOM 4832 C C . PRO B 1 78 ? 32.45933 -2.23709 -6.73667 1.000 32.11455 78 PRO B C 1
ATOM 4833 O O . PRO B 1 78 ? 33.23244 -3.18660 -6.87987 1.000 31.57313 78 PRO B O 1
ATOM 4844 N N . CYS B 1 79 ? 31.49593 -2.21741 -5.83076 1.000 29.61408 79 CYS B N 1
ATOM 4845 C CA . CYS B 1 79 ? 31.23492 -3.41457 -5.05056 1.000 27.00146 79 CYS B CA 1
ATOM 4846 C C . CYS B 1 79 ? 30.85727 -4.57524 -5.96490 1.000 26.68048 79 CYS B C 1
ATOM 4847 O O . CYS B 1 79 ? 30.45589 -4.39953 -7.10549 1.000 28.83783 79 CYS B O 1
ATOM 4855 N N . SER B 1 80 ? 31.03714 -5.78782 -5.44899 1.000 24.68318 80 SER B N 1
ATOM 4856 C CA . SER B 1 80 ? 30.84372 -6.97313 -6.27657 1.000 24.56558 80 SER B CA 1
ATOM 4857 C C . SER B 1 80 ? 29.42153 -7.06826 -6.79897 1.000 24.93672 80 SER B C 1
ATOM 4858 O O . SER B 1 80 ? 29.20264 -7.55990 -7.91322 1.000 26.66284 80 SER B O 1
ATOM 4866 N N . ALA B 1 81 ? 28.45466 -6.59380 -6.02448 1.000 25.07879 81 ALA B N 1
ATOM 4867 C CA . ALA B 1 81 ? 27.04998 -6.69599 -6.42808 1.000 24.03932 81 ALA B CA 1
ATOM 4868 C C . ALA B 1 81 ? 26.76528 -5.84396 -7.64246 1.000 25.13035 81 ALA B C 1
ATOM 4869 O O . ALA B 1 81 ? 26.01442 -6.25795 -8.54118 1.000 26.26688 81 ALA B O 1
ATOM 4876 N N . GLU B 1 82 ? 27.33595 -4.63274 -7.67262 1.000 24.96612 82 GLU B N 1
ATOM 4877 C CA . GLU B 1 82 ? 27.14648 -3.77272 -8.82021 1.000 28.42110 82 GLU B CA 1
ATOM 4878 C C . GLU B 1 82 ? 27.86721 -4.33111 -10.03591 1.000 27.83919 82 GLU B C 1
ATOM 4879 O O . GLU B 1 82 ? 27.33477 -4.29118 -11.14682 1.000 29.33292 82 GLU B O 1
ATOM 4891 N N . ALA B 1 83 ? 29.08106 -4.85122 -9.85351 1.000 28.23116 83 ALA B N 1
ATOM 4892 C CA . ALA B 1 83 ? 29.77220 -5.46466 -10.98177 1.000 31.05809 83 ALA B CA 1
ATOM 4893 C C . ALA B 1 83 ? 28.97052 -6.61652 -11.58552 1.000 31.13576 83 ALA B C 1
ATOM 4894 O O . ALA B 1 83 ? 28.91761 -6.76927 -12.81319 1.000 35.00127 83 ALA B O 1
ATOM 4901 N N . LEU B 1 84 ? 28.31521 -7.41576 -10.75365 1.000 30.18605 84 LEU B N 1
ATOM 4902 C CA . LEU B 1 84 ? 27.50588 -8.51039 -11.28229 1.000 31.09757 84 LEU B CA 1
ATOM 4903 C C . LEU B 1 84 ? 26.26208 -7.97928 -11.97470 1.000 31.60481 84 LEU B C 1
ATOM 4904 O O . LEU B 1 84 ? 25.86382 -8.48087 -13.03243 1.000 33.46512 84 LEU B O 1
ATOM 4920 N N . ARG B 1 85 ? 25.61935 -6.97683 -11.37735 1.000 30.81073 85 ARG B N 1
ATOM 4921 C CA . ARG B 1 85 ? 24.39983 -6.45784 -11.96722 1.000 32.76397 85 ARG B CA 1
ATOM 4922 C C . ARG B 1 85 ? 24.66008 -5.88579 -13.35233 1.000 35.16061 85 ARG B C 1
ATOM 4923 O O . ARG B 1 85 ? 23.88922 -6.13149 -14.28295 1.000 39.05049 85 ARG B O 1
ATOM 4944 N N . LYS B 1 86 ? 25.75833 -5.14971 -13.51470 1.000 36.93858 86 LYS B N 1
ATOM 4945 C CA . LYS B 1 86 ? 26.07927 -4.57097 -14.81923 1.000 43.91003 86 LYS B CA 1
ATOM 4946 C C . LYS B 1 86 ? 26.27501 -5.65594 -15.87359 1.000 46.26399 86 LYS B C 1
ATOM 4947 O O . LYS B 1 86 ? 25.77570 -5.54196 -17.00329 1.000 47.21410 86 LYS B O 1
ATOM 4966 N N . ARG B 1 87 ? 27.01333 -6.71051 -15.52924 1.000 47.59423 87 ARG B N 1
ATOM 4967 C CA . ARG B 1 87 ? 27.20533 -7.81232 -16.46716 1.000 52.26945 87 ARG B CA 1
ATOM 4968 C C . ARG B 1 87 ? 25.86401 -8.42209 -16.85429 1.000 51.08371 87 ARG B C 1
ATOM 4969 O O . ARG B 1 87 ? 25.59550 -8.65199 -18.03790 1.000 53.14244 87 ARG B O 1
ATOM 4990 N N . VAL B 1 88 ? 24.97813 -8.62182 -15.87825 1.000 49.16541 88 VAL B N 1
ATOM 4991 C CA . VAL B 1 88 ? 23.66815 -9.19096 -16.17164 1.000 48.61355 88 VAL B CA 1
ATOM 4992 C C . VAL B 1 88 ? 22.89940 -8.29553 -17.13111 1.000 49.44218 88 VAL B C 1
ATOM 4993 O O . VAL B 1 88 ? 22.37935 -8.75431 -18.15579 1.000 50.36058 88 VAL B O 1
ATOM 5006 N N . LEU B 1 89 ? 22.84009 -6.99828 -16.83457 1.000 50.70283 89 LEU B N 1
ATOM 5007 C CA . LEU B 1 89 ? 22.04416 -6.11141 -17.67169 1.000 52.73878 89 LEU B CA 1
ATOM 5008 C C . LEU B 1 89 ? 22.61716 -6.01534 -19.08304 1.000 59.01063 89 LEU B C 1
ATOM 5009 O O . LEU B 1 89 ? 21.85751 -5.94228 -20.05728 1.000 60.57639 89 LEU B O 1
ATOM 5025 N N . ARG B 1 90 ? 23.94949 -6.00791 -19.21607 1.000 63.16500 90 ARG B N 1
ATOM 5026 C CA . ARG B 1 90 ? 24.56350 -5.87195 -20.53692 1.000 69.39195 90 ARG B CA 1
ATOM 5027 C C . ARG B 1 90 ? 24.62185 -7.20286 -21.28072 1.000 73.81830 90 ARG B C 1
ATOM 5028 O O . ARG B 1 90 ? 24.25941 -7.28054 -22.45776 1.000 72.82531 90 ARG B O 1
ATOM 5049 N N . ASP B 1 91 ? 25.07718 -8.26241 -20.62622 1.000 78.95534 91 ASP B N 1
ATOM 5050 C CA . ASP B 1 91 ? 25.27019 -9.49719 -21.36019 1.000 83.20180 91 ASP B CA 1
ATOM 5051 C C . ASP B 1 91 ? 23.92729 -10.20058 -21.45588 1.000 86.42672 91 ASP B C 1
ATOM 5052 O O . ASP B 1 91 ? 22.91959 -9.73963 -20.91325 1.000 86.69467 91 ASP B O 1
ATOM 5061 N N . GLY B 1 92 ? 23.90397 -11.34211 -22.13221 1.000 89.65446 92 GLY B N 1
ATOM 5062 C CA . GLY B 1 92 ? 22.68898 -12.12778 -22.14224 1.000 91.33909 92 GLY B CA 1
ATOM 5063 C C . GLY B 1 92 ? 22.52415 -12.82143 -20.80256 1.000 92.31088 92 GLY B C 1
ATOM 5064 O O . GLY B 1 92 ? 21.63947 -13.66931 -20.63895 1.000 95.50482 92 GLY B O 1
ATOM 5068 N N . GLY B 1 93 ? 23.38185 -12.47854 -19.84296 1.000 90.33697 93 GLY B N 1
ATOM 5069 C CA . GLY B 1 93 ? 23.33203 -13.09322 -18.52025 1.000 88.07956 93 GLY B CA 1
ATOM 5070 C C . GLY B 1 93 ? 24.64274 -12.87470 -17.77892 1.000 85.21642 93 GLY B C 1
ATOM 5071 O O . GLY B 1 93 ? 25.35157 -11.89796 -18.01584 1.000 86.02534 93 GLY B O 1
ATOM 5075 N N . LEU B 1 94 ? 24.93235 -13.81019 -16.88301 1.000 81.12141 94 LEU B N 1
ATOM 5076 C CA . LEU B 1 94 ? 26.20632 -13.87957 -16.19803 1.000 76.91290 94 LEU B CA 1
ATOM 5077 C C . LEU B 1 94 ? 26.79307 -15.24637 -16.53156 1.000 76.03586 94 LEU B C 1
ATOM 5078 O O . LEU B 1 94 ? 26.11119 -16.26538 -16.34811 1.000 75.08389 94 LEU B O 1
ATOM 5094 N N . PRO B 1 95 ? 28.02705 -15.32419 -17.01761 1.000 77.02725 95 PRO B N 1
ATOM 5095 C CA . PRO B 1 95 ? 28.60667 -16.63893 -17.31893 1.000 78.46675 95 PRO B CA 1
ATOM 5096 C C . PRO B 1 95 ? 28.80637 -17.48221 -16.06685 1.000 79.15624 95 PRO B C 1
ATOM 5097 O O . PRO B 1 95 ? 28.88547 -16.98393 -14.94067 1.000 78.74310 95 PRO B O 1
ATOM 5108 N N . SER B 1 96 ? 28.82802 -18.79694 -16.28409 1.000 78.90387 96 SER B N 1
ATOM 5109 C CA . SER B 1 96 ? 29.08358 -19.74548 -15.21250 1.000 79.25982 96 SER B CA 1
ATOM 5110 C C . SER B 1 96 ? 30.57530 -19.92418 -14.95537 1.000 79.03045 96 SER B C 1
ATOM 5111 O O . SER B 1 96 ? 31.40339 -19.80791 -15.86260 1.000 79.79977 96 SER B O 1
ATOM 5119 N N . LEU B 1 97 ? 30.90760 -20.22983 -13.69655 1.000 77.19564 97 LEU B N 1
ATOM 5120 C CA . LEU B 1 97 ? 32.24207 -20.70305 -13.32929 1.000 75.15918 97 LEU B CA 1
ATOM 5121 C C . LEU B 1 97 ? 32.15415 -22.12119 -12.77261 1.000 71.65393 97 LEU B C 1
ATOM 5122 O O . LEU B 1 97 ? 32.59818 -23.06167 -13.43267 1.000 73.54425 97 LEU B O 1
ATOM 5138 N N . ASP B 1 98 ? 31.57374 -22.30854 -11.59336 1.000 65.23616 98 ASP B N 1
ATOM 5139 C CA . ASP B 1 98 ? 31.33386 -23.60623 -10.97901 1.000 57.08718 98 ASP B CA 1
ATOM 5140 C C . ASP B 1 98 ? 30.10453 -23.46116 -10.10188 1.000 47.04212 98 ASP B C 1
ATOM 5141 O O . ASP B 1 98 ? 29.67081 -22.33589 -9.83332 1.000 43.55477 98 ASP B O 1
ATOM 5150 N N . PRO B 1 99 ? 29.48326 -24.57054 -9.68484 1.000 41.29932 99 PRO B N 1
ATOM 5151 C CA . PRO B 1 99 ? 28.14791 -24.46482 -9.07426 1.000 38.19648 99 PRO B CA 1
ATOM 5152 C C . PRO B 1 99 ? 28.07992 -23.61416 -7.81974 1.000 35.51060 99 PRO B C 1
ATOM 5153 O O . PRO B 1 99 ? 27.10110 -22.88275 -7.64675 1.000 33.47326 99 PRO B O 1
ATOM 5164 N N . VAL B 1 100 ? 29.06058 -23.68999 -6.92213 1.000 35.37048 100 VAL B N 1
ATOM 5165 C CA . VAL B 1 100 ? 28.94488 -22.90964 -5.69379 1.000 35.56882 100 VAL B CA 1
ATOM 5166 C C . VAL B 1 100 ? 29.03292 -21.42447 -5.99755 1.000 33.38845 100 VAL B C 1
ATOM 5167 O O . VAL B 1 100 ? 28.29821 -20.62788 -5.41136 1.000 31.19133 100 VAL B O 1
ATOM 5180 N N . VAL B 1 101 ? 29.92156 -21.03614 -6.91092 1.000 32.25945 101 VAL B N 1
ATOM 5181 C CA . VAL B 1 101 ? 30.05761 -19.63569 -7.28373 1.000 32.77776 101 VAL B CA 1
ATOM 5182 C C . VAL B 1 101 ? 28.81830 -19.12873 -7.99540 1.000 32.46488 101 VAL B C 1
ATOM 5183 O O . VAL B 1 101 ? 28.35054 -18.00639 -7.72889 1.000 30.05465 101 VAL B O 1
ATOM 5196 N N . ASP B 1 102 ? 28.29936 -19.90591 -8.94683 1.000 34.15457 102 ASP B N 1
ATOM 5197 C CA . ASP B 1 102 ? 27.08122 -19.49036 -9.62297 1.000 34.66080 102 ASP B CA 1
ATOM 5198 C C . ASP B 1 102 ? 25.96214 -19.28222 -8.60450 1.000 33.01819 102 ASP B C 1
ATOM 5199 O O . ASP B 1 102 ? 25.15182 -18.35071 -8.71869 1.000 33.03903 102 ASP B O 1
ATOM 5208 N N . LEU B 1 103 ? 25.90079 -20.13871 -7.58986 1.000 29.96692 103 LEU B N 1
ATOM 5209 C CA . LEU B 1 103 ? 24.83054 -20.01100 -6.61450 1.000 29.25622 103 LEU B CA 1
ATOM 5210 C C . LEU B 1 103 ? 24.96925 -18.71999 -5.82006 1.000 28.24936 103 LEU B C 1
ATOM 5211 O O . LEU B 1 103 ? 23.98665 -17.98894 -5.65470 1.000 27.25615 103 LEU B O 1
ATOM 5227 N N . TYR B 1 104 ? 26.16690 -18.41654 -5.30171 1.000 28.51244 104 TYR B N 1
ATOM 5228 C CA . TYR B 1 104 ? 26.22752 -17.22791 -4.45437 1.000 26.64394 104 TYR B CA 1
ATOM 5229 C C . TYR B 1 104 ? 26.23437 -15.95743 -5.29610 1.000 25.72496 104 TYR B C 1
ATOM 5230 O O . TYR B 1 104 ? 25.67158 -14.93469 -4.86522 1.000 24.58305 104 TYR B O 1
ATOM 5248 N N . ASN B 1 105 ? 26.73989 -16.02276 -6.53012 1.000 25.58745 105 ASN B N 1
ATOM 5249 C CA . ASN B 1 105 ? 26.53332 -14.90790 -7.44833 1.000 25.38121 105 ASN B CA 1
ATOM 5250 C C . ASN B 1 105 ? 25.04795 -14.71180 -7.71972 1.000 26.69003 105 ASN B C 1
ATOM 5251 O O . ASN B 1 105 ? 24.58643 -13.58316 -7.84621 1.000 23.63261 105 ASN B O 1
ATOM 5262 N N . ALA B 1 106 ? 24.29627 -15.80864 -7.90004 1.000 26.17699 106 ALA B N 1
ATOM 5263 C CA . ALA B 1 106 ? 22.85174 -15.71081 -8.12634 1.000 25.94698 106 ALA B CA 1
ATOM 5264 C C . ALA B 1 106 ? 22.15783 -14.95206 -6.99810 1.000 25.15332 106 ALA B C 1
ATOM 5265 O O . ALA B 1 106 ? 21.29276 -14.09733 -7.23156 1.000 24.25112 106 ALA B O 1
ATOM 5272 N N . ILE B 1 107 ? 22.49807 -15.28428 -5.75217 1.000 23.46387 107 ILE B N 1
ATOM 5273 C CA . ILE B 1 107 ? 21.92416 -14.59028 -4.61491 1.000 23.11536 107 ILE B CA 1
ATOM 5274 C C . ILE B 1 107 ? 22.28810 -13.11028 -4.66211 1.000 21.86628 107 ILE B C 1
ATOM 5275 O O . ILE B 1 107 ? 21.44380 -12.24814 -4.39052 1.000 23.55631 107 ILE B O 1
ATOM 5291 N N . SER B 1 108 ? 23.54684 -12.79673 -4.98387 1.000 21.03547 108 SER B N 1
ATOM 5292 C CA . SER B 1 108 ? 23.96317 -11.39410 -5.05846 1.000 21.17068 108 SER B CA 1
ATOM 5293 C C . SER B 1 108 ? 23.15030 -10.62413 -6.07866 1.000 22.33288 108 SER B C 1
ATOM 5294 O O . SER B 1 108 ? 22.82688 -9.44594 -5.86406 1.000 22.95269 108 SER B O 1
ATOM 5302 N N . ILE B 1 109 ? 22.84381 -11.26173 -7.21355 1.000 23.62173 109 ILE B N 1
ATOM 5303 C CA . ILE B 1 109 ? 22.08607 -10.62595 -8.28386 1.000 24.82603 109 ILE B CA 1
ATOM 5304 C C . ILE B 1 109 ? 20.63383 -10.43661 -7.87086 1.000 23.89994 109 ILE B C 1
ATOM 5305 O O . ILE B 1 109 ? 20.08014 -9.32171 -7.90588 1.000 23.53971 109 ILE B O 1
ATOM 5321 N N . GLU B 1 110 ? 19.98288 -11.53546 -7.46979 1.000 23.99769 110 GLU B N 1
ATOM 5322 C CA . GLU B 1 110 ? 18.56801 -11.45241 -7.15946 1.000 23.61223 110 GLU B CA 1
ATOM 5323 C C . GLU B 1 110 ? 18.30146 -10.48694 -6.01441 1.000 21.62519 110 GLU B C 1
ATOM 5324 O O . GLU B 1 110 ? 17.32421 -9.73044 -6.05394 1.000 23.85603 110 GLU B O 1
ATOM 5336 N N . TYR B 1 111 ? 19.15760 -10.47412 -4.99059 1.000 21.71282 111 TYR B N 1
ATOM 5337 C CA . TYR B 1 111 ? 18.91533 -9.63864 -3.81739 1.000 20.27351 111 TYR B CA 1
ATOM 5338 C C . TYR B 1 111 ? 19.77733 -8.38872 -3.75301 1.000 23.29884 111 TYR B C 1
ATOM 5339 O O . TYR B 1 111 ? 19.76211 -7.68155 -2.71828 1.000 21.60415 111 TYR B O 1
ATOM 5357 N N . ALA B 1 112 ? 20.48668 -8.07056 -4.84213 1.000 22.98249 112 ALA B N 1
ATOM 5358 C CA . ALA B 1 112 ? 21.26078 -6.81919 -4.97011 1.000 22.80351 112 ALA B CA 1
ATOM 5359 C C . ALA B 1 112 ? 22.08483 -6.54963 -3.70959 1.000 21.47648 112 ALA B C 1
ATOM 5360 O O . ALA B 1 112 ? 21.95893 -5.51079 -3.04176 1.000 22.17933 112 ALA B O 1
ATOM 5367 N N . ILE B 1 113 ? 22.93864 -7.52393 -3.38755 1.000 19.67348 113 ILE B N 1
ATOM 5368 C CA . ILE B 1 113 ? 23.70101 -7.48922 -2.14143 1.000 20.58386 113 ILE B CA 1
ATOM 5369 C C . ILE B 1 113 ? 25.07670 -8.06624 -2.41776 1.000 20.37625 113 ILE B C 1
ATOM 5370 O O . ILE B 1 113 ? 25.16475 -9.13637 -3.03446 1.000 20.77867 113 ILE B O 1
ATOM 5386 N N . PRO B 1 114 ? 26.16603 -7.44833 -1.94777 1.000 19.62687 114 PRO B N 1
ATOM 5387 C CA . PRO B 1 114 ? 27.47643 -8.11832 -2.04885 1.000 20.05718 114 PRO B CA 1
ATOM 5388 C C . PRO B 1 114 ? 27.49957 -9.44138 -1.29935 1.000 20.91305 114 PRO B C 1
ATOM 5389 O O . PRO B 1 114 ? 27.14629 -9.50767 -0.11819 1.000 21.05345 114 PRO B O 1
ATOM 5400 N N . VAL B 1 115 ? 28.01531 -10.48971 -1.96218 1.000 21.70569 115 VAL B N 1
ATOM 5401 C CA . VAL B 1 115 ? 28.14787 -11.81645 -1.35232 1.000 20.87225 115 VAL B CA 1
ATOM 5402 C C . VAL B 1 115 ? 29.54515 -12.32903 -1.68088 1.000 22.28806 115 VAL B C 1
ATOM 5403 O O . VAL B 1 115 ? 29.90053 -12.44443 -2.85317 1.000 25.05784 115 VAL B O 1
ATOM 5416 N N . GLY B 1 116 ? 30.33445 -12.58987 -0.66143 1.000 22.95461 116 GLY B N 1
ATOM 5417 C CA . GLY B 1 116 ? 31.71509 -13.01858 -0.82457 1.000 23.85803 116 GLY B CA 1
ATOM 5418 C C . GLY B 1 116 ? 31.80410 -14.45886 -0.35060 1.000 27.09241 116 GLY B C 1
ATOM 5419 O O . GLY B 1 116 ? 31.17441 -14.82205 0.63698 1.000 29.11512 116 GLY B O 1
ATOM 5423 N N . GLY B 1 117 ? 32.57156 -15.27058 -1.06724 1.000 27.31583 117 GLY B N 1
ATOM 5424 C CA . GLY B 1 117 ? 32.77322 -16.64942 -0.67120 1.000 28.22856 117 GLY B CA 1
ATOM 5425 C C . GLY B 1 117 ? 34.25938 -16.92733 -0.56973 1.000 29.45918 117 GLY B C 1
ATOM 5426 O O . GLY B 1 117 ? 35.01279 -16.58357 -1.49218 1.000 30.56365 117 GLY B O 1
ATOM 5430 N N . GLU B 1 118 ? 34.69686 -17.50457 0.54747 1.000 28.73309 118 GLU B N 1
ATOM 5431 C CA . GLU B 1 118 ? 36.11359 -17.76071 0.79442 1.000 30.68347 118 GLU B CA 1
ATOM 5432 C C . GLU B 1 118 ? 36.34978 -19.11814 1.44077 1.000 29.93535 118 GLU B C 1
ATOM 5433 O O . GLU B 1 118 ? 35.47162 -19.71678 2.05690 1.000 30.54017 118 GLU B O 1
ATOM 5445 N N . ASN B 1 119 ? 37.57122 -19.60766 1.25165 1.000 33.76722 119 ASN B N 1
ATOM 5446 C CA . ASN B 1 119 ? 38.03107 -20.84981 1.86552 1.000 35.41273 119 ASN B CA 1
ATOM 5447 C C . ASN B 1 119 ? 38.58573 -20.57164 3.26129 1.000 39.61300 119 ASN B C 1
ATOM 5448 O O . ASN B 1 119 ? 39.65447 -19.97508 3.40811 1.000 40.07672 119 ASN B O 1
ATOM 5459 N N . ILE B 1 120 ? 37.88305 -21.04221 4.29009 1.000 43.36492 120 ILE B N 1
ATOM 5460 C CA . ILE B 1 120 ? 38.29385 -20.74765 5.66180 1.000 46.41275 120 ILE B CA 1
ATOM 5461 C C . ILE B 1 120 ? 39.67974 -21.29043 5.95584 1.000 50.20177 120 ILE B C 1
ATOM 5462 O O . ILE B 1 120 ? 40.44606 -20.68980 6.72081 1.000 48.17747 120 ILE B O 1
ATOM 5478 N N . GLU B 1 121 ? 40.00059 -22.45748 5.40119 1.000 54.09305 121 GLU B N 1
ATOM 5479 C CA . GLU B 1 121 ? 41.26935 -23.10315 5.72047 1.000 58.00399 121 GLU B CA 1
ATOM 5480 C C . GLU B 1 121 ? 42.45642 -22.21765 5.35928 1.000 55.07564 121 GLU B C 1
ATOM 5481 O O . GLU B 1 121 ? 43.49888 -22.28189 6.01722 1.000 56.20911 121 GLU B O 1
ATOM 5493 N N . ALA B 1 122 ? 42.30876 -21.36363 4.34468 1.000 52.46344 122 ALA B N 1
ATOM 5494 C CA . ALA B 1 122 ? 43.39993 -20.50523 3.90855 1.000 51.47995 122 ALA B CA 1
ATOM 5495 C C . ALA B 1 122 ? 43.61276 -19.30920 4.82479 1.000 51.46558 122 ALA B C 1
ATOM 5496 O O . ALA B 1 122 ? 44.65203 -18.65003 4.73379 1.000 51.24802 122 ALA B O 1
ATOM 5503 N N . TYR B 1 123 ? 42.64754 -18.98355 5.67023 1.000 51.52248 123 TYR B N 1
ATOM 5504 C CA . TYR B 1 123 ? 42.82099 -17.85778 6.57173 1.000 50.83718 123 TYR B CA 1
ATOM 5505 C C . TYR B 1 123 ? 43.87297 -18.16123 7.63158 1.000 51.85270 123 TYR B C 1
ATOM 5506 O O . TYR B 1 123 ? 43.93907 -19.26722 8.17384 1.000 51.61062 123 TYR B O 1
ATOM 5524 N N . VAL B 1 124 ? 44.70292 -17.16316 7.92041 1.000 51.68924 124 VAL B N 1
ATOM 5525 C CA . VAL B 1 124 ? 45.65459 -17.21085 9.02552 1.000 51.77124 124 VAL B CA 1
ATOM 5526 C C . VAL B 1 124 ? 45.08835 -16.32321 10.12591 1.000 53.19833 124 VAL B C 1
ATOM 5527 O O . VAL B 1 124 ? 45.18141 -15.09620 10.05544 1.000 52.81343 124 VAL B O 1
ATOM 5540 N N . GLY B 1 125 ? 44.49449 -16.92963 11.13937 1.000 53.60293 125 GLY B N 1
ATOM 5541 C CA . GLY B 1 125 ? 43.80266 -16.15750 12.14191 1.000 53.99331 125 GLY B CA 1
ATOM 5542 C C . GLY B 1 125 ? 42.41457 -15.76220 11.66779 1.000 53.39386 125 GLY B C 1
ATOM 5543 O O . GLY B 1 125 ? 41.89020 -16.25903 10.66849 1.000 53.02925 125 GLY B O 1
ATOM 5547 N N . SER B 1 126 ? 41.83711 -14.88730 12.38361 1.000 54.14920 126 SER B N 1
ATOM 5548 C CA . SER B 1 126 ? 40.45209 -14.53508 12.10630 1.000 51.45697 126 SER B CA 1
ATOM 5549 C C . SER B 1 126 ? 40.35852 -13.46783 11.02011 1.000 46.46325 126 SER B C 1
ATOM 5550 O O . SER B 1 126 ? 41.28964 -12.67936 10.83235 1.000 44.57821 126 SER B O 1
ATOM 5558 N N . PRO B 1 127 ? 39.25603 -13.45635 10.26755 1.000 42.47340 127 PRO B N 1
ATOM 5559 C CA . PRO B 1 127 ? 39.02074 -12.34654 9.32946 1.000 40.90964 127 PRO B CA 1
ATOM 5560 C C . PRO B 1 127 ? 38.75668 -11.05766 10.08904 1.000 41.31955 127 PRO B C 1
ATOM 5561 O O . PRO B 1 127 ? 38.03357 -11.04649 11.08618 1.000 42.59469 127 PRO B O 1
ATOM 5572 N N . ARG B 1 128 ? 39.34601 -9.96337 9.61470 1.000 39.84472 128 ARG B N 1
ATOM 5573 C CA . ARG B 1 128 ? 39.16250 -8.66519 10.25910 1.000 42.31194 128 ARG B CA 1
ATOM 5574 C C . ARG B 1 128 ? 38.88201 -7.60468 9.20828 1.000 35.69700 128 ARG B C 1
ATOM 5575 O O . ARG B 1 128 ? 39.56315 -7.54917 8.18492 1.000 33.62489 128 ARG B O 1
ATOM 5596 N N . LEU B 1 129 ? 37.87286 -6.77966 9.45615 1.000 32.78233 129 LEU B N 1
ATOM 5597 C CA . LEU B 1 129 ? 37.49816 -5.69210 8.56470 1.000 32.75267 129 LEU B CA 1
ATOM 5598 C C . LEU B 1 129 ? 38.11151 -4.41724 9.14145 1.000 35.05460 129 LEU B C 1
ATOM 5599 O O . LEU B 1 129 ? 37.76250 -4.00087 10.25412 1.000 38.07721 129 LEU B O 1
ATOM 5615 N N . VAL B 1 130 ? 39.04380 -3.81699 8.40375 1.000 35.10402 130 VAL B N 1
ATOM 5616 C CA . VAL B 1 130 ? 39.87147 -2.74706 8.94036 1.000 35.05577 130 VAL B CA 1
ATOM 5617 C C . VAL B 1 130 ? 40.02751 -1.62720 7.91851 1.000 34.55437 130 VAL B C 1
ATOM 5618 O O . VAL B 1 130 ? 39.70164 -1.76759 6.74075 1.000 33.16618 130 VAL B O 1
ATOM 5631 N N . ILE B 1 131 ? 40.53433 -0.50120 8.40430 1.000 36.54930 131 ILE B N 1
ATOM 5632 C CA . ILE B 1 131 ? 41.02191 0.58321 7.55796 1.000 38.68935 131 ILE B CA 1
ATOM 5633 C C . ILE B 1 131 ? 42.50117 0.32017 7.29477 1.000 38.61293 131 ILE B C 1
ATOM 5634 O O . ILE B 1 131 ? 43.31183 0.32711 8.22984 1.000 40.82784 131 ILE B O 1
ATOM 5650 N N . ALA B 1 132 ? 42.85726 0.12992 6.02498 1.000 38.59565 132 ALA B N 1
ATOM 5651 C CA . ALA B 1 132 ? 44.24318 -0.15863 5.66911 1.000 37.11425 132 ALA B CA 1
ATOM 5652 C C . ALA B 1 132 ? 45.13204 1.05709 5.86814 1.000 40.65303 132 ALA B C 1
ATOM 5653 O O . ALA B 1 132 ? 44.69836 2.19743 5.70376 1.000 41.23686 132 ALA B O 1
ATOM 5660 N N . ASP B 1 133 ? 46.40517 0.79704 6.19138 1.000 42.09831 133 ASP B N 1
ATOM 5661 C CA . ASP B 1 133 ? 47.43176 1.83869 6.23516 1.000 48.05891 133 ASP B CA 1
ATOM 5662 C C . ASP B 1 133 ? 48.22882 1.92212 4.93595 1.000 46.25799 133 ASP B C 1
ATOM 5663 O O . ASP B 1 133 ? 49.03777 2.83942 4.77541 1.000 48.98991 133 ASP B O 1
ATOM 5672 N N . GLY B 1 134 ? 48.01947 0.99313 4.00422 1.000 42.81398 134 GLY B N 1
ATOM 5673 C CA . GLY B 1 134 ? 48.58766 1.08552 2.68327 1.000 43.07679 134 GLY B CA 1
ATOM 5674 C C . GLY B 1 134 ? 49.83285 0.26109 2.46420 1.000 43.10024 134 GLY B C 1
ATOM 5675 O O . GLY B 1 134 ? 50.36439 0.26729 1.34840 1.000 44.16336 134 GLY B O 1
ATOM 5679 N N . SER B 1 135 ? 50.28945 -0.47589 3.47941 1.000 43.45604 135 SER B N 1
ATOM 5680 C CA . SER B 1 135 ? 51.49184 -1.29924 3.39876 1.000 44.17732 135 SER B CA 1
ATOM 5681 C C . SER B 1 135 ? 51.17527 -2.77859 3.56138 1.000 40.32333 135 SER B C 1
ATOM 5682 O O . SER B 1 135 ? 52.07790 -3.59843 3.78175 1.000 40.45454 135 SER B O 1
ATOM 5690 N N . GLU B 1 136 ? 49.91909 -3.15124 3.42004 1.000 37.81643 136 GLU B N 1
ATOM 5691 C CA . GLU B 1 136 ? 49.50659 -4.53853 3.60796 1.000 41.23904 136 GLU B CA 1
ATOM 5692 C C . GLU B 1 136 ? 49.57607 -5.28475 2.28596 1.000 39.51561 136 GLU B C 1
ATOM 5693 O O . GLU B 1 136 ? 48.87289 -4.90379 1.33784 1.000 39.73530 136 GLU B O 1
ATOM 5705 N N . PRO B 1 137 ? 50.39736 -6.33270 2.16596 1.000 37.11855 137 PRO B N 1
ATOM 5706 C CA . PRO B 1 137 ? 50.42503 -7.08874 0.90932 1.000 37.40401 137 PRO B CA 1
ATOM 5707 C C . PRO B 1 137 ? 49.10285 -7.77092 0.57759 1.000 35.88975 137 PRO B C 1
ATOM 5708 O O . PRO B 1 137 ? 48.42255 -8.32738 1.44094 1.000 36.00758 137 PRO B O 1
ATOM 5719 N N . PHE B 1 138 ? 48.78686 -7.76221 -0.71491 1.000 35.08592 138 PHE B N 1
ATOM 5720 C CA . PHE B 1 138 ? 47.57450 -8.35721 -1.27285 1.000 33.02620 138 PHE B CA 1
ATOM 5721 C C . PHE B 1 138 ? 48.03294 -9.27965 -2.39297 1.000 34.45880 138 PHE B C 1
ATOM 5722 O O . PHE B 1 138 ? 48.52433 -8.80847 -3.41710 1.000 32.94377 138 PHE B O 1
ATOM 5739 N N . ASP B 1 139 ? 47.85576 -10.58500 -2.22284 1.000 37.47108 139 ASP B N 1
ATOM 5740 C CA . ASP B 1 139 ? 48.26000 -11.54158 -3.25040 1.000 41.75684 139 ASP B CA 1
ATOM 5741 C C . ASP B 1 139 ? 47.14348 -11.62012 -4.28367 1.000 38.77501 139 ASP B C 1
ATOM 5742 O O . ASP B 1 139 ? 46.02790 -12.05319 -3.97034 1.000 37.79758 139 ASP B O 1
ATOM 5751 N N . THR B 1 140 ? 47.41069 -11.17775 -5.50500 1.000 36.70470 140 THR B N 1
ATOM 5752 C CA . THR B 1 140 ? 46.36597 -11.07309 -6.51257 1.000 37.82175 140 THR B CA 1
ATOM 5753 C C . THR B 1 140 ? 46.95529 -11.48672 -7.85563 1.000 38.65225 140 THR B C 1
ATOM 5754 O O . THR B 1 140 ? 47.92477 -12.25295 -7.92300 1.000 37.94090 140 THR B O 1
ATOM 5765 N N . MET B 1 141 ? 46.33504 -11.01932 -8.93706 1.000 42.74438 141 MET B N 1
ATOM 5766 C CA . MET B 1 141 ? 46.75080 -11.34574 -10.29109 1.000 48.07639 141 MET B CA 1
ATOM 5767 C C . MET B 1 141 ? 46.89366 -10.07621 -11.10970 1.000 50.27153 141 MET B C 1
ATOM 5768 O O . MET B 1 141 ? 46.13212 -9.12012 -10.93169 1.000 51.19825 141 MET B O 1
ATOM 5782 N N . LYS B 1 142 ? 47.87130 -10.07484 -12.00882 1.000 51.04524 142 LYS B N 1
ATOM 5783 C CA . LYS B 1 142 ? 47.99690 -9.03185 -13.01590 1.000 55.70542 142 LYS B CA 1
ATOM 5784 C C . LYS B 1 142 ? 48.68766 -9.64661 -14.22457 1.000 58.19023 142 LYS B C 1
ATOM 5785 O O . LYS B 1 142 ? 49.67431 -10.36525 -14.06326 1.000 56.30824 142 LYS B O 1
ATOM 5804 N N . GLU B 1 143 ? 48.14873 -9.39483 -15.41717 1.000 62.45130 143 GLU B N 1
ATOM 5805 C CA . GLU B 1 143 ? 48.66938 -9.96268 -16.66736 1.000 67.02865 143 GLU B CA 1
ATOM 5806 C C . GLU B 1 143 ? 48.81101 -11.48152 -16.58563 1.000 68.49561 143 GLU B C 1
ATOM 5807 O O . GLU B 1 143 ? 49.78130 -12.07180 -17.07108 1.000 69.94998 143 GLU B O 1
ATOM 5819 N N . GLY B 1 144 ? 47.84292 -12.12703 -15.95333 1.000 67.80655 144 GLY B N 1
ATOM 5820 C CA . GLY B 1 144 ? 47.88061 -13.56874 -15.90762 1.000 66.17102 144 GLY B CA 1
ATOM 5821 C C . GLY B 1 144 ? 49.00939 -14.14062 -15.08814 1.000 64.04955 144 GLY B C 1
ATOM 5822 O O . GLY B 1 144 ? 49.29476 -15.33381 -15.19839 1.000 66.34481 144 GLY B O 1
ATOM 5826 N N . ALA B 1 145 ? 49.68460 -13.32563 -14.29442 1.000 60.70527 145 ALA B N 1
ATOM 5827 C CA . ALA B 1 145 ? 50.71693 -13.79101 -13.38757 1.000 57.81557 145 ALA B CA 1
ATOM 5828 C C . ALA B 1 145 ? 50.40846 -13.36740 -11.95792 1.000 55.14387 145 ALA B C 1
ATOM 5829 O O . ALA B 1 145 ? 49.67649 -12.39920 -11.72923 1.000 55.42395 145 ALA B O 1
ATOM 5836 N N . PRO B 1 146 ? 50.96875 -14.06296 -10.97160 1.000 55.00133 146 PRO B N 1
ATOM 5837 C CA . PRO B 1 146 ? 50.84101 -13.60782 -9.58549 1.000 53.61397 146 PRO B CA 1
ATOM 5838 C C . PRO B 1 146 ? 51.31010 -12.16644 -9.43924 1.000 49.81460 146 PRO B C 1
ATOM 5839 O O . PRO B 1 146 ? 52.16266 -11.68173 -10.20056 1.000 49.45162 146 PRO B O 1
ATOM 5850 N N . ALA B 1 147 ? 50.73342 -11.47867 -8.45356 1.000 46.52674 147 ALA B N 1
ATOM 5851 C CA . ALA B 1 147 ? 51.07249 -10.09087 -8.18465 1.000 43.61249 147 ALA B CA 1
ATOM 5852 C C . ALA B 1 147 ? 51.01730 -9.82792 -6.68463 1.000 40.40075 147 ALA B C 1
ATOM 5853 O O . ALA B 1 147 ? 50.19856 -10.39239 -5.96655 1.000 40.35605 147 ALA B O 1
ATOM 5860 N N . HIS B 1 148 ? 51.89998 -8.96053 -6.21680 1.000 36.11718 148 HIS B N 1
ATOM 5861 C CA . HIS B 1 148 ? 51.94566 -8.54047 -4.81987 1.000 33.31639 148 HIS B CA 1
ATOM 5862 C C . HIS B 1 148 ? 51.61186 -7.05716 -4.81864 1.000 35.20073 148 HIS B C 1
ATOM 5863 O O . HIS B 1 148 ? 52.41990 -6.23932 -5.24426 1.000 34.67347 148 HIS B O 1
ATOM 5877 N N . GLU B 1 149 ? 50.41261 -6.71318 -4.37824 1.000 35.06775 149 GLU B N 1
ATOM 5878 C CA . GLU B 1 149 ? 49.93365 -5.34470 -4.48522 1.000 35.69291 149 GLU B CA 1
ATOM 5879 C C . GLU B 1 149 ? 49.60081 -4.80089 -3.10088 1.000 35.92263 149 GLU B C 1
ATOM 5880 O O . GLU B 1 149 ? 49.71763 -5.50170 -2.08875 1.000 35.91573 149 GLU B O 1
ATOM 5892 N N . PHE B 1 150 ? 49.24487 -3.50152 -3.07191 1.000 33.58488 150 PHE B N 1
ATOM 5893 C CA . PHE B 1 150 ? 48.89479 -2.79970 -1.85357 1.000 34.97098 150 PHE B CA 1
ATOM 5894 C C . PHE B 1 150 ? 47.49062 -2.21205 -1.97026 1.000 35.70463 150 PHE B C 1
ATOM 5895 O O . PHE B 1 150 ? 47.11834 -1.70970 -3.04288 1.000 34.51823 150 PHE B O 1
ATOM 5912 N N . PRO B 1 151 ? 46.72034 -2.19513 -0.88547 1.000 33.25748 151 PRO B N 1
ATOM 5913 C CA . PRO B 1 151 ? 45.54842 -1.30532 -0.81554 1.000 34.36986 151 PRO B CA 1
ATOM 5914 C C . PRO B 1 151 ? 46.02660 0.13588 -0.69338 1.000 34.17572 151 PRO B C 1
ATOM 5915 O O . PRO B 1 151 ? 47.18535 0.40352 -0.40808 1.000 36.66705 151 PRO B O 1
ATOM 5926 N N . ASP B 1 152 ? 45.12098 1.08785 -0.92685 1.000 36.96806 152 ASP B N 1
ATOM 5927 C CA . ASP B 1 152 ? 45.43671 2.49351 -0.68243 1.000 38.06699 152 ASP B CA 1
ATOM 5928 C C . ASP B 1 152 ? 45.28938 2.81934 0.80102 1.000 38.61468 152 ASP B C 1
ATOM 5929 O O . ASP B 1 152 ? 44.47685 2.21400 1.51639 1.000 40.29202 152 ASP B O 1
ATOM 5938 N N . ALA B 1 153 ? 46.03382 3.82330 1.26265 1.000 39.61203 153 ALA B N 1
ATOM 5939 C CA . ALA B 1 153 ? 45.85479 4.25163 2.63956 1.000 41.69741 153 ALA B CA 1
ATOM 5940 C C . ALA B 1 153 ? 44.42713 4.74515 2.82329 1.000 38.65167 153 ALA B C 1
ATOM 5941 O O . ALA B 1 153 ? 43.92369 5.53669 2.01479 1.000 41.02928 153 ALA B O 1
ATOM 5948 N N . GLY B 1 154 ? 43.76578 4.26911 3.87948 1.000 40.00217 154 GLY B N 1
ATOM 5949 C CA . GLY B 1 154 ? 42.36335 4.62442 4.14422 1.000 38.28767 154 GLY B CA 1
ATOM 5950 C C . GLY B 1 154 ? 41.33784 3.67334 3.54453 1.000 36.93534 154 GLY B C 1
ATOM 5951 O O . GLY B 1 154 ? 40.13615 3.73231 3.91814 1.000 35.57692 154 GLY B O 1
ATOM 5955 N N . GLU B 1 155 ? 41.75887 2.79438 2.63640 1.000 37.90669 155 GLU B N 1
ATOM 5956 C CA . GLU B 1 155 ? 40.84636 1.83365 2.02959 1.000 33.98350 155 GLU B CA 1
ATOM 5957 C C . GLU B 1 155 ? 40.35438 0.82551 3.06201 1.000 34.09865 155 GLU B C 1
ATOM 5958 O O . GLU B 1 155 ? 41.13484 0.30608 3.86067 1.000 35.60319 155 GLU B O 1
ATOM 5970 N N . VAL B 1 156 ? 39.05647 0.52156 3.02000 1.000 31.31798 156 VAL B N 1
ATOM 5971 C CA . VAL B 1 156 ? 38.51274 -0.55033 3.85542 1.000 30.63019 156 VAL B CA 1
ATOM 5972 C C . VAL B 1 156 ? 38.85901 -1.88942 3.21703 1.000 30.66041 156 VAL B C 1
ATOM 5973 O O . VAL B 1 156 ? 38.66208 -2.08535 2.01264 1.000 30.99988 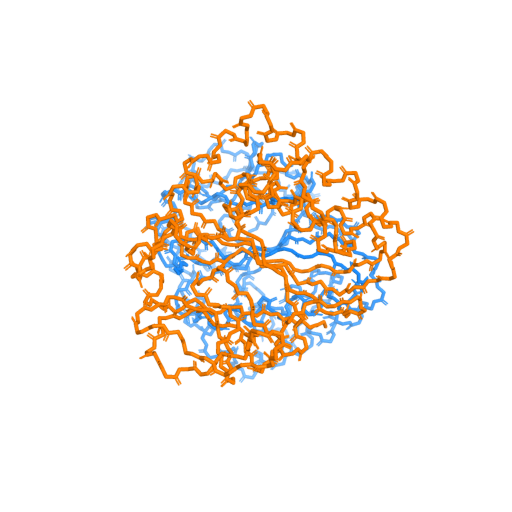156 VAL B O 1
ATOM 5986 N N . VAL B 1 157 ? 39.37646 -2.80927 4.01720 1.000 30.98088 157 VAL B N 1
ATOM 5987 C CA . VAL B 1 157 ? 39.79425 -4.10833 3.50295 1.000 29.06222 157 VAL B CA 1
ATOM 5988 C C . VAL B 1 157 ? 39.42783 -5.18295 4.51274 1.000 29.09293 157 VAL B C 1
ATOM 5989 O O . VAL B 1 157 ? 39.40847 -4.93673 5.72200 1.000 30.58955 157 VAL B O 1
ATOM 6002 N N . TRP B 1 158 ? 39.13102 -6.39263 4.00130 1.000 27.74307 158 TRP B N 1
ATOM 6003 C CA . TRP B 1 158 ? 39.20793 -7.58157 4.82798 1.000 27.93883 158 TRP B CA 1
ATOM 6004 C C . TRP B 1 158 ? 40.64766 -8.07252 4.81001 1.000 29.53729 158 TRP B C 1
ATOM 6005 O O . TRP B 1 158 ? 41.29155 -8.09037 3.75602 1.000 28.33741 158 TRP B O 1
ATOM 6026 N N . ARG B 1 159 ? 41.14325 -8.50159 5.97289 1.000 30.73256 159 ARG B N 1
ATOM 6027 C CA . ARG B 1 159 ? 42.49885 -9.01755 6.10536 1.000 33.69440 159 ARG B CA 1
ATOM 6028 C C . ARG B 1 159 ? 42.53420 -10.11973 7.15418 1.000 37.61563 159 ARG B C 1
ATOM 6029 O O . ARG B 1 159 ? 41.58801 -10.31141 7.91532 1.000 39.10075 159 ARG B O 1
ATOM 6050 N N . ASP B 1 160 ? 43.64067 -10.85716 7.17153 1.000 43.33343 160 ASP B N 1
ATOM 6051 C CA . ASP B 1 160 ? 43.93813 -11.78512 8.25732 1.000 48.66266 160 ASP B CA 1
ATOM 6052 C C . ASP B 1 160 ? 45.31649 -11.40868 8.79865 1.000 52.27350 160 ASP B C 1
ATOM 6053 O O . ASP B 1 160 ? 45.85757 -10.33955 8.50146 1.000 53.72619 160 ASP B O 1
ATOM 6062 N N . ASP B 1 161 ? 45.92583 -12.31039 9.56720 1.000 57.71555 161 ASP B N 1
ATOM 6063 C CA . ASP B 1 161 ? 47.25262 -12.03824 10.11702 1.000 62.39961 161 ASP B CA 1
ATOM 6064 C C . ASP B 1 161 ? 48.30913 -11.87958 9.02333 1.000 62.82137 161 ASP B C 1
ATOM 6065 O O . ASP B 1 161 ? 49.30288 -11.17187 9.22875 1.000 64.36238 161 ASP B O 1
ATOM 6074 N N . GLN B 1 162 ? 48.13189 -12.52819 7.86606 1.000 62.56346 162 GLN B N 1
ATOM 6075 C CA . GLN B 1 162 ? 49.13956 -12.44035 6.81025 1.000 61.53232 162 GLN B CA 1
ATOM 6076 C C . GLN B 1 162 ? 49.00632 -11.15008 5.98975 1.000 58.34257 162 GLN B C 1
ATOM 6077 O O . GLN B 1 162 ? 49.99730 -10.46144 5.73236 1.000 61.17262 162 GLN B O 1
ATOM 6091 N N . GLY B 1 163 ? 47.80527 -10.80340 5.55090 1.000 51.22662 163 GLY B N 1
ATOM 6092 C CA . GLY B 1 163 ? 47.66624 -9.65126 4.67823 1.000 47.57271 163 GLY B CA 1
ATOM 6093 C C . GLY B 1 163 ? 46.23070 -9.46256 4.23743 1.000 42.72151 163 GLY B C 1
ATOM 6094 O O . GLY B 1 163 ? 45.30770 -10.05670 4.79636 1.000 42.51802 163 GLY B O 1
ATOM 6098 N N . VAL B 1 164 ? 46.04721 -8.58927 3.23453 1.000 37.92683 164 VAL B N 1
ATOM 6099 C CA . VAL B 1 164 ? 44.71625 -8.30723 2.71825 1.000 35.03229 164 VAL B CA 1
ATOM 6100 C C . VAL B 1 164 ? 44.17055 -9.53556 2.01566 1.000 31.87687 164 VAL B C 1
ATOM 6101 O O . VAL B 1 164 ? 44.85531 -10.16307 1.19552 1.000 33.26396 164 VAL B O 1
ATOM 6114 N N . THR B 1 165 ? 42.90719 -9.86151 2.31625 1.000 29.46014 165 THR B N 1
ATOM 6115 C CA . THR B 1 165 ? 42.19195 -10.92962 1.63815 1.000 30.65620 165 THR B CA 1
ATOM 6116 C C . THR B 1 165 ? 41.07690 -10.44239 0.71780 1.000 28.12608 165 THR B C 1
ATOM 6117 O O . THR B 1 165 ? 40.71413 -11.17160 -0.21632 1.000 29.67621 165 THR B O 1
ATOM 6128 N N . CYS B 1 166 ? 40.55905 -9.22988 0.91970 1.000 29.77477 166 CYS B N 1
ATOM 6129 C CA . CYS B 1 166 ? 39.61069 -8.65432 -0.02892 1.000 27.90149 166 CYS B CA 1
ATOM 6130 C C . CYS B 1 166 ? 39.86417 -7.15977 -0.06189 1.000 27.33245 166 CYS B C 1
ATOM 6131 O O . CYS B 1 166 ? 39.80074 -6.50314 0.98339 1.000 27.52812 166 CYS B O 1
ATOM 6139 N N . ARG B 1 167 ? 40.11459 -6.61620 -1.25012 1.000 27.67024 167 ARG B N 1
ATOM 6140 C CA . ARG B 1 167 ? 40.40667 -5.19244 -1.36036 1.000 27.63777 167 ARG B CA 1
ATOM 6141 C C . ARG B 1 167 ? 39.11763 -4.39825 -1.55968 1.000 28.38167 167 ARG B C 1
ATOM 6142 O O . ARG B 1 167 ? 38.08527 -4.91902 -2.02628 1.000 28.09336 167 ARG B O 1
ATOM 6163 N N . ARG B 1 168 ? 39.19898 -3.13385 -1.17243 1.000 29.55665 168 ARG B N 1
ATOM 6164 C CA . ARG B 1 168 ? 38.08372 -2.19868 -1.28077 1.000 27.64863 168 ARG B CA 1
ATOM 6165 C C . ARG B 1 168 ? 36.77145 -2.83190 -0.80724 1.000 27.84734 168 ARG B C 1
ATOM 6166 O O . ARG B 1 168 ? 35.73614 -2.75900 -1.47460 1.000 27.26238 168 ARG B O 1
ATOM 6187 N N . TRP B 1 169 ? 36.83999 -3.41801 0.39695 1.000 28.11918 169 TRP B N 1
ATOM 6188 C CA . TRP B 1 169 ? 35.73227 -4.03357 1.13302 1.000 26.57978 169 TRP B CA 1
ATOM 6189 C C . TRP B 1 169 ? 35.22266 -5.30831 0.47617 1.000 24.23402 169 TRP B C 1
ATOM 6190 O O . TRP B 1 169 ? 35.44542 -6.38234 1.03746 1.000 28.25478 169 TRP B O 1
ATOM 6211 N N . ASN B 1 170 ? 34.57222 -5.21130 -0.68688 1.000 26.05250 170 ASN B N 1
ATOM 6212 C CA . ASN B 1 170 ? 34.02383 -6.34785 -1.41477 1.000 24.78747 170 ASN B CA 1
ATOM 6213 C C . ASN B 1 170 ? 34.23113 -6.15902 -2.91406 1.000 26.26034 170 ASN B C 1
ATOM 6214 O O . ASN B 1 170 ? 33.47846 -6.70156 -3.71709 1.000 30.09643 170 ASN B O 1
ATOM 6225 N N . TRP B 1 171 ? 35.26237 -5.40544 -3.32008 1.000 25.33233 171 TRP B N 1
ATOM 6226 C CA . TRP B 1 171 ? 35.50753 -5.21955 -4.74555 1.000 27.20890 171 TRP B CA 1
ATOM 6227 C C . TRP B 1 171 ? 36.22816 -6.41374 -5.36370 1.000 28.67581 171 TRP B C 1
ATOM 6228 O O . TRP B 1 171 ? 35.80109 -6.91842 -6.40491 1.000 29.56375 171 TRP B O 1
ATOM 6249 N N . ARG B 1 172 ? 37.29402 -6.89635 -4.73399 1.000 26.37505 172 ARG B N 1
ATOM 6250 C CA . ARG B 1 172 ? 38.06190 -7.99436 -5.31161 1.000 26.72958 172 ARG B CA 1
ATOM 6251 C C . ARG B 1 172 ? 38.69663 -8.84394 -4.22965 1.000 29.40859 172 ARG B C 1
ATOM 6252 O O . ARG B 1 172 ? 39.46351 -8.33565 -3.40481 1.000 28.77689 172 ARG B O 1
ATOM 6273 N N . GLN B 1 173 ? 38.43177 -10.15050 -4.29623 1.000 30.29165 173 GLN B N 1
ATOM 6274 C CA A GLN B 1 173 ? 39.04568 -11.12646 -3.40730 0.500 32.33167 173 GLN B CA 1
ATOM 6275 C CA B GLN B 1 173 ? 39.05548 -11.10855 -3.39632 0.500 34.20509 173 GLN B CA 1
ATOM 6276 C C . GLN B 1 173 ? 40.45678 -11.46428 -3.88041 1.000 32.47815 173 GLN B C 1
ATOM 6277 O O . GLN B 1 173 ? 40.74936 -11.46525 -5.08033 1.000 32.07369 173 GLN B O 1
ATOM 6304 N N . GLY B 1 174 ? 41.32429 -11.75691 -2.92943 1.000 32.74919 174 GLY B N 1
ATOM 6305 C CA . GLY B 1 174 ? 42.66424 -12.20134 -3.24887 1.000 32.76802 174 GLY B CA 1
ATOM 6306 C C . GLY B 1 174 ? 42.67523 -13.64025 -3.71937 1.000 32.55494 174 GLY B C 1
ATOM 6307 O O . GLY B 1 174 ? 41.67073 -14.34529 -3.67832 1.000 32.75232 174 GLY B O 1
ATOM 6311 N N . VAL B 1 175 ? 43.85169 -14.08951 -4.16735 1.000 32.79772 175 VAL B N 1
ATOM 6312 C CA . VAL B 1 175 ? 43.97080 -15.46036 -4.68684 1.000 33.95175 175 VAL B CA 1
ATOM 6313 C C . VAL B 1 175 ? 44.04391 -16.48041 -3.55851 1.000 35.09153 175 VAL B C 1
ATOM 6314 O O . VAL B 1 175 ? 43.48701 -17.58251 -3.65789 1.000 39.15412 175 VAL B O 1
ATOM 6327 N N . ARG B 1 176 ? 44.69704 -16.10681 -2.46345 1.000 36.94590 176 ARG B N 1
ATOM 6328 C CA . ARG B 1 176 ? 45.03296 -17.03863 -1.39543 1.000 41.20687 176 ARG B CA 1
ATOM 6329 C C . ARG B 1 176 ? 43.79572 -17.68448 -0.78982 1.000 41.16090 176 ARG B C 1
ATOM 6330 O O . ARG B 1 176 ? 43.80658 -18.87506 -0.46231 1.000 40.14870 176 ARG B O 1
ATOM 6351 N N . THR B 1 177 ? 42.71941 -16.91937 -0.62832 1.000 38.63588 177 THR B N 1
ATOM 6352 C CA . THR B 1 177 ? 41.53389 -17.41661 0.06084 1.000 37.05845 177 THR B CA 1
ATOM 6353 C C . THR B 1 177 ? 40.38519 -17.78060 -0.87207 1.000 37.72362 177 THR B C 1
ATOM 6354 O O . THR B 1 177 ? 39.30492 -18.09397 -0.38338 1.000 37.72306 177 THR B O 1
ATOM 6365 N N . ARG B 1 178 ? 40.60879 -17.79664 -2.18169 1.000 39.73783 178 ARG B N 1
ATOM 6366 C CA . ARG B 1 178 ? 39.56034 -18.11641 -3.13953 1.000 44.94505 178 ARG B CA 1
ATOM 6367 C C . ARG B 1 178 ? 38.95990 -19.49173 -2.87521 1.000 47.48956 178 ARG B C 1
ATOM 6368 O O . ARG B 1 178 ? 39.64376 -20.40668 -2.41839 1.000 47.02307 178 ARG B O 1
ATOM 6389 N N . LEU B 1 179 ? 37.66979 -19.62535 -3.20287 1.000 50.40879 179 LEU B N 1
ATOM 6390 C CA . LEU B 1 179 ? 36.90740 -20.85806 -3.03483 1.000 56.56327 179 LEU B CA 1
ATOM 6391 C C . LEU B 1 179 ? 37.01847 -21.68419 -4.30983 1.000 63.27635 179 LEU B C 1
ATOM 6392 O O . LEU B 1 179 ? 36.56260 -21.25373 -5.37620 1.000 66.30855 179 LEU B O 1
ATOM 6408 N N . ASP B 1 180 ? 37.61596 -22.85895 -4.21062 1.000 66.11143 180 ASP B N 1
ATOM 6409 C CA . ASP B 1 180 ? 37.73832 -23.71775 -5.37518 1.000 70.42404 180 ASP B CA 1
ATOM 6410 C C . ASP B 1 180 ? 36.74191 -24.87391 -5.29731 1.000 71.36907 180 ASP B C 1
ATOM 6411 O O . ASP B 1 180 ? 35.86408 -24.92195 -4.42886 1.000 71.98074 180 ASP B O 1
ATOM 6420 N N . ALA B 1 181 ? 36.89252 -25.82669 -6.21841 1.000 72.50888 181 ALA B N 1
ATOM 6421 C CA . ALA B 1 181 ? 35.88248 -26.85993 -6.42591 1.000 71.83651 181 ALA B CA 1
ATOM 6422 C C . ALA B 1 181 ? 35.63532 -27.67742 -5.16517 1.000 70.25786 181 ALA B C 1
ATOM 6423 O O . ALA B 1 181 ? 34.48245 -27.89240 -4.77147 1.000 70.74606 181 ALA B O 1
ATOM 6430 N N . ASP B 1 182 ? 36.70090 -28.16770 -4.52733 1.000 68.22617 182 ASP B N 1
ATOM 6431 C CA . ASP B 1 182 ? 36.54871 -29.15419 -3.46612 1.000 66.12077 182 ASP B CA 1
ATOM 6432 C C . ASP B 1 182 ? 36.81745 -28.59403 -2.07326 1.000 57.98266 182 ASP B C 1
ATOM 6433 O O . ASP B 1 182 ? 37.17060 -29.34814 -1.16011 1.000 55.61924 182 ASP B O 1
ATOM 6442 N N . ALA B 1 183 ? 36.57969 -27.30651 -1.85634 1.000 53.65339 183 ALA B N 1
ATOM 6443 C CA . ALA B 1 183 ? 36.76155 -26.77623 -0.51798 1.000 48.48271 183 ALA B CA 1
ATOM 6444 C C . ALA B 1 183 ? 35.74819 -27.39190 0.42552 1.000 47.15329 183 ALA B C 1
ATOM 6445 O O . ALA B 1 183 ? 34.56097 -27.49860 0.10586 1.000 49.65027 183 ALA B O 1
ATOM 6452 N N . ARG B 1 184 ? 36.21813 -27.78135 1.60280 1.000 44.12517 184 ARG B N 1
ATOM 6453 C CA . ARG B 1 184 ? 35.35047 -28.40703 2.58505 1.000 44.55804 184 ARG B CA 1
ATOM 6454 C C . ARG B 1 184 ? 34.82814 -27.42135 3.60930 1.000 41.71512 184 ARG B C 1
ATOM 6455 O O . ARG B 1 184 ? 33.86245 -27.74080 4.29880 1.000 41.83410 184 ARG B O 1
ATOM 6476 N N . HIS B 1 185 ? 35.45955 -26.25399 3.74982 1.000 39.90594 185 HIS B N 1
ATOM 6477 C CA . HIS B 1 185 ? 35.10973 -25.29352 4.78980 1.000 38.58626 185 HIS B CA 1
ATOM 6478 C C . HIS B 1 185 ? 34.98785 -23.91485 4.15971 1.000 35.92656 185 HIS B C 1
ATOM 6479 O O . HIS B 1 185 ? 35.99296 -23.29159 3.82512 1.000 37.10896 185 HIS B O 1
ATOM 6493 N N . MET B 1 186 ? 33.75808 -23.46546 3.96573 1.000 35.95773 186 MET B N 1
ATOM 6494 C CA A MET B 1 186 ? 33.48304 -22.23972 3.22660 0.500 37.38125 186 MET B CA 1
ATOM 6495 C CA B MET B 1 186 ? 33.48861 -22.23775 3.22717 0.500 40.86451 186 MET B CA 1
ATOM 6496 C C . MET B 1 186 ? 32.90517 -21.17050 4.14156 1.000 34.30362 186 MET B C 1
ATOM 6497 O O . MET B 1 186 ? 32.11571 -21.45934 5.04286 1.000 34.57777 186 MET B O 1
ATOM 6524 N N . TRP B 1 187 ? 33.29589 -19.93147 3.89250 1.000 32.11544 187 TRP B N 1
ATOM 6525 C CA . TRP B 1 187 ? 32.76116 -18.77204 4.59647 1.000 29.75160 187 TRP B CA 1
ATOM 6526 C C . TRP B 1 187 ? 32.08279 -17.88305 3.56470 1.000 29.19585 187 TRP B C 1
ATOM 6527 O O . TRP B 1 187 ? 32.70978 -17.47827 2.58766 1.000 30.74106 187 TRP B O 1
ATOM 6548 N N . PHE B 1 188 ? 30.81426 -17.58410 3.77130 1.000 25.71275 188 PHE B N 1
ATOM 6549 C CA . PHE B 1 188 ? 30.08922 -16.63055 2.93488 1.000 23.61734 188 PHE B CA 1
ATOM 6550 C C . PHE B 1 188 ? 29.75227 -15.40169 3.76855 1.000 25.06812 188 PHE B C 1
ATOM 6551 O O . PHE B 1 188 ? 29.28647 -15.53011 4.90161 1.000 27.33903 188 PHE B O 1
ATOM 6568 N N . ILE B 1 189 ? 30.02271 -14.22070 3.22849 1.000 24.19204 189 ILE B N 1
ATOM 6569 C CA . ILE B 1 189 ? 29.75708 -12.96837 3.94912 1.000 22.82381 189 ILE B CA 1
ATOM 6570 C C . ILE B 1 189 ? 28.83133 -12.13623 3.07160 1.000 21.40812 189 ILE B C 1
ATOM 6571 O O . ILE B 1 189 ? 29.16941 -11.79216 1.93377 1.000 22.23541 189 ILE B O 1
ATOM 6587 N N . LEU B 1 190 ? 27.60481 -11.93588 3.56120 1.000 22.61820 190 LEU B N 1
ATOM 6588 C CA . LEU B 1 190 ? 26.54886 -11.21530 2.85605 1.000 19.57692 190 LEU B CA 1
ATOM 6589 C C . LEU B 1 190 ? 26.47852 -9.83368 3.49099 1.000 20.71012 190 LEU B C 1
ATOM 6590 O O . LEU B 1 190 ? 26.03576 -9.71655 4.61789 1.000 23.50634 190 LEU B O 1
ATOM 6606 N N . GLU B 1 191 ? 26.88782 -8.80073 2.77379 1.000 21.26362 191 GLU B N 1
ATOM 6607 C CA . GLU B 1 191 ? 27.18525 -7.50140 3.38008 1.000 21.60720 191 GLU B CA 1
ATOM 6608 C C . GLU B 1 191 ? 26.15937 -6.46105 2.97068 1.000 21.83165 191 GLU B C 1
ATOM 6609 O O . GLU B 1 191 ? 25.90982 -6.27168 1.77073 1.000 22.70738 191 GLU B O 1
ATOM 6621 N N . SER B 1 192 ? 25.55384 -5.81148 3.96917 1.000 21.72349 192 SER B N 1
ATOM 6622 C CA . SER B 1 192 ? 24.44705 -4.91143 3.69905 1.000 19.68263 192 SER B CA 1
ATOM 6623 C C . SER B 1 192 ? 24.56104 -3.60944 4.46656 1.000 24.08927 192 SER B C 1
ATOM 6624 O O . SER B 1 192 ? 25.22910 -3.50705 5.50140 1.000 27.28148 192 SER B O 1
ATOM 6632 N N . LEU B 1 193 ? 23.85467 -2.62778 3.92638 1.000 24.16933 193 LEU B N 1
ATOM 6633 C CA . LEU B 1 193 ? 23.69618 -1.29681 4.49452 1.000 25.31124 193 LEU B CA 1
ATOM 6634 C C . LEU B 1 193 ? 22.20309 -1.02897 4.59122 1.000 26.63239 193 LEU B C 1
ATOM 6635 O O . LEU B 1 193 ? 21.39905 -1.76429 4.02028 1.000 27.57054 193 LEU B O 1
ATOM 6651 N N . PRO B 1 194 ? 21.79578 0.00593 5.32731 1.000 28.94646 194 PRO B N 1
ATOM 6652 C CA . PRO B 1 194 ? 20.38476 0.08027 5.78641 1.000 29.64577 194 PRO B CA 1
ATOM 6653 C C . PRO B 1 194 ? 19.33213 0.22214 4.69704 1.000 30.80216 194 PRO B C 1
ATOM 6654 O O . PRO B 1 194 ? 18.13954 -0.08667 4.96217 1.000 32.14013 194 PRO B O 1
ATOM 6665 N N . ALA B 1 195 ? 19.69357 0.66936 3.48979 1.000 31.07600 195 ALA B N 1
ATOM 6666 C CA . ALA B 1 195 ? 18.69514 0.70849 2.42236 1.000 31.83576 195 ALA B CA 1
ATOM 6667 C C . ALA B 1 195 ? 18.18492 -0.67026 2.02842 1.000 30.51282 195 ALA B C 1
ATOM 6668 O O . ALA B 1 195 ? 17.13134 -0.77756 1.38723 1.000 32.12781 195 ALA B O 1
ATOM 6675 N N . MET B 1 196 ? 18.90982 -1.73112 2.37419 1.000 29.29328 196 MET B N 1
ATOM 6676 C CA . MET B 1 196 ? 18.38463 -3.07919 2.21697 1.000 26.20424 196 MET B CA 1
ATOM 6677 C C . MET B 1 196 ? 17.72348 -3.49496 3.52206 1.000 25.47153 196 MET B C 1
ATOM 6678 O O . MET B 1 196 ? 18.40542 -3.55772 4.55857 1.000 27.40981 196 MET B O 1
ATOM 6692 N N . PRO B 1 197 ? 16.41841 -3.74036 3.54071 1.000 28.29405 197 PRO B N 1
ATOM 6693 C CA . PRO B 1 197 ? 15.77690 -4.06615 4.81277 1.000 30.42200 197 PRO B CA 1
ATOM 6694 C C . PRO B 1 197 ? 16.36105 -5.34771 5.38575 1.000 30.03810 197 PRO B C 1
ATOM 6695 O O . PRO B 1 197 ? 16.76814 -6.26473 4.65997 1.000 29.71064 197 PRO B O 1
ATOM 6706 N N . LEU B 1 198 ? 16.34456 -5.42144 6.71277 1.000 30.13899 198 LEU B N 1
ATOM 6707 C CA . LEU B 1 198 ? 16.82513 -6.61813 7.39245 1.000 30.24057 198 LEU B CA 1
ATOM 6708 C C . LEU B 1 198 ? 16.09422 -7.87882 6.92243 1.000 30.76072 198 LEU B C 1
ATOM 6709 O O . LEU B 1 198 ? 16.70554 -8.94801 6.76473 1.000 29.85809 198 LEU B O 1
ATOM 6725 N N . GLU B 1 199 ? 14.80041 -7.78191 6.66912 1.000 30.84949 199 GLU B N 1
ATOM 6726 C CA . GLU B 1 199 ? 14.08789 -8.97061 6.21517 1.000 33.07514 199 GLU B CA 1
ATOM 6727 C C . GLU B 1 199 ? 14.58479 -9.41659 4.84138 1.000 31.56252 199 GLU B C 1
ATOM 6728 O O . GLU B 1 199 ? 14.52833 -10.60636 4.51429 1.000 32.21642 199 GLU B O 1
ATOM 6740 N N . ALA B 1 200 ? 15.04809 -8.47508 4.00983 1.000 28.46775 200 ALA B N 1
ATOM 6741 C CA . ALA B 1 200 ? 15.60068 -8.86781 2.72807 1.000 25.85632 200 ALA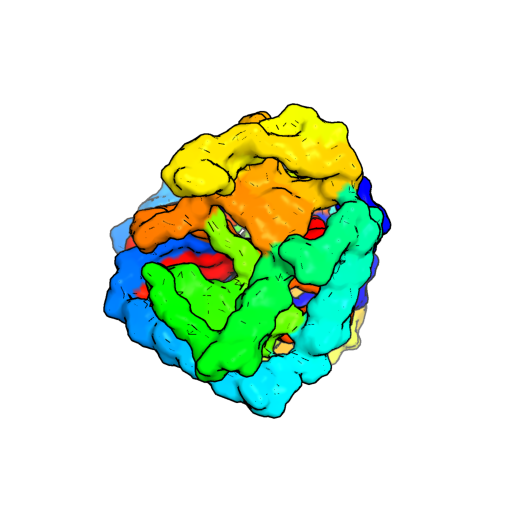 B CA 1
ATOM 6742 C C . ALA B 1 200 ? 16.95978 -9.53736 2.90279 1.000 24.51680 200 ALA B C 1
ATOM 6743 O O . ALA B 1 200 ? 17.29399 -10.47380 2.16901 1.000 24.11623 200 ALA B O 1
ATOM 6750 N N . LEU B 1 201 ? 17.77820 -9.04778 3.83604 1.000 25.25918 201 LEU B N 1
ATOM 6751 C CA . LEU B 1 201 ? 19.04447 -9.72175 4.12496 1.000 24.76267 201 LEU B CA 1
ATOM 6752 C C . LEU B 1 201 ? 18.79187 -11.15407 4.57975 1.000 24.80440 201 LEU B C 1
ATOM 6753 O O . LEU B 1 201 ? 19.48368 -12.09527 4.16962 1.000 23.77515 201 LEU B O 1
ATOM 6769 N N . THR B 1 202 ? 17.82493 -11.31587 5.48070 1.000 25.71904 202 THR B N 1
ATOM 6770 C CA . THR B 1 202 ? 17.42508 -12.63686 5.96198 1.000 29.15251 202 THR B CA 1
ATOM 6771 C C . THR B 1 202 ? 17.01603 -13.54430 4.81978 1.000 30.11343 202 THR B C 1
ATOM 6772 O O . THR B 1 202 ? 17.39780 -14.73059 4.77184 1.000 29.34906 202 THR B O 1
ATOM 6783 N N . GLU B 1 203 ? 16.16802 -13.02067 3.92518 1.000 28.99027 203 GLU B N 1
ATOM 6784 C CA . GLU B 1 203 ? 15.70667 -13.80417 2.78197 1.000 28.49384 203 GLU B CA 1
ATOM 6785 C C . GLU B 1 203 ? 16.87557 -14.23677 1.90060 1.000 25.32908 203 GLU B C 1
ATOM 6786 O O . GLU B 1 203 ? 16.91917 -15.37667 1.42606 1.000 26.48361 203 GLU B O 1
ATOM 6798 N N . ALA B 1 204 ? 17.81869 -13.32582 1.63829 1.000 25.10522 204 ALA B N 1
ATOM 6799 C CA . ALA B 1 204 ? 18.98581 -13.66996 0.82723 1.000 22.40990 204 ALA B CA 1
ATOM 6800 C C . ALA B 1 204 ? 19.78298 -14.79157 1.47005 1.000 22.25163 204 ALA B C 1
ATOM 6801 O O . ALA B 1 204 ? 20.22890 -15.73251 0.79059 1.000 24.18394 204 ALA B O 1
ATOM 6808 N N . GLY B 1 205 ? 19.98927 -14.70007 2.78495 1.000 22.75922 205 GLY B N 1
ATOM 6809 C CA . GLY B 1 205 ? 20.70360 -15.74576 3.47674 1.000 26.13949 205 GLY B CA 1
ATOM 6810 C C . GLY B 1 205 ? 19.94548 -17.05902 3.45926 1.000 26.37595 205 GLY B C 1
ATOM 6811 O O . GLY B 1 205 ? 20.54222 -18.12455 3.26401 1.000 27.56602 205 GLY B O 1
ATOM 6815 N N . ASP B 1 206 ? 18.62489 -17.01107 3.69341 1.000 28.05456 206 ASP B N 1
ATOM 6816 C CA . ASP B 1 206 ? 17.85227 -18.24442 3.66300 1.000 29.80509 206 ASP B CA 1
ATOM 6817 C C . ASP B 1 206 ? 17.88520 -18.86087 2.27732 1.000 29.55399 206 ASP B C 1
ATOM 6818 O O . ASP B 1 206 ? 17.91133 -20.08424 2.13173 1.000 32.17309 206 ASP B O 1
ATOM 6827 N N . ARG B 1 207 ? 17.86279 -18.02666 1.23929 1.000 28.40597 207 ARG B N 1
ATOM 6828 C CA . ARG B 1 207 ? 17.86617 -18.54368 -0.12882 1.000 32.49761 207 ARG B CA 1
ATOM 6829 C C . ARG B 1 207 ? 19.21458 -19.17790 -0.47814 1.000 29.49639 207 ARG B C 1
ATOM 6830 O O . ARG B 1 207 ? 19.27118 -20.19873 -1.18299 1.000 30.77940 207 ARG B O 1
ATOM 6851 N N . LEU B 1 208 ? 20.31610 -18.60889 0.03937 1.000 27.61166 208 LEU B N 1
ATOM 6852 C CA . LEU B 1 208 ? 21.63575 -19.22284 -0.14042 1.000 27.43500 208 LEU B CA 1
ATOM 6853 C C . LEU B 1 208 ? 21.74217 -20.55916 0.58723 1.000 27.64877 208 LEU B C 1
ATOM 6854 O O . LEU B 1 208 ? 22.27495 -21.53263 0.03157 1.000 29.92687 208 LEU B O 1
ATOM 6870 N N . ILE B 1 209 ? 21.28246 -20.61787 1.83497 1.000 31.03941 209 ILE B N 1
ATOM 6871 C CA . ILE B 1 209 ? 21.37241 -21.85838 2.60827 1.000 31.89193 209 ILE B CA 1
ATOM 6872 C C . ILE B 1 209 ? 20.50866 -22.95167 1.99018 1.000 32.04669 209 ILE B C 1
ATOM 6873 O O . ILE B 1 209 ? 20.93173 -24.12011 1.89098 1.000 34.20755 209 ILE B O 1
ATOM 6889 N N . GLU B 1 210 ? 19.28505 -22.60900 1.58638 1.000 32.75326 210 GLU B N 1
ATOM 6890 C CA . GLU B 1 210 ? 18.40992 -23.60386 0.97322 1.000 35.43180 210 GLU B CA 1
ATOM 6891 C C . GLU B 1 210 ? 18.99689 -24.10116 -0.33123 1.000 34.35478 210 GLU B C 1
ATOM 6892 O O . GLU B 1 210 ? 18.89659 -25.28831 -0.64620 1.000 35.31571 210 GLU B O 1
ATOM 6904 N N . GLY B 1 211 ? 19.63857 -23.22441 -1.10043 1.000 32.13972 211 GLY B N 1
ATOM 6905 C CA . GLY B 1 211 ? 20.29764 -23.68293 -2.30780 1.000 32.95577 211 GLY B CA 1
ATOM 6906 C C . GLY B 1 211 ? 21.45428 -24.61059 -1.99403 1.000 32.60566 211 GLY B C 1
ATOM 6907 O O . GLY B 1 211 ? 21.67870 -25.60383 -2.69252 1.000 33.79179 211 GLY B O 1
ATOM 6911 N N . LEU B 1 212 ? 22.20712 -24.30801 -0.94047 1.000 30.98450 212 LEU B N 1
ATOM 6912 C CA . LEU B 1 212 ? 23.31022 -25.18072 -0.57386 1.000 34.26928 212 LEU B CA 1
ATOM 6913 C C . LEU B 1 212 ? 22.78419 -26.53256 -0.13667 1.000 34.68837 212 LEU B C 1
ATOM 6914 O O . LEU B 1 212 ? 23.35067 -27.57785 -0.47628 1.000 35.26229 212 LEU B O 1
ATOM 6930 N N . GLN B 1 213 ? 21.68619 -26.52677 0.61725 1.000 38.88829 213 GLN B N 1
ATOM 6931 C CA . GLN B 1 213 ? 21.11919 -27.77674 1.10940 1.000 40.71517 213 GLN B CA 1
ATOM 6932 C C . GLN B 1 213 ? 20.53768 -28.62328 -0.00649 1.000 39.47351 213 GLN B C 1
ATOM 6933 O O . GLN B 1 213 ? 20.52463 -29.85637 0.10384 1.000 40.49628 213 GLN B O 1
ATOM 6947 N N . ALA B 1 214 ? 20.04993 -27.99367 -1.06659 1.000 38.86396 214 ALA B N 1
ATOM 6948 C CA . ALA B 1 214 ? 19.56698 -28.72997 -2.22121 1.000 39.20575 214 ALA B CA 1
ATOM 6949 C C . ALA B 1 214 ? 20.72911 -29.23699 -3.07005 1.000 41.64654 214 ALA B C 1
ATOM 69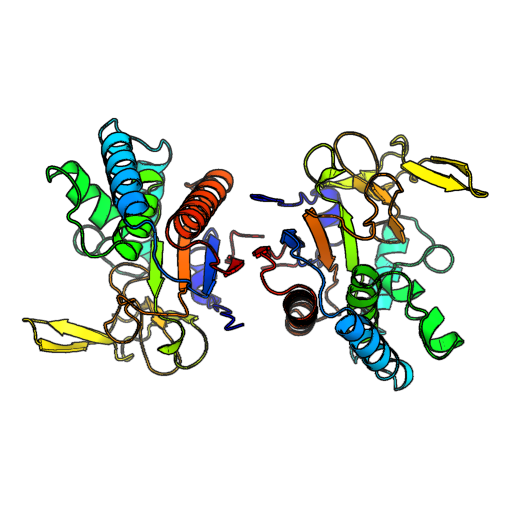50 O O . ALA B 1 214 ? 20.69223 -30.36594 -3.56753 1.000 45.14875 214 ALA B O 1
ATOM 6957 N N . MET B 1 215 ? 21.77392 -28.41859 -3.21723 1.000 42.21716 215 MET B N 1
ATOM 6958 C CA . MET B 1 215 ? 22.89861 -28.74541 -4.08658 1.000 42.94336 215 MET B CA 1
ATOM 6959 C C . MET B 1 215 ? 23.78988 -29.80868 -3.46449 1.000 41.54972 215 MET B C 1
ATOM 6960 O O . MET B 1 215 ? 24.21819 -30.75671 -4.14193 1.000 41.72506 215 MET B O 1
ATOM 6974 N N . MET B 1 216 ? 24.09789 -29.66257 -2.17782 1.000 39.82713 216 MET B N 1
ATOM 6975 C CA . MET B 1 216 ? 24.95157 -30.60557 -1.45504 1.000 40.48333 216 MET B CA 1
ATOM 6976 C C . MET B 1 216 ? 24.21757 -31.06853 -0.20119 1.000 42.69605 216 MET B C 1
ATOM 6977 O O . MET B 1 216 ? 24.51103 -30.62457 0.91687 1.000 42.93171 216 MET B O 1
ATOM 6991 N N . PRO B 1 217 ? 23.25701 -31.98245 -0.34563 1.000 45.30171 217 PRO B N 1
ATOM 6992 C CA . PRO B 1 217 ? 22.58445 -32.51416 0.84061 1.000 46.39819 217 PRO B CA 1
ATOM 6993 C C . PRO B 1 217 ? 23.58993 -33.01046 1.87263 1.000 46.67288 217 PRO B C 1
ATOM 6994 O O . PRO B 1 217 ? 24.61409 -33.60828 1.53504 1.000 47.25473 217 PRO B O 1
ATOM 7005 N N . GLY B 1 218 ? 23.28318 -32.76955 3.14359 1.000 43.82591 218 GLY B N 1
ATOM 7006 C CA . GLY B 1 218 ? 24.18284 -33.09632 4.22373 1.000 41.46745 218 GLY B CA 1
ATOM 7007 C C . GLY B 1 218 ? 25.09409 -31.96936 4.66188 1.000 39.50439 218 GLY B C 1
ATOM 7008 O O . GLY B 1 218 ? 25.84046 -32.13215 5.63620 1.000 39.76781 218 GLY B O 1
ATOM 7012 N N . VAL B 1 219 ? 25.06507 -30.82911 3.97471 1.000 37.84338 219 VAL B N 1
ATOM 7013 C CA . VAL B 1 219 ? 25.85620 -29.69184 4.41360 1.000 37.83279 219 VAL B CA 1
ATOM 7014 C C . VAL B 1 219 ? 25.43923 -29.30369 5.83050 1.000 39.30305 219 VAL B C 1
ATOM 7015 O O . VAL B 1 219 ? 24.28297 -29.49804 6.24348 1.000 40.34673 219 VAL B O 1
ATOM 7028 N N . GLN B 1 220 ? 26.41495 -28.83673 6.61040 1.000 36.30167 220 GLN B N 1
ATOM 7029 C CA . GLN B 1 220 ? 26.18479 -28.33406 7.95718 1.000 38.67975 220 GLN B CA 1
ATOM 7030 C C . GLN B 1 220 ? 26.49811 -26.84293 7.98464 1.000 34.77853 220 GLN B C 1
ATOM 7031 O O . GLN B 1 220 ? 27.46362 -26.39797 7.35296 1.000 34.41108 220 GLN B O 1
ATOM 7045 N N . ILE B 1 221 ? 25.66522 -26.06775 8.68950 1.000 33.82155 221 ILE B N 1
ATOM 7046 C CA . ILE B 1 221 ? 25.67182 -24.60909 8.59049 1.000 33.22340 221 ILE B CA 1
ATOM 7047 C C . ILE B 1 221 ? 25.61046 -23.98432 9.96972 1.000 32.35769 221 ILE B C 1
ATOM 7048 O O . ILE B 1 221 ? 24.81954 -24.40774 10.81840 1.000 33.88659 221 ILE B O 1
ATOM 7064 N N . GLU B 1 222 ? 26.42931 -22.94839 10.17281 1.000 33.89514 222 GLU B N 1
ATOM 7065 C CA . GLU B 1 222 ? 26.37142 -22.08881 11.35446 1.000 35.54862 222 GLU B CA 1
ATOM 7066 C C . GLU B 1 222 ? 26.48825 -20.64341 10.88574 1.000 33.76142 222 GLU B C 1
ATOM 7067 O O . GLU B 1 222 ? 27.45806 -20.26720 10.22302 1.000 35.87842 222 GLU B O 1
ATOM 7079 N N . SER B 1 223 ? 25.48720 -19.82671 11.19198 1.000 29.41734 223 SER B N 1
ATOM 7080 C CA . SER B 1 223 ? 25.49173 -18.45592 10.70251 1.000 28.78879 223 SER B CA 1
ATOM 7081 C C . SER B 1 223 ? 25.37494 -17.45710 11.85080 1.000 27.57026 223 SER B C 1
ATOM 7082 O O . SER B 1 223 ? 24.88999 -17.76726 12.93714 1.000 30.79505 223 SER B O 1
ATOM 7090 N N . ALA B 1 224 ? 25.85950 -16.24506 11.60555 1.000 26.14421 224 ALA B N 1
ATOM 7091 C CA . ALA B 1 224 ? 25.80722 -15.18570 12.60585 1.000 27.17040 224 ALA B CA 1
ATOM 7092 C C . ALA B 1 224 ? 25.48264 -13.86864 11.92621 1.000 25.06777 224 ALA B C 1
ATOM 7093 O O . ALA B 1 224 ? 25.96516 -13.59293 10.82943 1.000 26.10566 224 ALA B O 1
ATOM 7100 N N . LEU B 1 225 ? 24.66465 -13.05290 12.58197 1.000 26.06327 225 LEU B N 1
ATOM 7101 C CA . LEU B 1 225 ? 24.41900 -11.68249 12.13969 1.000 24.47123 225 LEU B CA 1
ATOM 7102 C C . LEU B 1 225 ? 25.41887 -10.80332 12.88106 1.000 25.97637 225 LEU B C 1
ATOM 7103 O O . LEU B 1 225 ? 25.49339 -10.84575 14.12256 1.000 30.00496 225 LEU B O 1
ATOM 7119 N N . VAL B 1 226 ? 26.22161 -10.05368 12.13097 1.000 28.25950 226 VAL B N 1
ATOM 7120 C CA . VAL B 1 226 ? 27.29041 -9.25128 12.70137 1.000 29.82368 226 VAL B CA 1
ATOM 7121 C C . VAL B 1 226 ? 27.23580 -7.81567 12.16761 1.000 31.07052 226 VAL B C 1
ATOM 7122 O O . VAL B 1 226 ? 26.61765 -7.51634 11.13714 1.000 29.44553 226 VAL B O 1
ATOM 7135 N N . GLY B 1 227 ? 27.93826 -6.92392 12.87331 1.000 31.47720 227 GLY B N 1
ATOM 7136 C CA . GLY B 1 227 ? 28.10382 -5.55639 12.44192 1.000 30.08777 227 GLY B CA 1
ATOM 7137 C C . GLY B 1 227 ? 27.40161 -4.53624 13.31162 1.000 33.96440 227 GLY B C 1
ATOM 7138 O O . GLY B 1 227 ? 26.50021 -4.86921 14.08361 1.000 37.15949 227 GLY B O 1
ATOM 7142 N N . PRO B 1 228 ? 27.77614 -3.25723 13.17386 1.000 33.59084 228 PRO B N 1
ATOM 7143 C CA . PRO B 1 228 ? 27.16384 -2.21898 14.03036 1.000 35.47817 228 PRO B CA 1
ATOM 7144 C C . PRO B 1 228 ? 25.68208 -2.01428 13.79118 1.000 35.75394 228 PRO B C 1
ATOM 7145 O O . PRO B 1 228 ? 24.99183 -1.54552 14.70294 1.000 37.08633 228 PRO B O 1
ATOM 7156 N N . GLY B 1 229 ? 25.17022 -2.35442 12.61480 1.000 37.53289 229 GLY B N 1
ATOM 7157 C CA . GLY B 1 229 ? 23.76321 -2.22220 12.31569 1.000 41.45439 229 GLY B CA 1
ATOM 7158 C C . GLY B 1 229 ? 22.92537 -3.44333 12.58479 1.000 44.70692 229 GLY B C 1
ATOM 7159 O O . GLY B 1 229 ? 21.76667 -3.47753 12.16610 1.000 44.93172 229 GLY B O 1
ATOM 7163 N N . GLY B 1 230 ? 23.46972 -4.43951 13.27900 1.000 48.57263 230 GLY B N 1
ATOM 7164 C CA . GLY B 1 230 ? 22.85671 -5.75686 13.38390 1.000 53.94222 230 GLY B CA 1
ATOM 7165 C C . GLY B 1 230 ? 22.25716 -6.04368 14.75000 1.000 61.26850 230 GLY B C 1
ATOM 7166 O O . GLY B 1 230 ? 21.86565 -7.19009 15.01441 1.000 62.97101 230 GLY B O 1
ATOM 7169 N N . HIS B 1 231 ? 22.18400 -5.04975 15.62569 1.000 65.30347 231 HIS B N 1
ATOM 7170 C CA . HIS B 1 231 ? 21.78649 -5.30511 17.00287 1.000 71.51607 231 HIS B CA 1
ATOM 7171 C C . HIS B 1 231 ? 20.42715 -4.68799 17.30912 1.000 77.25063 231 HIS B C 1
ATOM 7172 O O . HIS B 1 231 ? 19.97097 -4.71510 18.45380 1.000 78.95444 231 HIS B O 1
#

Solvent-accessible surface area: 19700 Å² total; per-residue (Å²): 40,110,49,28,53,7,93,41,67,128,41,0,22,113,35,6,91,20,1,41,0,26,3,1,2,0,74,30,19,106,47,82,83,65,92,33,1,80,86,17,0,71,103,0,4,117,41,3,74,93,59,23,26,109,57,4,155,51,0,17,89,54,1,20,67,8,0,106,116,12,55,11,119,13,129,183,21,15,5,29,2,45,40,15,82,101,95,0,72,175,90,38,22,11,88,65,146,28,41,5,18,7,3,19,21,2,3,1,4,26,8,5,0,0,8,25,0,8,24,24,97,24,22,64,46,54,8,61,0,24,57,3,98,18,71,15,69,2,42,12,92,128,170,71,48,113,16,149,60,118,3,79,79,29,3,0,0,6,47,0,86,109,2,1,1,14,15,38,0,13,46,109,27,3,70,56,1,118,20,87,69,116,13,149,38,4,2,0,8,0,2,1,8,83,29,1,65,74,122,8,0,30,81,0,2,62,94,1,12,96,9,0,11,47,0,7,74,46,0,32,1,32,21,12,23,5,7,41,10,6,162,116,69,75,22,92,9,83,38,66,136,42,0,23,123,37,5,92,18,1,20,0,25,2,0,16,1,65,29,18,104,61,82,79,66,90,30,2,174,90,15,10,68,92,0,11,124,46,2,102,98,54,21,24,108,50,0,156,52,0,14,91,58,0,12,67,8,0,112,116,12,54,10,101,4,120,162,22,14,4,28,2,46,31,12,36,105,87,2,95,176,47,99,18,14,91,87,141,36,39,12,14,9,2,28,21,1,3,1,3,25,6,3,0,0,7,11,3,4,23,15,100,25,24,69,46,46,4,52,0,22,58,3,104,16,78,13,75,3,35,9,93,131,167,74,45,113,16,162,56,116,3,84,80,29,3,0,0,6,47,0,90,108,2,0,2,4,19,36,0,12,43,107,37,1,70,56,0,123,18,91,81,122,14,162,24,4,2,0,6,0,3,0,7,74,31,0,67,56,114,6,0,19,82,0,1,23,92,1,13,74,9,0,64,48,0,8,70,73,18,22,3,37,8,32,21,21,7,37,30,5,82

Sequence (462 aa):
MLSVLPLIDQAVAELAPGFRRALLSIVVQAAPLTQPEVARTALDRACQQSVLAGGPAWGEEAHLQQWADTFRQFGAKPPQRTPCSAEALRRKRVLRDGGLPSLLDPVVDLYNAISIEYAIPVGGENIEAYVGSPRLVIADGSEPFDTMKEGAPAHEFPDAGEVVWRDDQGVTCRRWNWRQGVRRTRLDADARHMWFILESLPAMPLEALTEEAGDRLIEGLQAMMMPGVQIESSALVGPGGHMLSVLPLIDQAVAELAPGFRALSIVVQAAPLTQPEVARTALDRACQSVLAGGPAWGEAHLQQWADTFRQFGAKPQRTPCSAEALRKRVLRDGGLPSLDPVVDLYNAISIEYAIPVGGENIEAYVGSPRLVIADGSEPFDTMKEGAPAHEFPDAGEVVWRDDQGVTCRRWNWRQQGVRTRLDADARHMMWFILESLPAMPLEALTEAGDRLIEGLQAMMPGVQIESALVGPGGH

InterPro domains:
  IPR005146 B3/B4 tRNA-binding domain [PF03483] (63-192)
  IPR005146 B3/B4 tRNA-binding domain [SM00873] (61-217)
  IPR020825 Phenylalanyl-tRNA synthetase-like, B3/B4 [G3DSA:3.50.40.10] (72-213)

Organism: NCBI:txid494916

Secondary structure (DSSP, 8-state):
------EE-HHHHHH-TT-EEEEEEEE------THHHHHHHHHHHHHHHTT--TTHHHHHHHHHHHHHHTT--TTTS--HHHHHHHHHHHHSS-----HHHHHHHHHHHHHT--EEEEEGGG-SS--EEEE--S---EEEEETTEEEEE-PPTT-EEEE-SSSEEEETTTTEE-STT---TT-SEEEEEEEE-TTS-HHHHHHHHHHHHHHHHHHSTT-EEEEEEESTT--/------EE-HHHHHH-TT-EEEEEEEE------THHHHHHHHHHHHHHHTT--TTHHHHHHHHHHHHHHTT--TTTS--HHHHHHHHHHHSSS-----HHHHHHHHHHHHTT--EEEEEGGG-SS--EEEE--S---EEEEETTEEEEE-PPTT-EEEE-SSSEEEETTTTEE-STT---TT-SEEEEEEEE-TTS-HHHHHHHHHHHHHHHHHHSTT-EEEEEEESTT--

Radius of gyration: 23.63 Å; Cα contacts (8 Å, |Δi|>4): 1062; chains: 2; bounding box: 56×47×71 Å

Foldseek 3Di:
DVDADEAEDVVLCVLAVQKKKKKKKKQFFDFACLVLLVVLQLVLLVQVLVPDDPLQVVFQVVQCVSLVSLPHHCVVQNFPLVVLSVVSNVPVGDDDDASLVSNLNSLSRNLNWRKDKWQPVLADAHKYWDFDQFPFWAFADDPRHTDTGTADGSAIFIHGPRGGQDGNHHRGGGDSTDDDHCRRMMIMMTMTGVSRPPVSSVVSVVSSVVSSCVRGPPMDMDMDMDGSSDD/DDDADEAEDVVNCVLAVQKKKKKKKKQFFDFDALCLLVVLQVVLLVQPLVPDDPLQVVFQVVQCVSLVSLPHHCVVQGAPLVVQQVCSNPPVGGDDDGRLVSNLSSLSRNLNWQKDKWQPVLADAHKYWDQDQFPFWFFADDPNDTDTGTAHHSATFIHGPRGGQDTNHRRGGGPRTDDDDDRRIMIMMTMTGVSRPPVSSVVSVVSSVVSSCVRGPPMDMDMDMDGSSRD

B-factor: mean 43.37, std 18.59, range [17.38, 132.55]